Protein AF-A0A3A9JIT2-F1 (afdb_monomer_lite)

Structure (mmCIF, N/CA/C/O backbone):
data_AF-A0A3A9JIT2-F1
#
_entry.id   AF-A0A3A9JIT2-F1
#
loop_
_atom_site.group_PDB
_atom_site.id
_atom_site.type_symbol
_atom_site.label_atom_id
_atom_site.label_alt_id
_atom_site.label_comp_id
_atom_site.label_asym_id
_atom_site.label_entity_id
_atom_site.label_seq_id
_atom_site.pdbx_PDB_ins_code
_atom_site.Cartn_x
_atom_site.Cartn_y
_atom_site.Cartn_z
_atom_site.occupancy
_atom_site.B_iso_or_equiv
_atom_site.auth_seq_id
_atom_site.auth_comp_id
_atom_site.auth_asym_id
_atom_site.auth_atom_id
_atom_site.pdbx_PDB_model_num
ATOM 1 N N . MET A 1 1 ? 8.436 4.868 27.363 1.00 32.69 1 MET A N 1
ATOM 2 C CA . MET A 1 1 ? 9.316 3.885 26.688 1.00 32.69 1 MET A CA 1
ATOM 3 C C . MET A 1 1 ? 8.949 3.848 25.213 1.00 32.69 1 MET A C 1
ATOM 5 O O . MET A 1 1 ? 7.810 3.536 24.888 1.00 32.69 1 MET A O 1
ATOM 9 N N . THR A 1 2 ? 9.862 4.232 24.324 1.00 35.88 2 THR A N 1
ATOM 10 C CA . THR A 1 2 ? 9.676 4.129 22.870 1.00 35.88 2 THR A CA 1
ATOM 11 C C . THR A 1 2 ? 9.490 2.659 22.505 1.00 35.88 2 THR A C 1
ATOM 13 O O . THR A 1 2 ? 10.388 1.842 22.690 1.00 35.88 2 THR A O 1
ATOM 16 N N . ALA A 1 3 ? 8.300 2.288 22.033 1.00 44.06 3 ALA A N 1
ATOM 17 C CA . ALA A 1 3 ? 8.033 0.921 21.614 1.00 44.06 3 ALA A CA 1
ATOM 18 C C . ALA A 1 3 ? 8.956 0.574 20.433 1.00 44.06 3 ALA A C 1
ATOM 20 O O . ALA A 1 3 ? 8.743 1.053 19.318 1.00 44.06 3 ALA A O 1
ATOM 21 N N . LEU A 1 4 ? 9.981 -0.243 20.692 1.00 49.19 4 LEU A N 1
ATOM 22 C CA . LEU A 1 4 ? 11.002 -0.632 19.720 1.00 49.19 4 LEU A CA 1
ATOM 23 C C . LEU A 1 4 ? 10.357 -1.117 18.411 1.00 49.19 4 LEU A C 1
ATOM 25 O O . LEU A 1 4 ? 9.398 -1.906 18.393 1.00 49.19 4 LEU A O 1
ATOM 29 N N . ALA A 1 5 ? 10.871 -0.612 17.289 1.00 57.19 5 ALA A N 1
ATOM 30 C CA . ALA A 1 5 ? 10.559 -1.157 15.978 1.00 57.19 5 ALA A CA 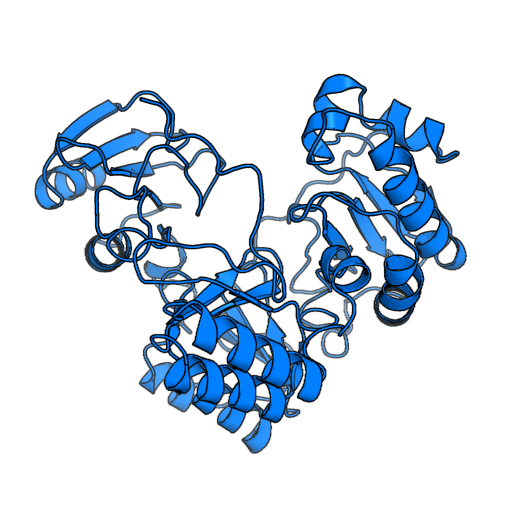1
ATOM 31 C C . ALA A 1 5 ? 11.063 -2.607 15.936 1.00 57.19 5 ALA A C 1
ATOM 33 O O . ALA A 1 5 ? 12.216 -2.868 16.259 1.00 57.19 5 ALA A O 1
ATOM 34 N N . ARG A 1 6 ? 10.218 -3.557 15.516 1.00 57.53 6 ARG A N 1
ATOM 35 C CA . ARG A 1 6 ? 10.501 -5.009 15.558 1.00 57.53 6 ARG A CA 1
ATOM 36 C C . ARG A 1 6 ? 11.596 -5.492 14.589 1.00 57.53 6 ARG A C 1
ATOM 38 O O . ARG A 1 6 ? 11.681 -6.677 14.311 1.00 57.53 6 ARG A O 1
ATOM 45 N N . GLY A 1 7 ? 12.401 -4.592 14.027 1.00 61.56 7 GLY A N 1
ATOM 46 C CA . GLY A 1 7 ? 13.535 -4.920 13.158 1.00 61.56 7 GLY A CA 1
ATOM 47 C C . GLY A 1 7 ? 13.188 -5.448 11.758 1.00 61.56 7 GLY A C 1
ATOM 48 O O . GLY A 1 7 ? 13.934 -5.157 10.827 1.00 61.56 7 GLY A O 1
ATOM 49 N N . TRP A 1 8 ? 12.062 -6.141 11.554 1.00 74.00 8 TRP A N 1
ATOM 50 C CA . TRP A 1 8 ? 11.674 -6.723 10.261 1.00 74.00 8 TRP A CA 1
ATOM 51 C C . TRP A 1 8 ? 10.211 -6.442 9.874 1.00 74.00 8 TRP A C 1
ATOM 53 O O . TRP A 1 8 ? 9.444 -5.841 10.630 1.00 74.00 8 TRP A O 1
ATOM 63 N N . CYS A 1 9 ? 9.819 -6.837 8.659 1.00 78.56 9 CYS A N 1
ATOM 64 C CA . CYS A 1 9 ? 8.449 -6.748 8.146 1.00 78.56 9 CYS A CA 1
ATOM 65 C C . CYS A 1 9 ? 7.897 -8.135 7.819 1.00 78.56 9 CYS A C 1
ATOM 67 O O . CYS A 1 9 ? 8.684 -8.951 7.353 1.00 78.56 9 CYS A O 1
ATOM 69 N N . PRO A 1 10 ? 6.591 -8.395 8.034 1.00 86.62 10 PRO A N 1
ATOM 70 C CA . PRO A 1 10 ? 6.015 -9.684 7.679 1.00 86.62 10 PRO A CA 1
ATOM 71 C C . PRO A 1 10 ? 6.097 -9.909 6.169 1.00 86.62 10 PRO A C 1
ATOM 73 O O . PRO A 1 10 ? 5.874 -8.980 5.380 1.00 86.62 10 PRO A O 1
ATOM 76 N N . SER A 1 11 ? 6.372 -11.151 5.794 1.00 90.25 11 SER A N 1
ATOM 77 C CA . SER A 1 11 ? 6.174 -11.693 4.452 1.00 90.25 11 SER A CA 1
ATOM 78 C C . SER A 1 11 ? 5.204 -12.876 4.532 1.00 90.25 11 SER A C 1
ATOM 80 O O . SER A 1 11 ? 4.619 -13.130 5.589 1.00 90.25 11 SER A O 1
ATOM 82 N N . LEU A 1 12 ? 4.985 -13.570 3.418 1.00 93.44 12 LEU A N 1
ATOM 83 C CA . LEU A 1 12 ? 4.224 -14.813 3.437 1.00 93.44 12 LEU A CA 1
ATOM 84 C C . LEU A 1 12 ? 4.981 -15.923 4.188 1.00 93.44 12 LEU A C 1
ATOM 86 O O . LEU A 1 12 ? 4.405 -16.586 5.043 1.00 93.44 12 LEU A O 1
ATOM 90 N N . HIS A 1 13 ? 6.275 -16.076 3.888 1.00 93.12 13 HIS A N 1
ATOM 91 C CA . HIS A 1 13 ? 7.144 -17.132 4.428 1.00 93.12 13 HIS A CA 1
ATOM 92 C C . HIS A 1 13 ? 7.702 -16.818 5.823 1.00 93.12 13 HIS A C 1
ATOM 94 O O . HIS A 1 13 ? 8.050 -17.718 6.577 1.00 93.12 13 HIS A O 1
ATOM 100 N N . GLU A 1 14 ? 7.758 -15.537 6.190 1.00 91.88 14 GLU A N 1
ATOM 101 C CA . GLU A 1 14 ? 8.172 -15.051 7.510 1.00 91.88 14 GLU A CA 1
ATOM 102 C C . GLU A 1 14 ? 7.020 -14.232 8.123 1.00 91.88 14 GLU A C 1
ATOM 104 O O . GLU A 1 14 ? 7.048 -12.989 8.103 1.00 91.88 14 GLU A O 1
ATOM 109 N N . PRO A 1 15 ? 5.962 -14.891 8.637 1.00 93.00 15 PRO A N 1
ATOM 110 C CA . PRO A 1 15 ? 4.851 -14.190 9.261 1.00 93.00 15 PRO A CA 1
ATOM 111 C C . PRO A 1 15 ? 5.313 -13.484 10.543 1.00 93.00 15 PRO A C 1
ATOM 113 O O . PRO A 1 15 ? 6.316 -13.831 11.168 1.00 93.00 15 PRO A O 1
ATOM 116 N N . MET A 1 16 ? 4.566 -12.473 10.979 1.00 92.19 16 MET A N 1
ATOM 117 C CA . MET A 1 16 ? 4.878 -11.720 12.195 1.00 92.19 16 MET A CA 1
ATOM 118 C C . MET A 1 16 ? 3.841 -11.983 13.277 1.00 92.19 16 MET A C 1
ATOM 120 O O . MET A 1 16 ? 2.655 -11.739 13.076 1.00 92.19 16 MET A O 1
ATOM 124 N N . ARG A 1 17 ? 4.286 -12.384 14.470 1.00 92.62 17 ARG A N 1
ATOM 125 C CA . ARG A 1 17 ? 3.403 -12.488 15.635 1.00 92.62 17 ARG A CA 1
ATOM 126 C C . ARG A 1 17 ? 2.866 -11.111 16.023 1.00 92.62 17 ARG A C 1
ATOM 128 O O . ARG A 1 17 ? 3.643 -10.216 16.345 1.00 92.62 17 ARG A O 1
ATOM 135 N N . SER A 1 18 ? 1.556 -10.929 16.018 1.00 92.62 18 SER A N 1
ATOM 136 C CA . SER A 1 18 ? 0.840 -9.712 16.411 1.00 92.62 18 SER A CA 1
ATOM 137 C C . SER A 1 18 ? 0.064 -9.923 17.721 1.00 92.62 18 SER A C 1
ATOM 139 O O . SER A 1 18 ? 0.354 -10.864 18.457 1.00 92.62 18 SER A O 1
ATOM 141 N N . GLY A 1 19 ? -0.852 -9.010 18.063 1.00 92.75 19 GLY A N 1
ATOM 142 C CA . GLY A 1 19 ? -1.676 -9.110 19.275 1.00 92.75 19 GLY A CA 1
ATOM 143 C C . GLY A 1 19 ? -2.799 -10.147 19.181 1.00 92.75 19 GLY A C 1
ATOM 144 O O . GLY A 1 19 ? -3.191 -10.707 20.194 1.00 92.75 19 GLY A O 1
ATOM 145 N N . ASP A 1 20 ? -3.251 -10.473 17.971 1.00 94.44 20 ASP A N 1
ATOM 146 C CA . ASP A 1 20 ? -4.360 -11.401 17.714 1.00 94.44 20 ASP A CA 1
ATOM 147 C C . ASP A 1 20 ? -3.936 -12.721 17.056 1.00 94.44 20 ASP A C 1
ATOM 149 O O . ASP A 1 20 ? -4.782 -13.457 16.565 1.00 94.44 20 ASP A O 1
ATOM 153 N N . GLY A 1 21 ? -2.638 -13.019 17.018 1.00 95.62 21 GLY A N 1
ATOM 154 C CA . GLY A 1 21 ? -2.078 -14.167 16.302 1.00 95.62 21 GLY A CA 1
ATOM 155 C C . GLY A 1 21 ? -1.018 -13.739 15.294 1.00 95.62 21 GLY A C 1
ATOM 156 O O . GLY A 1 21 ? -0.458 -12.647 15.385 1.00 95.62 21 GLY A O 1
ATOM 157 N N . TRP A 1 22 ? -0.694 -14.606 14.344 1.00 96.12 22 TRP A N 1
ATOM 158 C CA . TRP A 1 22 ? 0.269 -14.320 13.286 1.00 96.12 22 TRP A CA 1
ATOM 159 C C . TRP A 1 22 ? -0.380 -13.518 12.152 1.00 96.12 22 TRP A C 1
ATOM 161 O O . TRP A 1 22 ? -1.556 -13.687 11.831 1.00 96.12 22 TRP A O 1
ATOM 171 N N . LEU A 1 23 ? 0.408 -12.614 11.576 1.00 95.19 23 LEU A N 1
ATOM 172 C CA . LEU A 1 23 ? 0.079 -11.738 10.457 1.00 95.19 23 LEU A CA 1
ATOM 173 C C . LEU A 1 23 ? 0.961 -12.124 9.272 1.00 95.19 23 LEU A C 1
ATOM 175 O O . LEU A 1 23 ? 2.190 -12.063 9.386 1.00 95.19 23 LEU A O 1
ATOM 179 N N . SER A 1 24 ? 0.340 -12.442 8.144 1.00 95.62 24 SER A N 1
ATOM 180 C CA . SER A 1 24 ? 1.038 -12.727 6.888 1.00 95.62 24 SER A CA 1
ATOM 181 C C . SER A 1 24 ? 0.876 -11.554 5.924 1.00 95.62 24 SER A C 1
ATOM 183 O O . SER A 1 24 ? 0.034 -10.676 6.123 1.00 95.62 24 SER A O 1
ATOM 185 N N . ARG A 1 25 ? 1.708 -11.492 4.883 1.00 95.12 25 ARG A N 1
ATOM 186 C CA . ARG A 1 25 ? 1.574 -10.495 3.814 1.00 95.12 25 ARG A CA 1
ATOM 187 C C . ARG A 1 25 ? 1.595 -11.176 2.458 1.00 95.12 25 ARG A C 1
ATOM 189 O O . ARG A 1 25 ? 2.528 -11.913 2.167 1.00 95.12 25 ARG A O 1
ATOM 196 N N . ILE A 1 26 ? 0.598 -10.860 1.643 1.00 95.19 26 ILE A N 1
ATOM 197 C CA . ILE A 1 26 ? 0.466 -11.316 0.259 1.00 95.19 26 ILE A CA 1
ATOM 198 C C . ILE A 1 26 ? 0.801 -10.139 -0.647 1.00 95.19 26 ILE A C 1
ATOM 200 O O . ILE A 1 26 ? 0.343 -9.025 -0.377 1.00 95.19 26 ILE A O 1
ATOM 204 N N . LYS A 1 27 ? 1.573 -10.385 -1.707 1.00 94.62 27 LYS A N 1
ATOM 205 C CA . LYS A 1 27 ? 1.981 -9.370 -2.683 1.00 94.62 27 LYS A CA 1
ATOM 206 C C . LYS A 1 27 ? 1.477 -9.732 -4.078 1.00 94.62 27 LYS A C 1
ATOM 208 O O . LYS A 1 27 ? 2.233 -10.339 -4.836 1.00 94.62 27 LYS A O 1
ATOM 213 N N . PRO A 1 28 ? 0.217 -9.434 -4.423 1.00 92.56 28 PRO A N 1
ATOM 214 C CA . PRO A 1 28 ? -0.307 -9.779 -5.740 1.00 92.56 28 PRO A CA 1
ATOM 215 C C . PRO A 1 28 ? 0.545 -9.175 -6.857 1.00 92.56 28 PRO A C 1
ATOM 217 O O . PRO A 1 28 ? 1.061 -8.062 -6.725 1.00 92.56 28 PRO A O 1
ATOM 220 N N . TYR A 1 29 ? 0.732 -9.930 -7.937 1.00 90.69 29 TYR A N 1
ATOM 221 C CA . TYR A 1 29 ? 1.531 -9.478 -9.072 1.00 90.69 29 TYR A CA 1
ATOM 222 C C . TYR A 1 29 ? 0.894 -8.227 -9.683 1.00 90.69 29 TYR A C 1
ATOM 224 O O . TYR A 1 29 ? -0.308 -8.203 -9.941 1.00 90.69 29 TYR A O 1
ATOM 232 N N . ALA A 1 30 ? 1.695 -7.169 -9.846 1.00 86.88 30 ALA A N 1
ATOM 233 C CA . ALA A 1 30 ? 1.238 -5.860 -10.316 1.00 86.88 30 ALA A CA 1
ATOM 234 C C . ALA A 1 30 ? 0.013 -5.309 -9.550 1.00 86.88 30 ALA A C 1
ATOM 236 O O . ALA A 1 30 ? -0.830 -4.632 -10.134 1.00 86.88 30 ALA A O 1
ATOM 237 N N . ALA A 1 31 ? -0.110 -5.620 -8.249 1.00 91.81 31 ALA A N 1
ATOM 238 C CA . ALA A 1 31 ? -1.249 -5.227 -7.416 1.00 91.81 31 ALA A CA 1
ATOM 239 C C . ALA A 1 31 ? -2.624 -5.656 -7.991 1.00 91.81 31 ALA A C 1
ATOM 241 O O . ALA A 1 31 ? -3.646 -5.046 -7.686 1.00 91.81 31 ALA A O 1
ATOM 242 N N . CYS A 1 32 ? -2.663 -6.717 -8.804 1.00 95.12 32 CYS A N 1
ATOM 243 C CA . CYS A 1 32 ? -3.871 -7.252 -9.426 1.00 95.12 32 CYS A CA 1
ATOM 244 C C . CYS A 1 32 ? -4.211 -8.640 -8.873 1.00 95.12 32 CYS A C 1
ATOM 246 O O . CYS A 1 32 ? -3.329 -9.478 -8.680 1.00 95.12 32 CYS A O 1
ATOM 248 N N . LEU A 1 33 ? -5.497 -8.882 -8.633 1.00 97.25 33 LEU A N 1
ATOM 249 C CA . LEU A 1 33 ? -6.049 -10.174 -8.249 1.00 97.25 33 LEU A CA 1
ATOM 250 C C . LEU A 1 33 ? -7.093 -10.613 -9.266 1.00 97.25 33 LEU A C 1
ATOM 252 O O . LEU A 1 33 ? -7.998 -9.844 -9.577 1.00 97.25 33 LEU A O 1
ATOM 256 N N . GLY A 1 34 ? -7.036 -11.870 -9.699 1.00 98.00 34 GLY A N 1
ATOM 257 C CA . GLY A 1 34 ? -8.212 -12.510 -10.289 1.00 98.00 34 GLY A CA 1
ATOM 258 C C . GLY A 1 34 ? -9.280 -12.789 -9.225 1.00 98.00 34 GLY A C 1
ATOM 259 O O . GLY A 1 34 ? -8.958 -12.997 -8.049 1.00 98.00 34 GLY A O 1
ATOM 260 N N . ALA A 1 35 ? -10.548 -12.852 -9.629 1.00 98.38 35 ALA A N 1
ATOM 261 C CA . ALA A 1 35 ? -11.670 -13.150 -8.742 1.00 98.38 35 ALA A CA 1
ATOM 262 C C . ALA A 1 35 ? -11.452 -14.458 -7.965 1.00 98.38 35 ALA A C 1
ATOM 264 O O . ALA A 1 35 ? -11.600 -14.488 -6.742 1.00 98.38 35 ALA A O 1
ATOM 265 N N . GLU A 1 36 ? -10.993 -15.522 -8.631 1.00 98.31 36 GLU A N 1
ATOM 266 C CA . GLU A 1 36 ? -10.710 -16.787 -7.947 1.00 98.31 36 GLU A CA 1
ATOM 267 C C . GLU A 1 36 ? -9.580 -16.652 -6.919 1.00 98.31 36 GLU A C 1
ATOM 269 O O . GLU A 1 36 ? -9.707 -17.121 -5.790 1.00 98.31 36 GLU A O 1
ATOM 274 N N . GLN A 1 37 ? -8.509 -15.926 -7.242 1.00 98.44 37 GLN A N 1
ATOM 275 C CA . GLN A 1 37 ? -7.441 -15.660 -6.277 1.00 98.44 37 GLN A CA 1
ATOM 276 C C . GLN A 1 37 ? -7.963 -14.904 -5.048 1.00 98.44 37 GLN A C 1
ATOM 278 O O . GLN A 1 37 ? -7.628 -15.260 -3.917 1.00 98.44 37 GLN A O 1
ATOM 283 N N . ALA A 1 38 ? -8.820 -13.899 -5.242 1.00 98.56 38 ALA A N 1
ATOM 284 C CA . ALA A 1 38 ? -9.455 -13.174 -4.146 1.00 98.56 38 ALA A CA 1
ATOM 285 C C . ALA A 1 38 ? -10.354 -14.085 -3.283 1.00 98.56 38 ALA A C 1
ATOM 287 O O . ALA A 1 38 ? -10.304 -13.991 -2.052 1.00 98.56 38 ALA A O 1
ATOM 288 N N . ARG A 1 39 ? -11.102 -15.023 -3.888 1.00 98.62 39 ARG A N 1
ATOM 289 C CA . ARG A 1 39 ? -11.881 -16.038 -3.149 1.00 98.62 39 ARG A CA 1
ATOM 290 C C . ARG A 1 39 ? -10.997 -16.979 -2.345 1.00 98.62 39 ARG A C 1
ATOM 292 O O . ARG A 1 39 ? -11.318 -17.257 -1.192 1.00 98.62 39 ARG A O 1
ATOM 299 N N . ILE A 1 40 ? -9.888 -17.449 -2.917 1.00 98.62 40 ILE A N 1
ATOM 300 C CA . ILE A 1 40 ? -8.917 -18.291 -2.209 1.00 98.62 40 ILE A CA 1
ATOM 301 C C . ILE A 1 40 ? -8.382 -17.525 -0.994 1.00 98.62 40 ILE A C 1
ATOM 303 O O . ILE A 1 40 ? -8.430 -18.048 0.116 1.00 98.62 40 ILE A O 1
ATOM 307 N N . ILE A 1 41 ? -7.951 -16.269 -1.158 1.00 98.56 41 ILE A N 1
ATOM 308 C CA . ILE A 1 41 ? -7.472 -15.444 -0.036 1.00 98.56 41 ILE A CA 1
ATOM 309 C C . ILE A 1 41 ? -8.539 -15.331 1.053 1.00 98.56 41 ILE A C 1
ATOM 311 O O . ILE A 1 41 ? -8.239 -15.565 2.223 1.00 98.56 41 ILE A O 1
ATOM 315 N N . ALA A 1 42 ? -9.773 -14.986 0.680 1.00 98.69 42 ALA A N 1
ATOM 316 C CA . ALA A 1 42 ? -10.886 -14.855 1.613 1.00 98.69 42 ALA A CA 1
ATOM 317 C C . ALA A 1 42 ? -11.144 -16.160 2.381 1.00 98.69 42 ALA A C 1
ATOM 319 O O . ALA A 1 42 ? -11.156 -16.167 3.614 1.00 98.69 42 ALA A O 1
ATOM 320 N N . ARG A 1 43 ? -11.286 -17.276 1.658 1.00 98.62 43 ARG A N 1
ATOM 321 C CA . ARG A 1 43 ? -11.540 -18.602 2.228 1.00 98.62 43 ARG A CA 1
ATOM 322 C C . ARG A 1 43 ? -10.436 -19.015 3.193 1.00 98.62 43 ARG A C 1
ATOM 324 O O . ARG A 1 43 ? -10.733 -19.403 4.320 1.00 98.62 43 ARG A O 1
ATOM 331 N N . GLU A 1 44 ? -9.174 -18.908 2.785 1.00 98.38 44 GLU A N 1
ATOM 332 C CA . GLU A 1 44 ? -8.051 -19.331 3.624 1.00 98.38 44 GLU A CA 1
ATOM 333 C C . GLU A 1 44 ? -7.839 -18.385 4.818 1.00 98.38 44 GLU A C 1
ATOM 335 O O . GLU A 1 44 ? -7.520 -18.843 5.915 1.00 98.38 44 GLU A O 1
ATOM 340 N N . ALA A 1 45 ? -8.084 -17.077 4.669 1.00 98.25 45 ALA A N 1
ATOM 341 C CA . ALA A 1 45 ? -8.030 -16.127 5.783 1.00 98.25 45 ALA A CA 1
ATOM 342 C C . ALA A 1 45 ? -9.130 -16.382 6.829 1.00 98.25 45 ALA A C 1
ATOM 344 O O . ALA A 1 45 ? -8.876 -16.242 8.028 1.00 98.25 45 ALA A O 1
ATOM 345 N N . ALA A 1 46 ? -10.335 -16.768 6.396 1.00 98.25 46 ALA A N 1
ATOM 346 C CA . ALA A 1 46 ? -11.426 -17.160 7.287 1.00 98.25 46 ALA A CA 1
ATOM 347 C C . ALA A 1 46 ? -11.170 -18.521 7.951 1.00 98.25 46 ALA A C 1
ATOM 349 O O . ALA A 1 46 ? -11.393 -18.677 9.147 1.00 98.25 46 ALA A O 1
ATOM 350 N N . ARG A 1 47 ? -10.667 -19.499 7.189 1.00 97.56 47 ARG A N 1
ATOM 351 C CA . ARG A 1 47 ? -10.423 -20.867 7.664 1.00 97.56 47 ARG A CA 1
ATOM 352 C C . ARG A 1 47 ? -9.262 -20.963 8.649 1.00 97.56 47 ARG A C 1
ATOM 354 O O . ARG A 1 47 ? -9.329 -21.728 9.608 1.00 97.56 47 ARG A O 1
ATOM 361 N N . HIS A 1 48 ? -8.168 -20.258 8.373 1.00 96.62 48 HIS A N 1
ATOM 362 C CA . HIS A 1 48 ? -6.911 -20.417 9.105 1.00 96.62 48 HIS A CA 1
ATOM 363 C C . HIS A 1 48 ? -6.609 -19.267 10.069 1.00 96.62 48 HIS A C 1
ATOM 365 O O . HIS A 1 48 ? -5.782 -19.452 10.971 1.00 96.62 48 HIS A O 1
ATOM 371 N N . GLY A 1 49 ? -7.235 -18.106 9.867 1.00 97.19 49 GLY A N 1
ATOM 372 C CA . GLY A 1 49 ? -7.038 -16.890 10.652 1.00 97.19 49 GLY A CA 1
ATOM 373 C C . GLY A 1 49 ? -8.322 -16.417 11.331 1.00 97.19 49 GLY A C 1
ATOM 374 O O . GLY A 1 49 ? -9.172 -17.215 11.710 1.00 97.19 49 GLY A O 1
ATOM 375 N N . ASN A 1 50 ? -8.468 -15.100 11.484 1.00 97.25 50 ASN A N 1
ATOM 376 C CA . ASN A 1 50 ? -9.665 -14.477 12.067 1.00 97.25 50 ASN A CA 1
ATOM 377 C C . ASN A 1 50 ? -10.561 -13.777 11.027 1.00 97.25 50 ASN A C 1
ATOM 379 O O . ASN A 1 50 ? -11.415 -12.955 11.384 1.00 97.25 50 ASN A O 1
ATOM 383 N N . GLY A 1 51 ? -10.337 -14.050 9.737 1.00 97.62 51 GLY A N 1
ATOM 384 C CA . GLY A 1 51 ? -11.080 -13.470 8.616 1.00 97.62 51 GLY A CA 1
ATOM 385 C C . GLY A 1 51 ? -10.851 -11.972 8.387 1.00 97.62 51 GLY A C 1
ATOM 386 O O . GLY A 1 51 ? -11.534 -11.385 7.555 1.00 97.62 51 GLY A O 1
ATOM 387 N N . ALA A 1 52 ? -9.933 -11.327 9.111 1.00 97.62 52 ALA A N 1
ATOM 388 C CA . ALA A 1 52 ? -9.623 -9.914 8.919 1.00 97.62 52 ALA A CA 1
ATOM 389 C C . ALA A 1 52 ? -8.450 -9.743 7.940 1.00 97.62 52 ALA A C 1
ATOM 391 O O . ALA A 1 52 ? -7.430 -10.425 8.065 1.00 97.62 52 ALA A O 1
ATOM 392 N N . ILE A 1 53 ? -8.583 -8.825 6.982 1.00 98.19 53 ILE A N 1
ATOM 393 C CA . ILE A 1 53 ? -7.613 -8.611 5.902 1.00 98.19 53 ILE A CA 1
ATOM 394 C C . ILE A 1 53 ? -7.337 -7.113 5.772 1.00 98.19 53 ILE A C 1
ATOM 396 O O . ILE A 1 53 ? -8.199 -6.347 5.346 1.00 98.19 53 ILE A O 1
ATOM 400 N N . ASP A 1 54 ? -6.135 -6.679 6.148 1.00 97.19 54 ASP A N 1
ATOM 401 C CA . ASP A 1 54 ? -5.751 -5.270 6.046 1.00 97.19 54 ASP A CA 1
ATOM 402 C C . ASP A 1 54 ? -5.232 -4.939 4.637 1.00 97.19 54 ASP A C 1
ATOM 404 O O . ASP A 1 54 ? -4.346 -5.621 4.113 1.00 97.19 54 ASP A O 1
ATOM 408 N N . LEU A 1 55 ? -5.752 -3.865 4.044 1.00 95.88 55 LEU A N 1
ATOM 409 C CA . LEU A 1 55 ? -5.198 -3.232 2.850 1.00 95.88 55 LEU A CA 1
ATOM 410 C C . LEU A 1 55 ? -3.986 -2.380 3.244 1.00 95.88 55 LEU A C 1
ATOM 412 O O . LEU A 1 55 ? -3.974 -1.729 4.291 1.00 95.88 55 LEU A O 1
ATOM 416 N N . THR A 1 56 ? -2.959 -2.348 2.398 1.00 92.62 56 THR A N 1
ATOM 417 C CA . THR A 1 56 ? -1.718 -1.613 2.690 1.00 92.62 56 THR A CA 1
ATOM 418 C C . THR A 1 56 ? -1.450 -0.496 1.691 1.00 92.62 56 THR A C 1
ATOM 420 O O . THR A 1 56 ? -1.837 -0.583 0.533 1.00 92.62 56 THR A O 1
ATOM 423 N N . GLN A 1 57 ? -0.644 0.487 2.100 1.00 90.50 57 GLN A N 1
ATOM 424 C CA . GLN A 1 57 ? -0.143 1.585 1.251 1.00 90.50 57 GLN A CA 1
ATOM 425 C C . GLN A 1 57 ? 0.800 1.137 0.113 1.00 90.50 57 GLN A C 1
ATOM 427 O O . GLN A 1 57 ? 1.516 1.941 -0.466 1.00 90.50 57 GLN A O 1
ATOM 432 N N . ARG A 1 58 ? 0.901 -0.165 -0.156 1.00 90.31 58 ARG A N 1
ATOM 433 C CA . ARG A 1 58 ? 1.783 -0.744 -1.179 1.00 90.31 58 ARG A CA 1
ATOM 434 C C . ARG A 1 58 ? 1.025 -1.641 -2.147 1.00 90.31 58 ARG A C 1
ATOM 436 O O . ARG A 1 58 ? 1.653 -2.456 -2.804 1.00 90.31 58 ARG A O 1
ATOM 443 N N . GLY A 1 59 ? -0.307 -1.565 -2.156 1.00 92.69 59 GLY A N 1
ATOM 444 C CA . GLY A 1 59 ? -1.129 -2.452 -2.977 1.00 92.69 59 GLY A CA 1
ATOM 445 C C . GLY A 1 59 ? -1.015 -3.928 -2.575 1.00 92.69 59 GLY A C 1
ATOM 446 O O . GLY A 1 59 ? -1.155 -4.805 -3.414 1.00 92.69 59 GLY A O 1
ATOM 447 N N . ASN A 1 60 ? -0.739 -4.213 -1.297 1.00 94.81 60 ASN A N 1
ATOM 448 C CA . ASN A 1 60 ? -0.661 -5.574 -0.747 1.00 94.81 60 ASN A CA 1
ATOM 449 C C . ASN A 1 60 ? -1.781 -5.841 0.264 1.00 94.81 60 ASN A C 1
ATOM 451 O O . ASN A 1 60 ? -2.355 -4.898 0.820 1.00 94.81 60 ASN A O 1
ATOM 455 N N . LEU A 1 61 ? -1.977 -7.121 0.593 1.00 96.88 61 LEU A N 1
ATOM 456 C CA . LEU A 1 61 ? -2.935 -7.605 1.589 1.00 96.88 61 LEU A CA 1
ATOM 457 C C . LEU A 1 61 ? -2.230 -8.179 2.819 1.00 96.88 61 LEU A C 1
ATOM 459 O O . LEU A 1 61 ? -1.177 -8.814 2.703 1.00 96.88 61 LEU A O 1
ATOM 463 N N . GLN A 1 62 ? -2.820 -7.994 4.000 1.00 96.69 62 GLN A N 1
ATOM 464 C CA . GLN A 1 62 ? -2.337 -8.604 5.239 1.00 96.69 62 GLN A CA 1
ATOM 465 C C . GLN A 1 62 ? -3.451 -9.336 5.995 1.00 96.69 62 GLN A C 1
ATOM 467 O O . GLN A 1 62 ? -4.090 -8.748 6.873 1.00 96.69 62 GLN A O 1
ATOM 472 N N . PRO A 1 63 ? -3.699 -10.615 5.671 1.00 97.62 63 PRO A N 1
ATOM 473 C CA . PRO A 1 63 ? -4.556 -11.462 6.485 1.00 97.62 63 PRO A CA 1
ATOM 474 C C . PRO A 1 63 ? -3.872 -11.800 7.813 1.00 97.62 63 PRO A C 1
ATOM 476 O O . PRO A 1 63 ? -2.638 -11.826 7.920 1.00 97.62 63 PRO A O 1
ATOM 479 N N . ARG A 1 64 ? -4.678 -12.042 8.845 1.00 96.94 64 ARG A N 1
ATOM 480 C CA . ARG A 1 64 ? -4.191 -12.133 10.223 1.00 96.94 64 ARG A CA 1
ATOM 481 C C . ARG A 1 64 ? -4.984 -13.098 11.089 1.00 96.94 64 ARG A C 1
ATOM 483 O O . ARG A 1 64 ? -5.963 -13.700 10.658 1.00 96.94 64 ARG A O 1
ATOM 490 N N . GLY A 1 65 ? -4.540 -13.219 12.335 1.00 96.62 65 GLY A N 1
ATOM 491 C CA . GLY A 1 65 ? -5.181 -14.063 13.334 1.00 96.62 65 GLY A CA 1
ATOM 492 C C . GLY A 1 65 ? -4.795 -15.533 13.244 1.00 96.62 65 GLY A C 1
ATOM 493 O O . GLY A 1 65 ? -5.515 -16.379 13.760 1.00 96.62 65 GLY A O 1
ATOM 494 N N . PHE A 1 66 ? -3.690 -15.858 12.571 1.00 97.56 66 PHE A N 1
ATOM 495 C CA . PHE A 1 66 ? -3.269 -17.245 12.407 1.00 97.56 66 PHE A CA 1
ATOM 496 C C . PHE A 1 66 ? -2.615 -17.793 13.684 1.00 97.56 66 PHE A C 1
ATOM 498 O O . PHE A 1 66 ? -1.986 -17.066 14.457 1.00 97.56 66 PHE A O 1
ATOM 505 N N . SER A 1 67 ? -2.681 -19.107 13.869 1.00 96.12 67 SER A N 1
ATOM 506 C CA . SER A 1 67 ? -1.716 -19.840 14.694 1.00 96.12 67 SER A CA 1
ATOM 507 C C . SER A 1 67 ? -0.391 -20.003 13.932 1.00 96.12 67 SER A C 1
ATOM 509 O O . SER A 1 67 ? -0.328 -19.750 12.731 1.00 96.12 67 SER A O 1
ATOM 511 N N . GLY A 1 68 ? 0.674 -20.458 14.602 1.00 92.00 68 GLY A N 1
ATOM 512 C CA . GLY A 1 68 ? 1.939 -20.743 13.908 1.00 92.00 68 GLY A CA 1
ATOM 513 C C . GLY A 1 68 ? 1.772 -21.802 12.810 1.00 92.00 68 GLY A C 1
ATOM 514 O O . GLY A 1 68 ? 2.222 -21.601 11.687 1.00 92.00 68 GLY A O 1
ATOM 515 N N . ALA A 1 69 ? 1.050 -22.888 13.105 1.00 94.50 69 ALA A N 1
ATOM 516 C CA . ALA A 1 69 ? 0.794 -23.967 12.149 1.00 94.50 69 ALA A CA 1
ATOM 517 C C . ALA A 1 69 ? -0.127 -23.527 10.997 1.00 94.50 69 ALA A C 1
ATOM 519 O O . ALA A 1 69 ? 0.145 -23.815 9.833 1.00 94.50 69 ALA A O 1
ATOM 520 N N . SER A 1 70 ? -1.198 -22.788 11.301 1.00 97.25 70 SER A N 1
ATOM 521 C CA . SER A 1 70 ? -2.147 -22.344 10.274 1.00 97.25 70 SER A CA 1
ATOM 522 C C . SER A 1 70 ? -1.584 -21.237 9.375 1.00 97.25 70 SER A C 1
ATOM 524 O O . SER A 1 70 ? -1.999 -21.140 8.224 1.00 97.25 70 SER A O 1
ATOM 526 N N . ALA A 1 71 ? -0.589 -20.467 9.835 1.00 96.44 71 ALA A N 1
ATOM 527 C CA . ALA A 1 71 ? 0.146 -19.532 8.981 1.00 96.44 71 ALA A CA 1
ATOM 528 C C . ALA A 1 71 ? 0.942 -20.255 7.876 1.00 96.44 71 ALA A C 1
ATOM 530 O O . ALA A 1 71 ? 0.982 -19.774 6.745 1.00 96.44 71 ALA A O 1
ATOM 531 N N . VAL A 1 72 ? 1.523 -21.426 8.174 1.00 95.25 72 VAL A N 1
ATOM 532 C CA . VAL A 1 72 ? 2.230 -22.259 7.181 1.00 95.25 72 VAL A CA 1
ATOM 533 C C . VAL A 1 72 ? 1.249 -22.847 6.166 1.00 95.25 72 VAL A C 1
ATOM 535 O O . VAL A 1 72 ? 1.491 -22.778 4.964 1.00 95.25 72 VAL A O 1
ATOM 538 N N . ALA A 1 73 ? 0.109 -23.370 6.631 1.00 96.62 73 ALA A N 1
ATOM 539 C CA . ALA A 1 73 ? -0.941 -23.877 5.742 1.00 96.62 73 ALA A CA 1
ATOM 540 C C . ALA A 1 73 ? -1.459 -22.783 4.793 1.00 96.62 73 ALA A C 1
ATOM 542 O O . ALA A 1 73 ? -1.557 -23.001 3.585 1.00 96.62 73 ALA A O 1
ATOM 543 N N . PHE A 1 74 ? -1.699 -21.582 5.331 1.00 97.69 74 PHE A N 1
ATOM 544 C CA . PHE A 1 74 ? -2.069 -20.410 4.547 1.00 97.69 74 PHE A CA 1
ATOM 545 C C . PHE A 1 74 ? -1.008 -20.076 3.486 1.00 97.69 74 PHE A C 1
ATOM 547 O O . PHE A 1 74 ? -1.348 -19.876 2.322 1.00 97.69 74 PHE A O 1
ATOM 554 N N . ALA A 1 75 ? 0.277 -20.055 3.859 1.00 96.94 75 ALA A N 1
ATOM 555 C CA . ALA A 1 75 ? 1.370 -19.773 2.930 1.00 96.94 75 ALA A CA 1
ATOM 556 C C . ALA A 1 75 ? 1.414 -20.761 1.754 1.00 96.94 75 ALA A C 1
ATOM 558 O O . ALA A 1 75 ? 1.466 -20.337 0.598 1.00 96.94 75 ALA A O 1
ATOM 559 N N . ASN A 1 76 ? 1.300 -22.062 2.032 1.00 96.69 76 ASN A N 1
ATOM 560 C CA . ASN A 1 76 ? 1.282 -23.098 0.998 1.00 96.69 76 ASN A CA 1
ATOM 561 C C . ASN A 1 76 ? 0.109 -22.919 0.023 1.00 96.69 76 ASN A C 1
ATOM 563 O O . ASN A 1 76 ? 0.292 -23.044 -1.187 1.00 96.69 76 ASN A O 1
ATOM 567 N N . ALA A 1 77 ? -1.078 -22.567 0.528 1.00 97.69 77 ALA A N 1
ATOM 568 C CA . ALA A 1 77 ? -2.242 -22.303 -0.314 1.00 97.69 77 ALA A CA 1
ATOM 569 C C . ALA A 1 77 ? -2.044 -21.076 -1.223 1.00 97.69 77 ALA A C 1
ATOM 571 O O . ALA A 1 77 ? -2.448 -21.101 -2.383 1.00 97.69 77 ALA A O 1
ATOM 572 N N . MET A 1 78 ? -1.389 -20.016 -0.733 1.00 98.06 78 MET A N 1
ATOM 573 C CA . MET A 1 78 ? -1.098 -18.830 -1.549 1.00 98.06 78 MET A CA 1
ATOM 574 C C . MET A 1 78 ? -0.073 -19.121 -2.650 1.00 98.06 78 MET A C 1
ATOM 576 O O . MET A 1 78 ? -0.230 -18.638 -3.769 1.00 98.06 78 MET A O 1
ATOM 580 N N . VAL A 1 79 ? 0.952 -19.929 -2.364 1.00 97.25 79 VAL A N 1
ATOM 581 C CA . VAL A 1 79 ? 1.906 -20.383 -3.390 1.00 97.25 79 VAL A CA 1
ATOM 582 C C . VAL A 1 79 ? 1.188 -21.227 -4.447 1.00 97.25 79 VAL A C 1
ATOM 584 O O . VAL A 1 79 ? 1.324 -20.954 -5.636 1.00 97.25 79 VAL A O 1
ATOM 587 N N . ALA A 1 80 ? 0.357 -22.189 -4.029 1.00 97.44 80 ALA A N 1
ATOM 588 C CA . ALA A 1 80 ? -0.416 -23.031 -4.946 1.00 97.44 80 ALA A CA 1
ATOM 589 C C . ALA A 1 80 ? -1.397 -22.230 -5.825 1.00 97.44 80 ALA A C 1
ATOM 591 O O . ALA A 1 80 ? -1.644 -22.601 -6.968 1.00 97.44 80 ALA A O 1
ATOM 592 N N . ALA A 1 81 ? -1.922 -21.112 -5.316 1.00 96.81 81 ALA A N 1
ATOM 593 C CA . ALA A 1 81 ? -2.816 -20.209 -6.042 1.00 96.81 81 ALA A CA 1
ATOM 594 C C . ALA A 1 81 ? -2.091 -19.181 -6.939 1.00 96.81 81 ALA A C 1
ATOM 596 O O . ALA A 1 81 ? -2.726 -18.266 -7.472 1.00 96.81 81 ALA A O 1
ATOM 597 N N . GLY A 1 82 ? -0.760 -19.268 -7.066 1.00 95.56 82 GLY A N 1
ATOM 598 C CA . GLY A 1 82 ? 0.035 -18.319 -7.851 1.00 95.56 82 GLY A CA 1
ATOM 599 C C . GLY A 1 82 ? 0.070 -16.904 -7.261 1.00 95.56 82 GLY A C 1
ATOM 600 O O . GLY A 1 82 ? 0.347 -15.941 -7.969 1.00 95.56 82 GLY A O 1
ATOM 601 N N . LEU A 1 83 ? -0.223 -16.749 -5.967 1.00 95.62 83 LEU A N 1
ATOM 602 C CA . LEU A 1 83 ? -0.236 -15.455 -5.276 1.00 95.62 83 LEU A CA 1
ATOM 603 C C . LEU A 1 83 ? 1.117 -15.084 -4.667 1.00 95.62 83 LEU A C 1
ATOM 605 O O . LEU A 1 83 ? 1.344 -13.922 -4.324 1.00 95.62 83 LEU A O 1
ATOM 609 N N . ALA A 1 84 ? 2.025 -16.048 -4.550 1.00 94.94 84 ALA A N 1
ATOM 610 C CA . ALA A 1 84 ? 3.350 -15.871 -3.977 1.00 94.94 84 ALA A CA 1
ATOM 611 C C . ALA A 1 84 ? 4.376 -16.779 -4.650 1.00 94.94 84 ALA A C 1
ATOM 613 O O . ALA A 1 84 ? 4.032 -17.818 -5.209 1.00 94.94 84 ALA A O 1
ATOM 614 N N . HIS A 1 85 ? 5.640 -16.373 -4.592 1.00 94.69 85 HIS A N 1
ATOM 615 C CA . HIS A 1 85 ? 6.735 -17.155 -5.131 1.00 94.69 85 HIS A CA 1
ATOM 616 C C . HIS A 1 85 ? 7.138 -18.212 -4.090 1.00 94.69 85 HIS A C 1
ATOM 618 O O . HIS A 1 85 ? 7.205 -17.882 -2.899 1.00 94.69 85 HIS A O 1
ATOM 624 N N . PRO A 1 86 ? 7.401 -19.470 -4.488 1.00 94.75 86 PRO A N 1
ATOM 625 C CA . PRO A 1 86 ? 7.781 -20.523 -3.545 1.00 94.75 86 PRO A CA 1
ATOM 626 C C . PRO A 1 86 ? 9.116 -20.233 -2.850 1.00 94.75 86 PRO A C 1
ATOM 628 O O . PRO A 1 86 ? 9.260 -20.552 -1.675 1.00 94.75 86 PRO A O 1
ATOM 631 N N . ASP A 1 87 ? 10.066 -19.597 -3.544 1.00 94.00 87 ASP A N 1
ATOM 632 C CA . ASP A 1 87 ? 11.339 -19.158 -2.959 1.00 94.00 87 ASP A CA 1
ATOM 633 C C . ASP A 1 87 ? 11.158 -17.880 -2.105 1.00 94.00 87 ASP A C 1
ATOM 635 O O . ASP A 1 87 ? 10.807 -16.827 -2.659 1.00 94.00 87 ASP A O 1
ATOM 639 N N . PRO A 1 88 ? 11.437 -17.927 -0.783 1.00 92.12 88 PRO A N 1
ATOM 640 C CA . PRO A 1 88 ? 11.372 -16.766 0.101 1.00 92.12 88 PRO A CA 1
ATOM 641 C C . PRO A 1 88 ? 12.309 -15.612 -0.272 1.00 92.12 88 PRO A C 1
ATOM 643 O O . PRO A 1 88 ? 11.985 -14.459 0.030 1.00 92.12 88 PRO A O 1
ATOM 646 N N . ALA A 1 89 ? 13.459 -15.886 -0.894 1.00 90.62 89 ALA A N 1
ATOM 647 C CA . ALA A 1 89 ? 14.414 -14.860 -1.309 1.00 90.62 89 ALA A CA 1
ATOM 648 C C . ALA A 1 89 ? 13.834 -14.005 -2.443 1.00 90.62 89 ALA A C 1
ATOM 650 O O . ALA A 1 89 ? 13.788 -12.778 -2.327 1.00 90.62 89 ALA A O 1
ATOM 651 N N . VAL A 1 90 ? 13.278 -14.655 -3.468 1.00 92.81 90 VAL A N 1
ATOM 652 C CA . VAL A 1 90 ? 12.565 -13.992 -4.572 1.00 92.81 90 VAL A CA 1
ATOM 653 C C . VAL A 1 90 ? 11.307 -13.282 -4.058 1.00 92.81 90 VAL A C 1
ATOM 655 O O . VAL A 1 90 ? 11.079 -12.103 -4.341 1.00 92.81 90 VAL A O 1
ATOM 658 N N . GLU A 1 91 ? 10.507 -13.958 -3.224 1.00 94.00 91 GLU A N 1
ATOM 659 C CA . GLU A 1 91 ? 9.279 -13.388 -2.654 1.00 94.00 91 GLU A CA 1
ATOM 660 C C . GLU A 1 91 ? 9.557 -12.122 -1.830 1.00 94.00 91 GLU A C 1
ATOM 662 O O . GLU A 1 91 ? 8.737 -11.200 -1.788 1.00 94.00 91 GLU A O 1
ATOM 667 N N . ARG A 1 92 ? 10.727 -12.014 -1.188 1.00 91.38 92 ARG A N 1
ATOM 668 C CA . ARG A 1 92 ? 11.120 -10.818 -0.429 1.00 91.38 92 ARG A CA 1
ATOM 669 C C . ARG A 1 92 ? 11.156 -9.569 -1.311 1.00 91.38 92 ARG A C 1
ATOM 671 O O . ARG A 1 92 ? 10.647 -8.531 -0.874 1.00 91.38 92 ARG A O 1
ATOM 678 N N . ASN A 1 93 ? 11.653 -9.691 -2.539 1.00 93.19 93 ASN A N 1
ATOM 679 C CA . ASN A 1 93 ? 11.892 -8.574 -3.451 1.00 93.19 93 ASN A CA 1
ATOM 680 C C . ASN A 1 93 ? 10.648 -8.148 -4.243 1.00 93.19 93 ASN A C 1
ATOM 682 O O . ASN A 1 93 ? 10.573 -7.003 -4.668 1.00 93.19 93 ASN A O 1
ATOM 686 N N . ARG A 1 94 ? 9.618 -8.998 -4.329 1.00 92.88 94 ARG A N 1
ATOM 687 C CA . ARG A 1 94 ? 8.374 -8.811 -5.110 1.00 92.88 94 ARG A CA 1
ATOM 688 C C . ARG A 1 94 ? 7.464 -7.618 -4.772 1.00 92.88 94 ARG A C 1
ATOM 690 O O . ARG A 1 94 ? 6.339 -7.545 -5.254 1.00 92.88 94 ARG A O 1
ATOM 697 N N . ASN A 1 95 ? 7.880 -6.698 -3.907 1.00 93.25 95 ASN A N 1
ATOM 698 C CA . ASN A 1 95 ? 7.048 -5.553 -3.540 1.00 93.25 95 ASN A CA 1
ATOM 699 C C . ASN A 1 95 ? 7.072 -4.486 -4.653 1.00 93.25 95 ASN A C 1
ATOM 701 O O . ASN A 1 95 ? 7.828 -3.519 -4.553 1.00 93.25 95 ASN A O 1
ATOM 705 N N . LEU A 1 96 ? 6.247 -4.695 -5.681 1.00 95.88 96 LEU A N 1
ATOM 706 C CA . LEU A 1 96 ? 6.028 -3.820 -6.831 1.00 95.88 96 LEU A CA 1
ATOM 707 C C . LEU A 1 96 ? 4.612 -3.234 -6.773 1.00 95.88 96 LEU A C 1
ATOM 709 O O . LEU A 1 96 ? 3.636 -3.979 -6.828 1.00 95.88 96 LEU A O 1
ATOM 713 N N . LEU A 1 97 ? 4.507 -1.910 -6.678 1.00 96.44 97 LEU A N 1
ATOM 714 C CA . LEU A 1 97 ? 3.247 -1.194 -6.864 1.00 96.44 97 LEU A CA 1
ATOM 715 C C . LEU A 1 97 ? 3.149 -0.725 -8.321 1.00 96.44 97 LEU A C 1
ATOM 717 O O . LEU A 1 97 ? 4.053 -0.044 -8.798 1.00 96.44 97 LEU A O 1
ATOM 721 N N . ALA A 1 98 ? 2.075 -1.098 -9.011 1.00 96.44 98 ALA A N 1
ATOM 722 C CA . ALA A 1 98 ? 1.828 -0.759 -10.412 1.00 96.44 98 ALA A CA 1
ATOM 723 C C . ALA A 1 98 ? 0.597 0.159 -10.550 1.00 96.44 98 ALA A C 1
ATOM 725 O O . ALA A 1 98 ? -0.222 0.190 -9.624 1.00 96.44 98 ALA A O 1
ATOM 726 N N . PRO A 1 99 ? 0.439 0.883 -11.677 1.00 96.44 99 PRO A N 1
ATOM 727 C CA . PRO A 1 99 ? -0.705 1.762 -11.901 1.00 96.44 99 PRO A CA 1
ATOM 728 C C . PRO A 1 99 ? -2.036 1.012 -11.727 1.00 96.44 99 PRO A C 1
ATOM 730 O O . PRO A 1 99 ? -2.252 0.003 -12.403 1.00 96.44 99 PRO A O 1
ATOM 733 N N . PRO A 1 100 ? -2.953 1.476 -10.856 1.00 94.75 100 PRO A N 1
ATOM 734 C CA . PRO A 1 100 ? -4.155 0.709 -10.527 1.00 94.75 100 PRO A CA 1
ATOM 735 C C . PRO A 1 100 ? -5.113 0.472 -11.698 1.00 94.75 100 PRO A C 1
ATOM 737 O O . PRO A 1 100 ? -5.869 -0.492 -11.671 1.00 94.75 100 PRO A O 1
ATOM 740 N N . LEU A 1 101 ? -5.085 1.343 -12.711 1.00 94.75 101 LEU A N 1
ATOM 741 C CA . LEU A 1 101 ? -5.927 1.260 -13.909 1.00 94.75 101 LEU A CA 1
ATOM 742 C C . LEU A 1 101 ? -5.148 0.815 -15.154 1.00 94.75 101 LEU A C 1
ATOM 744 O O . LEU A 1 101 ? -5.567 1.096 -16.275 1.00 94.75 101 LEU A O 1
ATOM 748 N N . LEU A 1 102 ? -4.008 0.141 -14.981 1.00 94.38 102 LEU A N 1
ATOM 749 C CA . LEU A 1 102 ? -3.224 -0.374 -16.102 1.00 94.38 102 LEU A CA 1
ATOM 750 C C . LEU A 1 102 ? -4.094 -1.268 -17.004 1.00 94.38 102 LEU A C 1
ATOM 752 O O . LEU A 1 102 ? -4.660 -2.255 -16.536 1.00 94.38 102 LEU A O 1
ATOM 756 N N . GLY A 1 103 ? -4.207 -0.898 -18.284 1.00 91.94 103 GLY A N 1
ATOM 757 C CA . GLY A 1 103 ? -5.072 -1.563 -19.269 1.00 91.94 103 GLY A CA 1
ATOM 758 C C . GLY A 1 103 ? -6.518 -1.045 -19.337 1.00 91.94 103 GLY A C 1
ATOM 759 O O . GLY A 1 103 ? -7.237 -1.412 -20.259 1.00 91.94 103 GLY A O 1
ATOM 760 N N . HIS A 1 104 ? -6.937 -0.173 -18.415 1.00 92.69 104 HIS A N 1
ATOM 761 C CA . HIS A 1 104 ? -8.289 0.411 -18.365 1.00 92.69 104 HIS A CA 1
ATOM 762 C C . HIS A 1 104 ? -8.305 1.934 -18.529 1.00 92.69 104 HIS A C 1
ATOM 764 O O . HIS A 1 104 ? -9.351 2.518 -18.807 1.00 92.69 104 HIS A O 1
ATOM 770 N N . ASP A 1 105 ? -7.157 2.583 -18.345 1.00 94.62 105 ASP A N 1
ATOM 771 C CA . ASP A 1 105 ? -7.006 4.025 -18.476 1.00 94.62 105 ASP A CA 1
ATOM 772 C C . ASP A 1 105 ? -6.139 4.372 -19.698 1.00 94.62 105 ASP A C 1
ATOM 774 O O . ASP A 1 105 ? -4.937 4.089 -19.685 1.00 94.62 105 ASP A O 1
ATOM 778 N N . PRO A 1 106 ? -6.721 4.973 -20.756 1.00 93.50 106 PRO A N 1
ATOM 779 C CA . PRO A 1 106 ? -5.979 5.354 -21.957 1.00 93.50 106 PRO A CA 1
ATOM 780 C C . PRO A 1 106 ? -5.002 6.513 -21.715 1.00 93.50 106 PRO A C 1
ATOM 782 O O . PRO A 1 106 ? -4.132 6.744 -22.550 1.00 93.50 106 PRO A O 1
ATOM 785 N N . ASP A 1 107 ? -5.131 7.229 -20.591 1.00 95.06 107 ASP A N 1
ATOM 786 C CA . ASP A 1 107 ? -4.258 8.349 -20.231 1.00 95.06 107 ASP A CA 1
ATOM 787 C C . ASP A 1 107 ? -2.948 7.874 -19.562 1.00 95.06 107 ASP A C 1
ATOM 789 O O . ASP A 1 107 ? -2.054 8.680 -19.289 1.00 95.06 107 ASP A O 1
ATOM 793 N N . ILE A 1 108 ? -2.812 6.567 -19.288 1.00 96.69 108 ILE A N 1
ATOM 794 C CA . ILE A 1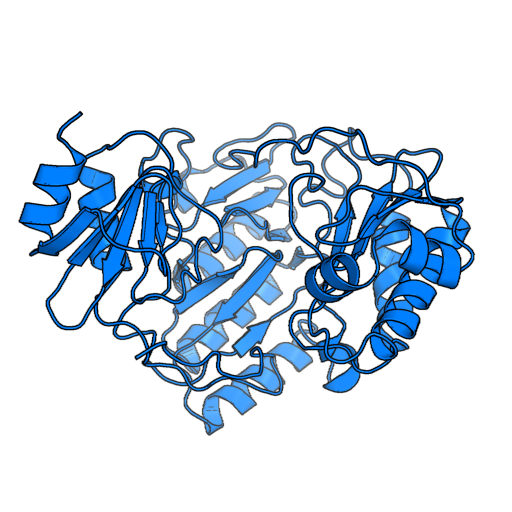 108 ? -1.550 5.966 -18.840 1.00 96.69 108 ILE A CA 1
ATOM 795 C C . ILE A 1 108 ? -0.559 5.962 -20.005 1.00 96.69 108 ILE A C 1
ATOM 797 O O . ILE A 1 108 ? -0.860 5.488 -21.099 1.00 96.69 108 ILE A O 1
ATOM 801 N N . ALA A 1 109 ? 0.656 6.442 -19.744 1.00 97.75 109 ALA A N 1
ATOM 802 C CA . ALA A 1 109 ? 1.719 6.519 -20.733 1.00 97.75 109 ALA A CA 1
ATOM 803 C C . ALA A 1 109 ? 1.938 5.169 -21.461 1.00 97.75 109 ALA A C 1
ATOM 805 O O . ALA A 1 109 ? 2.133 4.144 -20.792 1.00 97.75 109 ALA A O 1
ATOM 806 N N . PRO A 1 110 ? 1.976 5.150 -22.809 1.00 96.75 110 PRO A N 1
ATOM 807 C CA . PRO A 1 110 ? 2.323 3.954 -23.581 1.00 96.75 110 PRO A CA 1
ATOM 808 C C . PRO A 1 110 ? 3.678 3.392 -23.139 1.00 96.75 110 PRO A C 1
ATOM 810 O O . PRO A 1 110 ? 4.557 4.182 -22.803 1.00 96.75 110 PRO A O 1
ATOM 813 N N . GLY A 1 111 ? 3.865 2.069 -23.119 1.00 96.75 111 GLY A N 1
ATOM 814 C CA . GLY A 1 111 ? 5.100 1.434 -22.625 1.00 96.75 111 GLY A CA 1
ATOM 815 C C . GLY A 1 111 ? 5.077 1.076 -21.130 1.00 96.75 111 GLY A C 1
ATOM 816 O O . GLY A 1 111 ? 5.918 0.314 -20.649 1.00 96.75 111 GLY A O 1
ATOM 817 N N . THR A 1 112 ? 4.116 1.611 -20.364 1.00 98.19 112 THR A N 1
ATOM 818 C CA . THR A 1 112 ? 4.028 1.349 -18.917 1.00 98.19 112 THR A CA 1
ATOM 819 C C . THR A 1 112 ? 3.680 -0.112 -18.618 1.00 98.19 112 THR A C 1
ATOM 821 O O . THR A 1 112 ? 4.185 -0.667 -17.642 1.00 98.19 112 THR A O 1
ATOM 824 N N . ALA A 1 113 ? 2.835 -0.749 -19.437 1.00 97.19 113 ALA A N 1
ATOM 825 C CA . ALA A 1 113 ? 2.429 -2.139 -19.225 1.00 97.19 113 ALA A CA 1
ATOM 826 C C . ALA A 1 113 ? 3.603 -3.100 -19.430 1.00 97.19 113 ALA A C 1
ATOM 828 O O . ALA A 1 113 ? 3.863 -3.948 -18.579 1.00 97.19 113 ALA A O 1
ATOM 829 N N . GLU A 1 114 ? 4.367 -2.877 -20.494 1.00 97.25 114 GLU A N 1
ATOM 830 C CA . GLU A 1 114 ? 5.572 -3.615 -20.847 1.00 97.25 114 GLU A CA 1
ATOM 831 C C . GLU A 1 114 ? 6.635 -3.489 -19.746 1.00 97.25 114 GLU A C 1
ATOM 833 O O . GLU A 1 114 ? 7.261 -4.477 -19.357 1.00 97.25 114 GLU A O 1
ATOM 838 N N . LEU A 1 115 ? 6.800 -2.289 -19.173 1.00 97.88 115 LEU A N 1
ATOM 839 C CA . LEU A 1 115 ? 7.701 -2.078 -18.040 1.00 97.88 115 LEU A CA 1
ATOM 840 C C . LEU A 1 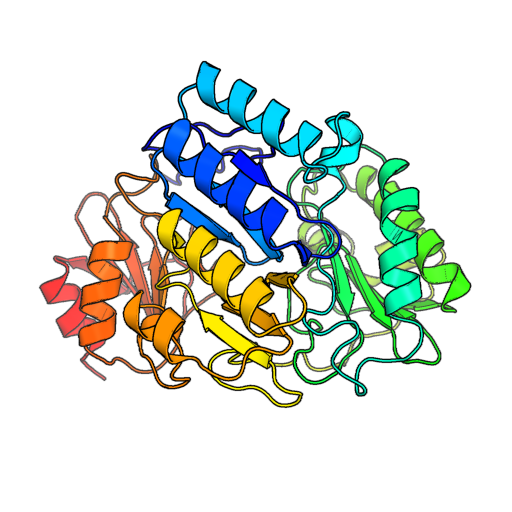115 ? 7.249 -2.857 -16.793 1.00 97.88 115 LEU A C 1
ATOM 842 O O . LEU A 1 115 ? 8.071 -3.500 -16.138 1.00 97.88 115 LEU A O 1
ATOM 846 N N . VAL A 1 116 ? 5.956 -2.819 -16.456 1.00 97.56 116 VAL A N 1
ATOM 847 C CA . VAL A 1 116 ? 5.401 -3.562 -15.310 1.00 97.56 116 VAL A CA 1
ATOM 848 C C . VAL A 1 116 ? 5.558 -5.074 -15.493 1.00 97.56 116 VAL A C 1
ATOM 850 O O . VAL A 1 116 ? 5.878 -5.763 -14.524 1.00 97.56 116 VAL A O 1
ATOM 853 N N . GLU A 1 117 ? 5.373 -5.584 -16.710 1.00 96.56 117 GLU A N 1
ATOM 854 C CA . GLU A 1 117 ? 5.510 -7.005 -17.045 1.00 96.56 117 GLU A CA 1
ATOM 855 C C . GLU A 1 117 ? 6.968 -7.492 -16.994 1.00 96.56 117 GLU A C 1
ATOM 857 O O . GLU A 1 117 ? 7.233 -8.598 -16.520 1.00 96.56 117 GLU A O 1
ATOM 862 N N . ALA A 1 118 ? 7.931 -6.663 -17.411 1.00 96.75 118 ALA A N 1
ATOM 863 C CA . ALA A 1 118 ? 9.347 -7.036 -17.452 1.00 96.75 118 ALA A CA 1
ATOM 864 C C . ALA A 1 118 ? 10.030 -7.058 -16.068 1.00 96.75 118 ALA A C 1
ATOM 866 O O . ALA A 1 118 ? 10.988 -7.804 -15.842 1.00 96.75 118 ALA A O 1
ATOM 867 N N . LEU A 1 119 ? 9.560 -6.241 -15.121 1.00 97.12 119 LEU A N 1
ATOM 868 C CA . LEU A 1 119 ? 10.204 -6.058 -13.814 1.00 97.12 119 LEU A CA 1
ATOM 869 C C . LEU A 1 119 ? 10.264 -7.317 -12.928 1.00 97.12 119 LEU A C 1
ATOM 871 O O . LEU A 1 119 ? 11.329 -7.557 -12.355 1.00 97.12 119 LEU A O 1
ATOM 875 N N . PRO A 1 120 ? 9.201 -8.137 -12.782 1.00 95.00 120 PRO A N 1
ATOM 876 C CA . PRO A 1 120 ? 9.221 -9.321 -11.924 1.00 95.00 120 PRO A CA 1
ATOM 877 C C . PRO A 1 120 ? 10.383 -10.282 -12.194 1.00 95.00 120 PRO A C 1
ATOM 879 O O . PRO A 1 120 ? 10.991 -10.764 -11.238 1.00 95.00 120 PRO A O 1
ATOM 882 N N . ALA A 1 121 ? 10.719 -10.526 -13.466 1.00 94.69 121 ALA A N 1
ATOM 883 C CA . ALA A 1 121 ? 11.828 -11.403 -13.839 1.00 94.69 121 ALA A CA 1
ATOM 884 C C . ALA A 1 121 ? 13.176 -10.835 -13.370 1.00 94.69 121 ALA A C 1
ATOM 886 O O . ALA A 1 121 ? 13.964 -11.540 -12.747 1.00 94.69 121 ALA A O 1
ATOM 887 N N . ALA A 1 122 ? 13.417 -9.537 -13.577 1.00 96.31 122 ALA A N 1
ATOM 888 C CA . ALA A 1 122 ? 14.638 -8.887 -13.103 1.00 96.31 122 ALA A CA 1
ATOM 889 C C . ALA A 1 122 ? 14.713 -8.830 -11.568 1.00 96.31 122 ALA A C 1
ATOM 891 O O . ALA A 1 122 ? 15.775 -9.050 -10.988 1.00 96.31 122 ALA A O 1
ATOM 892 N N . MET A 1 123 ? 13.585 -8.568 -10.901 1.00 96.25 123 MET A N 1
ATOM 893 C CA . MET A 1 123 ? 13.493 -8.487 -9.440 1.00 96.25 123 MET A CA 1
ATOM 894 C C . MET A 1 123 ? 13.772 -9.823 -8.739 1.00 96.25 123 MET A C 1
ATOM 896 O O . MET A 1 123 ? 14.187 -9.817 -7.577 1.00 96.25 123 MET A O 1
ATOM 900 N N . ALA A 1 124 ? 13.561 -10.955 -9.417 1.00 95.06 124 ALA A N 1
ATOM 901 C CA . ALA A 1 124 ? 13.930 -12.272 -8.900 1.00 95.06 124 ALA A CA 1
ATOM 902 C C . ALA A 1 124 ? 15.453 -12.436 -8.746 1.00 95.06 124 ALA A C 1
ATOM 904 O O . ALA A 1 124 ? 15.900 -13.086 -7.806 1.00 95.06 124 ALA A O 1
ATOM 905 N N . GLU A 1 125 ? 16.233 -11.756 -9.591 1.00 95.06 125 GLU A N 1
ATOM 906 C CA . GLU A 1 125 ? 17.704 -11.769 -9.608 1.00 95.06 125 GLU A CA 1
ATOM 907 C C . GLU A 1 125 ? 18.334 -10.650 -8.753 1.00 95.06 125 GLU A C 1
ATOM 909 O O . GLU A 1 125 ? 19.552 -10.419 -8.764 1.00 95.06 125 GLU A O 1
ATOM 914 N N . TRP A 1 126 ? 17.511 -9.879 -8.036 1.00 96.12 126 TRP A N 1
ATOM 915 C CA . TRP A 1 126 ? 17.998 -8.845 -7.127 1.00 96.12 126 TRP A CA 1
ATOM 916 C C . TRP A 1 126 ? 18.612 -9.468 -5.869 1.00 96.12 126 TRP A C 1
ATOM 918 O O . TRP A 1 126 ? 18.158 -10.516 -5.407 1.00 96.12 126 TRP A O 1
ATOM 928 N N . PRO A 1 127 ? 19.606 -8.808 -5.244 1.00 94.56 127 PRO A N 1
ATOM 929 C CA . PRO A 1 127 ? 20.124 -9.270 -3.963 1.00 94.56 127 PRO A CA 1
ATOM 930 C C . PRO A 1 127 ? 19.034 -9.235 -2.882 1.00 94.56 127 PRO A C 1
ATOM 932 O O . PRO A 1 127 ? 17.971 -8.636 -3.050 1.00 94.56 127 PRO A O 1
ATOM 935 N N . ALA A 1 128 ? 19.298 -9.856 -1.733 1.00 91.94 128 ALA A N 1
ATOM 936 C CA . ALA A 1 128 ? 18.367 -9.836 -0.612 1.00 91.94 128 ALA A CA 1
ATOM 937 C C . ALA A 1 128 ? 18.208 -8.409 -0.052 1.00 91.94 128 ALA A C 1
ATOM 939 O O . ALA A 1 128 ? 19.083 -7.896 0.648 1.00 91.94 128 ALA A O 1
ATOM 940 N N . LEU A 1 129 ? 17.070 -7.772 -0.332 1.00 93.31 129 LEU A N 1
ATOM 941 C CA . LEU A 1 129 ? 16.762 -6.424 0.145 1.00 93.31 129 LEU A CA 1
ATOM 942 C C . LEU A 1 129 ? 15.972 -6.463 1.461 1.00 93.31 129 LEU A C 1
ATOM 944 O O . LEU A 1 129 ? 15.294 -7.448 1.766 1.00 93.31 129 LEU A O 1
ATOM 948 N N . PRO A 1 130 ? 15.990 -5.386 2.271 1.00 91.50 130 PRO A N 1
ATOM 949 C CA . PRO A 1 130 ? 15.149 -5.302 3.459 1.00 91.50 130 PRO A CA 1
ATOM 950 C C . PRO A 1 130 ? 13.674 -5.544 3.119 1.00 91.50 130 PRO A C 1
ATOM 952 O O . PRO A 1 130 ? 13.171 -5.017 2.137 1.00 91.50 130 PRO A O 1
ATOM 955 N N . GLY A 1 131 ? 12.916 -6.239 3.975 1.00 86.12 131 GLY A N 1
ATOM 956 C CA . GLY A 1 131 ? 11.513 -6.597 3.678 1.00 86.12 131 GLY A CA 1
ATOM 957 C C . GLY A 1 131 ? 10.534 -5.418 3.514 1.00 86.12 131 GLY A C 1
ATOM 958 O O . GLY A 1 131 ? 9.361 -5.623 3.203 1.00 86.12 131 GLY A O 1
ATOM 959 N N . LYS A 1 132 ? 10.987 -4.178 3.756 1.00 88.31 132 LYS A N 1
ATOM 960 C CA . LYS A 1 132 ? 10.250 -2.945 3.443 1.00 88.31 132 LYS A CA 1
ATOM 961 C C . LYS A 1 132 ? 10.737 -2.256 2.166 1.00 88.31 132 LYS A C 1
ATOM 963 O O . LYS A 1 132 ? 10.133 -1.246 1.824 1.00 88.31 132 LYS A O 1
ATOM 968 N N . PHE A 1 133 ? 11.764 -2.734 1.487 1.00 94.00 133 PHE A N 1
ATOM 969 C CA . PHE A 1 133 ? 12.161 -2.191 0.197 1.00 94.00 133 PHE A CA 1
ATOM 970 C C . PHE A 1 133 ? 11.029 -2.397 -0.822 1.00 94.00 133 PHE A C 1
ATOM 972 O O . PHE A 1 133 ? 10.250 -3.348 -0.704 1.00 94.00 133 PHE A O 1
ATOM 979 N N . GLY A 1 134 ? 10.852 -1.474 -1.760 1.00 95.06 134 GLY A N 1
ATOM 980 C CA . GLY A 1 134 ? 9.797 -1.572 -2.760 1.00 95.06 134 GLY A CA 1
ATOM 981 C C . GLY A 1 134 ? 10.049 -0.715 -3.983 1.00 95.06 134 GLY A C 1
ATOM 982 O O . GLY A 1 134 ? 10.619 0.371 -3.869 1.00 95.06 134 GLY A O 1
ATOM 983 N N . LEU A 1 135 ? 9.566 -1.218 -5.112 1.00 97.50 135 LEU A N 1
ATOM 984 C CA . LEU A 1 135 ? 9.542 -0.538 -6.395 1.00 97.50 135 LEU A CA 1
ATOM 985 C C . LEU A 1 135 ? 8.124 -0.028 -6.671 1.00 97.50 135 LEU A C 1
ATOM 987 O O . LEU A 1 135 ? 7.140 -0.670 -6.293 1.00 97.50 135 LEU A O 1
ATOM 991 N N . LEU A 1 136 ? 8.024 1.120 -7.323 1.00 97.81 136 LEU A N 1
ATOM 992 C CA . LEU A 1 136 ? 6.772 1.668 -7.825 1.00 97.81 136 LEU A CA 1
ATOM 993 C C . LEU A 1 136 ? 6.936 2.008 -9.299 1.00 97.81 136 LEU A C 1
ATOM 995 O O . LEU A 1 136 ? 7.942 2.610 -9.670 1.00 97.81 136 LEU A O 1
ATOM 999 N N . VAL A 1 137 ? 5.940 1.658 -10.106 1.00 98.25 137 VAL A N 1
ATOM 1000 C CA . VAL A 1 137 ? 5.806 2.142 -11.479 1.00 98.25 137 VAL A CA 1
ATOM 1001 C C . VAL A 1 137 ? 4.627 3.104 -11.553 1.00 98.25 137 VAL A C 1
ATOM 1003 O O . VAL A 1 137 ? 3.535 2.788 -11.088 1.00 98.25 137 VAL A O 1
ATOM 1006 N N . ASP A 1 138 ? 4.860 4.277 -12.128 1.00 97.69 138 ASP A N 1
ATOM 1007 C CA . ASP A 1 138 ? 3.842 5.269 -12.457 1.00 97.69 138 ASP A CA 1
ATOM 1008 C C . ASP A 1 138 ? 3.819 5.479 -13.973 1.00 97.69 138 ASP A C 1
ATOM 1010 O O . ASP A 1 138 ? 4.862 5.474 -14.621 1.00 97.69 138 ASP A O 1
ATOM 1014 N N . GLY A 1 139 ? 2.634 5.683 -14.534 1.00 96.44 139 GLY A N 1
ATOM 1015 C CA . GLY A 1 139 ? 2.465 6.085 -15.932 1.00 96.44 139 GLY A CA 1
ATOM 1016 C C . GLY A 1 139 ? 1.596 7.331 -16.066 1.00 96.44 139 GLY A C 1
ATOM 1017 O O . GLY A 1 139 ? 1.093 7.603 -17.150 1.00 96.44 139 GLY A O 1
ATOM 1018 N N . GLY A 1 140 ? 1.357 8.059 -14.969 1.00 94.38 140 GLY A N 1
ATOM 1019 C CA . GLY A 1 140 ? 0.346 9.106 -14.918 1.00 94.38 140 GLY A CA 1
ATOM 1020 C C . GLY A 1 140 ? -1.073 8.535 -14.929 1.00 94.38 140 GLY A C 1
ATOM 1021 O O . GLY A 1 140 ? -1.417 7.695 -14.096 1.00 94.38 140 GLY A O 1
ATOM 1022 N N . GLY A 1 141 ? -1.897 9.018 -15.855 1.00 94.00 141 GLY A N 1
ATOM 1023 C CA . GLY A 1 141 ? -3.317 8.694 -15.919 1.00 94.00 141 GLY A CA 1
ATOM 1024 C C . GLY A 1 141 ? -4.151 9.347 -14.812 1.00 94.00 141 GLY A C 1
ATOM 1025 O O . GLY A 1 141 ? -3.748 10.316 -14.165 1.00 94.00 141 GLY A O 1
ATOM 1026 N N . ARG A 1 142 ? -5.346 8.799 -14.603 1.00 93.19 142 ARG A N 1
ATOM 1027 C CA . ARG A 1 142 ? -6.400 9.304 -13.710 1.00 93.19 142 ARG A CA 1
ATOM 1028 C C . ARG A 1 142 ? -6.120 9.045 -12.237 1.00 93.19 142 ARG A C 1
ATOM 1030 O O . ARG A 1 142 ? -6.575 9.801 -11.383 1.00 93.19 142 ARG A O 1
ATOM 1037 N N . LEU A 1 143 ? -5.383 7.977 -11.938 1.00 94.88 143 LEU A N 1
ATOM 1038 C CA . LEU A 1 143 ? -4.981 7.591 -10.584 1.00 94.88 143 LEU A CA 1
ATOM 1039 C C . LEU A 1 143 ? -3.449 7.509 -10.496 1.00 94.88 143 LEU A C 1
ATOM 1041 O O . LEU A 1 143 ? -2.906 6.414 -10.315 1.00 94.88 143 LEU A O 1
ATOM 1045 N N . PRO A 1 144 ? -2.745 8.648 -10.647 1.00 95.06 144 PRO A N 1
ATOM 1046 C CA . PRO A 1 144 ? -1.294 8.664 -10.680 1.00 95.06 144 PRO A CA 1
ATOM 1047 C C . PRO A 1 144 ? -0.718 8.252 -9.325 1.00 95.06 144 PRO A C 1
ATOM 1049 O O . PRO A 1 144 ? -1.188 8.658 -8.260 1.00 95.06 144 PRO A O 1
ATOM 1052 N N . LEU A 1 145 ? 0.358 7.480 -9.372 1.00 95.69 145 LEU A N 1
ATOM 1053 C CA . LEU A 1 145 ? 1.101 7.000 -8.214 1.00 95.69 145 LEU A CA 1
ATOM 1054 C C . LEU A 1 145 ? 2.328 7.862 -7.894 1.00 95.69 145 LEU A C 1
ATOM 1056 O O . LEU A 1 145 ? 3.015 7.605 -6.908 1.00 95.69 145 LEU A O 1
ATOM 1060 N N . ALA A 1 146 ? 2.608 8.905 -8.682 1.00 92.81 146 ALA A N 1
ATOM 1061 C CA . ALA A 1 146 ? 3.763 9.784 -8.484 1.00 92.81 146 ALA A CA 1
ATOM 1062 C C . ALA A 1 146 ? 3.817 10.462 -7.096 1.00 92.81 146 ALA A C 1
ATOM 1064 O O . ALA A 1 146 ? 4.888 10.893 -6.673 1.00 92.81 146 ALA A O 1
ATOM 1065 N N . GLY A 1 147 ? 2.683 10.569 -6.390 1.00 91.44 147 GLY A N 1
ATOM 1066 C CA . GLY A 1 147 ? 2.600 11.091 -5.018 1.00 91.44 147 GLY A CA 1
ATOM 1067 C C . GLY A 1 147 ? 2.923 10.065 -3.925 1.00 91.44 147 GLY A C 1
ATOM 1068 O O . GLY A 1 147 ? 3.100 10.430 -2.763 1.00 91.44 147 GLY A O 1
ATOM 1069 N N . GLU A 1 148 ? 3.030 8.787 -4.284 1.00 93.38 148 GLU A N 1
ATOM 1070 C CA . GLU A 1 148 ? 3.169 7.678 -3.347 1.00 93.38 148 GLU A CA 1
ATOM 1071 C C . GLU A 1 148 ? 4.634 7.330 -3.055 1.00 93.38 148 GLU A C 1
ATOM 1073 O O . GLU A 1 148 ? 5.548 7.525 -3.858 1.00 93.38 148 GLU A O 1
ATOM 1078 N N . GLY A 1 149 ? 4.882 6.798 -1.856 1.00 90.31 149 GLY A N 1
ATOM 1079 C CA . GLY A 1 149 ? 6.235 6.530 -1.374 1.00 90.31 149 GLY A CA 1
ATOM 1080 C C . GLY A 1 149 ? 6.762 5.135 -1.723 1.00 90.31 149 GLY A C 1
ATOM 1081 O O . GLY A 1 149 ? 6.269 4.131 -1.204 1.00 90.31 149 GLY A O 1
ATOM 1082 N N . ALA A 1 150 ? 7.877 5.072 -2.449 1.00 95.38 150 ALA A N 1
ATOM 1083 C CA . ALA A 1 150 ? 8.640 3.847 -2.713 1.00 95.38 150 ALA A CA 1
ATOM 1084 C C . ALA A 1 150 ? 10.130 4.017 -2.377 1.00 95.38 150 ALA A C 1
ATOM 1086 O O . ALA A 1 150 ? 10.561 5.093 -1.960 1.00 95.38 150 ALA A O 1
ATOM 1087 N N . ASP A 1 151 ? 10.912 2.940 -2.463 1.00 97.88 151 ASP A N 1
ATOM 1088 C CA . ASP A 1 151 ? 12.371 3.034 -2.351 1.00 97.88 151 ASP A CA 1
ATOM 1089 C C . ASP A 1 151 ? 12.985 3.420 -3.704 1.00 97.88 151 ASP A C 1
ATOM 1091 O O . ASP A 1 151 ? 13.849 4.292 -3.739 1.00 97.88 151 ASP A O 1
ATOM 1095 N N . ILE A 1 152 ? 12.457 2.864 -4.797 1.00 98.31 152 ILE A N 1
ATOM 1096 C CA . ILE A 1 152 ? 12.708 3.296 -6.177 1.00 98.31 152 ILE A CA 1
ATOM 1097 C C . ILE A 1 152 ? 11.347 3.534 -6.844 1.00 98.31 152 ILE A C 1
ATOM 1099 O O . ILE A 1 152 ? 10.426 2.735 -6.664 1.00 98.31 152 ILE A O 1
ATOM 1103 N N . MET A 1 153 ? 11.214 4.617 -7.603 1.00 98.19 153 MET A N 1
ATOM 1104 C CA . MET A 1 153 ? 10.061 4.900 -8.458 1.00 98.19 153 MET A CA 1
ATOM 1105 C C . MET A 1 153 ? 10.532 5.042 -9.903 1.00 98.19 153 MET A C 1
ATOM 1107 O O . MET A 1 153 ? 11.494 5.763 -10.159 1.00 98.19 153 MET A O 1
ATOM 1111 N N . LEU A 1 154 ? 9.837 4.369 -10.816 1.00 98.44 154 LEU A N 1
ATOM 1112 C CA . LEU A 1 154 ? 9.989 4.496 -12.260 1.00 98.44 154 LEU A CA 1
ATOM 1113 C C . LEU A 1 154 ? 8.722 5.141 -12.810 1.00 98.44 154 LEU A C 1
ATOM 1115 O O . LEU A 1 154 ? 7.645 4.559 -12.698 1.00 98.44 154 LEU A O 1
ATOM 1119 N N . ARG A 1 155 ? 8.829 6.333 -13.385 1.00 97.44 155 ARG A N 1
ATOM 1120 C CA . ARG A 1 155 ? 7.697 7.008 -14.019 1.00 97.44 155 ARG A CA 1
ATOM 1121 C C . ARG A 1 155 ? 7.880 7.023 -15.526 1.00 97.44 155 ARG A C 1
ATOM 1123 O O . ARG A 1 155 ? 8.790 7.677 -16.022 1.00 97.44 155 ARG A O 1
ATOM 1130 N N . HIS A 1 156 ? 7.029 6.305 -16.243 1.00 97.75 156 HIS A N 1
ATOM 1131 C CA . HIS A 1 156 ? 7.041 6.283 -17.698 1.00 97.75 156 HIS A CA 1
ATOM 1132 C C . HIS A 1 156 ? 6.325 7.527 -18.241 1.00 97.75 156 HIS A C 1
ATOM 1134 O O . HIS A 1 156 ? 5.195 7.814 -17.849 1.00 97.75 156 HIS A O 1
ATOM 1140 N N . THR A 1 157 ? 6.969 8.274 -19.140 1.00 95.50 157 THR A N 1
ATOM 1141 C CA . THR A 1 157 ? 6.390 9.482 -19.767 1.00 95.50 157 THR A CA 1
ATOM 1142 C C . THR A 1 157 ? 5.828 9.223 -21.164 1.00 95.50 157 THR A C 1
ATOM 1144 O O . THR A 1 157 ? 5.219 10.102 -21.763 1.00 95.50 157 THR A O 1
ATOM 1147 N N . GLY A 1 158 ? 6.053 8.021 -21.698 1.00 94.56 158 GLY A N 1
ATOM 1148 C CA . GLY A 1 158 ? 5.750 7.630 -23.077 1.00 94.56 158 GLY A CA 1
ATOM 1149 C C . GLY A 1 158 ? 6.980 7.710 -23.982 1.00 94.56 158 GLY A C 1
ATOM 1150 O O . GLY A 1 158 ? 7.089 6.935 -24.925 1.00 94.56 158 GLY A O 1
ATOM 1151 N N . ALA A 1 159 ? 7.934 8.585 -23.655 1.00 96.44 159 ALA A N 1
ATOM 1152 C CA . ALA A 1 159 ? 9.177 8.758 -24.408 1.00 96.44 159 ALA A CA 1
ATOM 1153 C C . ALA A 1 159 ? 10.430 8.343 -23.616 1.00 96.44 159 ALA A C 1
ATOM 1155 O O . ALA A 1 159 ? 11.389 7.840 -24.196 1.00 96.44 159 ALA A O 1
ATOM 1156 N N . TRP A 1 160 ? 10.425 8.520 -22.294 1.00 97.12 160 TRP A N 1
ATOM 1157 C CA . TRP A 1 160 ? 11.512 8.120 -21.396 1.00 97.12 160 TRP A CA 1
ATOM 1158 C C . TRP A 1 160 ? 10.962 7.655 -20.046 1.00 97.12 160 TRP A C 1
ATOM 1160 O O . TRP A 1 160 ? 9.758 7.731 -19.783 1.00 97.12 160 TRP A O 1
ATOM 1170 N N . VAL A 1 161 ? 11.853 7.172 -19.179 1.00 98.31 161 VAL A N 1
ATOM 1171 C CA . VAL A 1 161 ? 11.519 6.789 -17.804 1.00 98.31 161 VAL A CA 1
ATOM 1172 C C . VAL A 1 161 ? 12.278 7.667 -16.820 1.00 98.31 161 VAL A C 1
ATOM 1174 O O . VAL A 1 161 ? 13.505 7.750 -16.867 1.00 98.31 161 VAL A O 1
ATOM 1177 N N . GLU A 1 162 ? 11.543 8.308 -15.912 1.00 97.38 162 GLU A N 1
ATOM 1178 C CA . GLU A 1 162 ? 12.094 9.050 -14.778 1.00 97.38 162 GLU A CA 1
ATOM 1179 C C . GLU A 1 162 ? 12.358 8.098 -13.607 1.00 97.38 162 GLU A C 1
ATOM 1181 O O . GLU A 1 162 ? 11.469 7.351 -13.193 1.00 97.38 162 GLU A O 1
ATOM 1186 N N . LEU A 1 163 ? 13.566 8.143 -13.043 1.00 98.12 163 LEU A N 1
ATOM 1187 C CA . LEU A 1 163 ? 13.958 7.382 -11.861 1.00 98.12 163 LEU A CA 1
ATOM 1188 C C . LEU A 1 163 ? 14.046 8.305 -10.655 1.00 98.12 163 LEU A C 1
ATOM 1190 O O . LEU A 1 163 ? 14.831 9.252 -10.643 1.00 98.12 163 LEU A O 1
ATOM 1194 N N . ARG A 1 164 ? 13.283 7.993 -9.609 1.00 97.62 164 ARG A N 1
ATOM 1195 C CA . ARG A 1 164 ? 13.281 8.745 -8.349 1.00 97.62 164 ARG A CA 1
ATOM 1196 C C . ARG A 1 164 ? 13.614 7.829 -7.185 1.00 97.62 164 ARG A C 1
ATOM 1198 O O . ARG A 1 164 ? 13.159 6.685 -7.117 1.00 97.62 164 ARG A O 1
ATOM 1205 N N . LEU A 1 165 ? 14.381 8.357 -6.238 1.00 97.81 165 LEU A N 1
ATOM 1206 C CA . LEU A 1 165 ? 14.743 7.656 -5.011 1.00 97.81 165 LEU A CA 1
ATOM 1207 C C . LEU A 1 165 ? 13.857 8.125 -3.861 1.00 97.81 165 LEU A C 1
ATOM 1209 O O . LEU A 1 165 ? 13.573 9.314 -3.716 1.00 97.81 165 LEU A O 1
ATOM 1213 N N . GLY A 1 166 ? 13.417 7.191 -3.018 1.00 95.88 166 GLY A N 1
ATOM 1214 C CA . GLY A 1 166 ? 12.584 7.530 -1.868 1.00 95.88 166 GLY A CA 1
ATOM 1215 C C . GLY A 1 166 ? 13.259 8.566 -0.968 1.00 95.88 166 GLY A C 1
ATOM 1216 O O . GLY A 1 166 ? 14.374 8.337 -0.515 1.00 95.88 166 GLY A O 1
ATOM 1217 N N . GLY A 1 167 ? 12.573 9.673 -0.671 1.00 91.12 167 GLY A N 1
ATOM 1218 C CA . GLY A 1 167 ? 13.112 10.773 0.141 1.00 91.12 167 GLY A CA 1
ATOM 1219 C C . GLY A 1 167 ? 14.117 11.679 -0.578 1.00 91.12 167 GLY A C 1
ATOM 1220 O O . GLY A 1 167 ? 14.736 12.495 0.095 1.00 91.12 167 GLY A O 1
ATOM 1221 N N . GLY A 1 168 ? 14.296 11.514 -1.892 1.00 91.00 168 GLY A N 1
ATOM 1222 C CA . GLY A 1 168 ? 15.170 12.340 -2.720 1.00 91.00 168 GLY A CA 1
ATOM 1223 C C . GLY A 1 168 ? 14.485 13.551 -3.336 1.00 91.00 168 GLY A C 1
ATOM 1224 O O . GLY A 1 168 ? 13.270 13.575 -3.530 1.00 91.00 168 GLY A O 1
ATOM 1225 N N . ASP A 1 169 ? 15.324 14.523 -3.658 1.00 91.81 169 ASP A N 1
ATOM 1226 C CA . ASP A 1 169 ? 15.068 15.786 -4.352 1.00 91.81 169 ASP A CA 1
ATOM 1227 C C . ASP A 1 169 ? 15.774 15.838 -5.720 1.00 91.81 169 ASP A C 1
ATOM 1229 O O . ASP A 1 169 ? 15.843 16.887 -6.355 1.00 91.81 169 ASP A O 1
ATOM 1233 N N . ALA A 1 170 ? 16.293 14.697 -6.180 1.00 95.50 170 ALA A N 1
ATOM 1234 C CA . ALA A 1 170 ? 16.908 14.513 -7.486 1.00 95.50 170 ALA A CA 1
ATOM 1235 C C . ALA A 1 170 ? 16.291 13.307 -8.202 1.00 95.50 170 ALA A C 1
ATOM 1237 O O . ALA A 1 170 ? 15.862 12.334 -7.568 1.00 95.50 170 ALA A O 1
ATOM 1238 N N . MET A 1 171 ? 16.290 13.368 -9.529 1.00 96.44 171 MET A N 1
ATOM 1239 C CA . MET A 1 171 ? 15.867 12.289 -10.411 1.00 96.44 171 MET A CA 1
ATOM 1240 C C . MET A 1 171 ? 16.894 12.065 -11.519 1.00 96.44 171 MET A C 1
ATOM 1242 O O . MET A 1 171 ? 17.711 12.938 -11.797 1.00 96.44 171 MET A O 1
ATOM 1246 N N . ALA A 1 172 ? 16.827 10.909 -12.164 1.00 97.88 172 ALA A N 1
ATOM 1247 C CA . ALA A 1 172 ? 17.523 10.647 -13.419 1.00 97.88 172 ALA A CA 1
ATOM 1248 C C . ALA A 1 172 ? 16.517 10.281 -14.512 1.00 97.88 172 ALA A C 1
ATOM 1250 O O . ALA A 1 172 ? 15.377 9.918 -14.216 1.00 97.88 172 ALA A O 1
ATOM 1251 N N . HIS A 1 173 ? 16.947 10.333 -15.768 1.00 96.94 173 HIS A N 1
ATOM 1252 C CA . HIS A 1 173 ? 16.176 9.846 -16.908 1.00 96.94 173 HIS A CA 1
ATOM 1253 C C . HIS A 1 173 ? 16.946 8.737 -17.621 1.00 96.94 173 HIS A C 1
ATOM 1255 O O . HIS A 1 173 ? 18.174 8.759 -17.663 1.00 96.94 173 HIS A O 1
ATOM 1261 N N . CYS A 1 174 ? 16.226 7.778 -18.194 1.00 97.88 174 CYS A N 1
ATOM 1262 C CA . CYS A 1 174 ? 16.799 6.763 -19.077 1.00 97.88 174 CYS A CA 1
ATOM 1263 C C . CYS A 1 174 ? 15.831 6.429 -20.215 1.00 97.88 174 CYS A C 1
ATOM 1265 O O . CYS A 1 174 ? 14.637 6.758 -20.147 1.00 97.88 174 CYS A O 1
ATOM 1267 N N . ALA A 1 175 ? 16.333 5.760 -21.253 1.00 98.00 175 ALA A N 1
ATOM 1268 C CA . ALA A 1 175 ? 15.463 5.211 -22.282 1.00 98.00 175 ALA A CA 1
ATOM 1269 C C . ALA A 1 175 ? 14.579 4.092 -21.689 1.00 98.00 175 ALA A C 1
ATOM 1271 O O . ALA A 1 175 ? 15.025 3.371 -20.793 1.00 98.00 175 ALA A O 1
ATOM 1272 N N . PRO A 1 176 ? 13.352 3.865 -22.198 1.00 97.81 176 PRO A N 1
ATOM 1273 C CA . PRO A 1 176 ? 12.473 2.814 -21.675 1.00 97.81 176 PRO A CA 1
ATOM 1274 C C . PRO A 1 176 ? 13.122 1.421 -21.627 1.00 97.81 176 PRO A C 1
ATOM 1276 O O . PRO A 1 176 ? 12.946 0.688 -20.657 1.00 97.81 176 PRO A O 1
ATOM 1279 N N . ALA A 1 177 ? 13.947 1.091 -22.626 1.00 97.56 177 ALA A N 1
ATOM 1280 C CA . ALA A 1 177 ? 14.682 -0.174 -22.693 1.00 97.56 177 ALA A CA 1
ATOM 1281 C C . ALA A 1 177 ? 15.732 -0.350 -21.574 1.00 97.56 177 ALA A C 1
ATOM 1283 O O . ALA A 1 177 ? 16.122 -1.474 -21.263 1.00 97.56 177 ALA A O 1
ATOM 1284 N N . GLU A 1 178 ? 16.184 0.738 -20.949 1.00 98.19 178 GLU A N 1
ATOM 1285 C CA . GLU A 1 178 ? 17.216 0.738 -19.904 1.00 98.19 178 GLU A CA 1
ATOM 1286 C C . GLU A 1 178 ? 16.619 0.725 -18.490 1.00 98.19 178 GLU A C 1
ATOM 1288 O O . GLU A 1 178 ? 17.318 0.421 -17.521 1.00 98.19 178 GLU A O 1
ATOM 1293 N N . ALA A 1 179 ? 15.321 1.010 -18.349 1.00 98.44 179 ALA A N 1
ATOM 1294 C CA . ALA A 1 179 ? 14.667 1.231 -17.060 1.00 98.44 179 ALA A CA 1
ATOM 1295 C C . ALA A 1 179 ? 14.796 0.040 -16.094 1.00 98.44 179 ALA A C 1
ATOM 1297 O O . ALA A 1 179 ? 15.090 0.218 -14.909 1.00 98.44 179 ALA A O 1
ATOM 1298 N N . VAL A 1 180 ? 14.631 -1.187 -16.599 1.00 98.56 180 VAL A N 1
ATOM 1299 C CA . VAL A 1 180 ? 14.766 -2.419 -15.801 1.00 98.56 180 VAL A CA 1
ATOM 1300 C C . VAL A 1 180 ? 16.210 -2.615 -15.321 1.00 98.56 180 VAL A C 1
ATOM 1302 O O . VAL A 1 180 ? 16.444 -2.972 -14.159 1.00 98.56 180 VAL A O 1
ATOM 1305 N N . ALA A 1 181 ? 17.189 -2.344 -16.188 1.00 98.56 181 ALA A N 1
ATOM 1306 C CA . ALA A 1 181 ? 18.606 -2.442 -15.849 1.00 98.56 181 ALA A CA 1
ATOM 1307 C C . ALA A 1 181 ? 19.005 -1.379 -14.812 1.00 98.56 181 ALA A C 1
ATOM 1309 O O . ALA A 1 181 ? 19.658 -1.704 -13.819 1.00 98.56 181 ALA A O 1
ATOM 1310 N N . ALA A 1 182 ? 18.537 -0.141 -14.979 1.00 98.50 182 ALA A N 1
ATOM 1311 C CA . ALA A 1 182 ? 18.783 0.958 -14.052 1.00 98.50 182 ALA A CA 1
ATOM 1312 C C . ALA A 1 182 ? 18.176 0.698 -12.660 1.00 98.50 182 ALA A C 1
ATOM 1314 O O . ALA A 1 182 ? 18.855 0.859 -11.643 1.00 98.50 182 ALA A O 1
ATOM 1315 N N . ALA A 1 183 ? 16.934 0.203 -12.588 1.00 98.50 183 ALA A N 1
ATOM 1316 C CA . ALA A 1 183 ? 16.314 -0.199 -11.323 1.00 98.50 183 ALA A CA 1
ATOM 1317 C C . ALA A 1 183 ? 17.093 -1.330 -10.628 1.00 98.50 183 ALA A C 1
ATOM 1319 O O . ALA A 1 183 ? 17.277 -1.308 -9.410 1.00 98.50 183 ALA A O 1
ATOM 1320 N N . THR A 1 184 ? 17.601 -2.289 -11.406 1.00 98.56 184 THR A N 1
ATOM 1321 C CA . THR A 1 184 ? 18.434 -3.389 -10.901 1.00 98.56 184 THR A CA 1
ATOM 1322 C C . THR A 1 184 ? 19.780 -2.894 -10.369 1.00 98.56 184 THR A C 1
ATOM 1324 O O . THR A 1 184 ? 20.219 -3.339 -9.305 1.00 98.56 184 THR A O 1
ATOM 1327 N N . ALA A 1 185 ? 20.425 -1.948 -11.056 1.00 98.50 185 ALA A N 1
ATOM 1328 C CA . ALA A 1 185 ? 21.663 -1.322 -10.596 1.00 98.50 185 ALA A CA 1
ATOM 1329 C C . ALA A 1 185 ? 21.455 -0.588 -9.262 1.00 98.50 185 ALA A C 1
ATOM 1331 O O . ALA A 1 185 ? 22.206 -0.818 -8.314 1.00 98.50 185 ALA A O 1
ATOM 1332 N N . LEU A 1 186 ? 20.377 0.195 -9.145 1.00 98.50 186 LEU A N 1
ATOM 1333 C CA . LEU A 1 186 ? 20.000 0.885 -7.908 1.00 98.50 186 LEU A CA 1
ATOM 1334 C C . LEU A 1 186 ? 19.707 -0.087 -6.758 1.00 98.50 186 LEU A C 1
ATOM 1336 O O . LEU A 1 186 ? 20.162 0.127 -5.634 1.00 98.50 186 LEU A O 1
ATOM 1340 N N . ALA A 1 187 ? 18.977 -1.173 -7.024 1.00 98.00 187 ALA A N 1
ATOM 1341 C CA . ALA A 1 187 ? 18.700 -2.210 -6.034 1.00 98.00 187 ALA A CA 1
ATOM 1342 C C . ALA A 1 187 ? 19.991 -2.884 -5.531 1.00 98.00 187 ALA A C 1
ATOM 1344 O O . ALA A 1 187 ? 20.166 -3.075 -4.327 1.00 98.00 187 ALA A O 1
ATOM 1345 N N . ARG A 1 188 ? 20.932 -3.197 -6.431 1.00 97.81 188 ARG A N 1
ATOM 1346 C CA . ARG A 1 188 ? 22.247 -3.751 -6.069 1.00 97.81 188 ARG A CA 1
ATOM 1347 C C . ARG A 1 188 ? 23.078 -2.761 -5.267 1.00 97.81 188 ARG A C 1
ATOM 1349 O O . ARG A 1 188 ? 23.569 -3.116 -4.195 1.00 97.81 188 ARG A O 1
ATOM 1356 N N . HIS A 1 189 ? 23.179 -1.522 -5.734 1.00 98.25 189 HIS A N 1
ATOM 1357 C CA . HIS A 1 189 ? 23.941 -0.484 -5.053 1.00 98.25 189 HIS A CA 1
ATOM 1358 C C . HIS A 1 189 ? 23.377 -0.183 -3.661 1.00 98.25 189 HIS A C 1
ATOM 1360 O O . HIS A 1 189 ? 24.138 -0.026 -2.715 1.00 98.25 189 HIS A O 1
ATOM 1366 N N . PHE A 1 190 ? 22.053 -0.232 -3.472 1.00 98.12 190 PHE A N 1
ATOM 1367 C CA . PHE A 1 190 ? 21.445 -0.050 -2.152 1.00 98.12 190 PHE A CA 1
ATOM 1368 C C . PHE A 1 190 ? 22.023 -0.986 -1.072 1.00 98.12 190 PHE A C 1
ATOM 1370 O O . PHE A 1 190 ? 22.125 -0.590 0.090 1.00 98.12 190 PHE A O 1
ATOM 1377 N N . THR A 1 191 ? 22.457 -2.200 -1.427 1.00 96.25 191 THR A N 1
ATOM 1378 C CA . THR A 1 191 ? 23.060 -3.137 -0.459 1.00 96.25 191 THR A CA 1
ATOM 1379 C C . THR A 1 191 ? 24.403 -2.666 0.101 1.00 96.25 191 THR A C 1
ATOM 1381 O O . THR A 1 191 ? 24.782 -3.078 1.196 1.00 96.25 191 THR A O 1
ATOM 1384 N N . THR A 1 192 ? 25.089 -1.753 -0.592 1.00 96.69 192 THR A N 1
ATOM 1385 C CA . THR A 1 192 ? 26.345 -1.151 -0.130 1.00 96.69 192 THR A CA 1
ATOM 1386 C C . THR A 1 192 ? 26.111 0.079 0.751 1.00 96.69 192 THR A C 1
ATOM 1388 O O . THR A 1 192 ? 27.055 0.593 1.341 1.00 96.69 192 THR A O 1
ATOM 1391 N N . LEU A 1 193 ? 24.863 0.549 0.886 1.00 95.75 193 LEU A N 1
ATOM 1392 C CA . LEU A 1 193 ? 24.490 1.761 1.632 1.00 95.75 193 LEU A CA 1
ATOM 1393 C C . LEU A 1 193 ? 24.124 1.463 3.097 1.00 95.75 193 LEU A C 1
ATOM 1395 O O . LEU A 1 193 ? 23.298 2.148 3.710 1.00 95.75 193 LEU A O 1
ATOM 1399 N N . ALA A 1 194 ? 24.714 0.416 3.676 1.00 90.12 194 ALA A N 1
ATOM 1400 C CA . ALA A 1 194 ? 24.515 0.064 5.077 1.00 90.12 194 ALA A CA 1
ATOM 1401 C C . ALA A 1 194 ? 24.864 1.252 6.008 1.00 90.12 194 ALA A C 1
ATOM 1403 O O . ALA A 1 194 ? 25.794 2.004 5.721 1.00 90.12 194 ALA A O 1
ATOM 1404 N N . PRO A 1 195 ? 24.145 1.440 7.134 1.00 93.88 195 PRO A N 1
ATOM 1405 C CA . PRO A 1 195 ? 23.114 0.570 7.707 1.00 93.88 195 PRO A CA 1
ATOM 1406 C C . PRO A 1 195 ? 21.681 0.896 7.234 1.00 93.88 195 PRO A C 1
ATOM 1408 O O . PRO A 1 195 ? 20.715 0.532 7.918 1.00 93.88 195 PRO A O 1
ATOM 1411 N N . ALA A 1 196 ? 21.506 1.602 6.109 1.00 94.38 196 ALA A N 1
ATOM 1412 C CA . ALA A 1 196 ? 20.184 1.985 5.624 1.00 94.38 196 ALA A CA 1
ATOM 1413 C C . ALA A 1 196 ? 19.289 0.756 5.383 1.00 94.38 196 ALA A C 1
ATOM 1415 O O . ALA A 1 196 ? 19.679 -0.227 4.761 1.00 94.38 196 ALA A O 1
ATOM 1416 N N . ARG A 1 197 ? 18.042 0.819 5.866 1.00 92.88 197 ARG A N 1
ATOM 1417 C CA . ARG A 1 197 ? 17.006 -0.209 5.634 1.00 92.88 197 ARG A CA 1
ATOM 1418 C C . ARG A 1 197 ? 15.901 0.260 4.692 1.00 92.88 197 ARG A C 1
ATOM 1420 O O . ARG A 1 197 ? 14.985 -0.506 4.394 1.00 92.88 197 ARG A O 1
ATOM 1427 N N . ARG A 1 198 ? 15.949 1.529 4.283 1.00 94.81 198 ARG A N 1
ATOM 1428 C CA . ARG A 1 198 ? 15.065 2.197 3.321 1.00 94.81 198 ARG A CA 1
ATOM 1429 C C . ARG A 1 198 ? 15.884 3.205 2.523 1.00 94.81 198 ARG A C 1
ATOM 1431 O O . ARG A 1 198 ? 16.749 3.851 3.113 1.00 94.81 198 ARG A O 1
ATOM 1438 N N . MET A 1 199 ? 15.546 3.419 1.254 1.00 97.38 199 MET A N 1
ATOM 1439 C CA . MET A 1 199 ? 16.250 4.365 0.381 1.00 97.38 199 MET A CA 1
ATOM 1440 C C . MET A 1 199 ? 16.289 5.774 0.976 1.00 97.38 199 MET A C 1
ATOM 1442 O O . MET A 1 199 ? 17.350 6.373 1.029 1.00 97.38 199 MET A O 1
ATOM 1446 N N . ARG A 1 200 ? 15.195 6.248 1.589 1.00 96.38 200 ARG A N 1
ATOM 1447 C CA . ARG A 1 200 ? 15.175 7.561 2.267 1.00 96.38 200 ARG A CA 1
ATOM 1448 C C . ARG A 1 200 ? 16.241 7.746 3.344 1.00 96.38 200 ARG A C 1
ATOM 1450 O O . ARG A 1 200 ? 16.623 8.869 3.627 1.00 96.38 200 ARG A O 1
ATOM 1457 N N . GLN A 1 201 ? 16.677 6.662 3.988 1.00 96.25 201 GLN A N 1
ATOM 1458 C CA . GLN A 1 201 ? 17.736 6.730 4.996 1.00 96.25 201 GLN A CA 1
ATOM 1459 C C . GLN A 1 201 ? 19.102 6.855 4.325 1.00 96.25 201 GLN A C 1
ATOM 1461 O O . GLN A 1 201 ? 19.935 7.609 4.808 1.00 96.25 201 GLN A O 1
ATOM 1466 N N . ALA A 1 202 ? 19.306 6.149 3.209 1.00 97.50 202 ALA A N 1
ATOM 1467 C CA . ALA A 1 202 ? 20.511 6.280 2.401 1.00 97.50 202 ALA A CA 1
ATOM 1468 C C . ALA A 1 202 ? 20.599 7.674 1.762 1.00 97.50 202 ALA A C 1
ATOM 1470 O O . ALA A 1 202 ? 21.626 8.332 1.872 1.00 97.50 202 ALA A O 1
ATOM 1471 N N . VAL A 1 203 ? 19.497 8.168 1.192 1.00 97.94 203 VAL A N 1
ATOM 1472 C CA . VAL A 1 203 ? 19.395 9.518 0.625 1.00 97.94 203 VAL A CA 1
ATOM 1473 C C . VAL A 1 203 ? 19.647 10.591 1.681 1.00 97.94 203 VAL A C 1
ATOM 1475 O O . VAL A 1 203 ? 20.419 11.505 1.429 1.00 97.94 203 VAL A O 1
ATOM 1478 N N . ALA A 1 204 ? 19.079 10.469 2.885 1.00 97.12 204 ALA A N 1
ATOM 1479 C CA . ALA A 1 204 ? 19.363 11.414 3.967 1.00 97.12 204 ALA A CA 1
ATOM 1480 C C . ALA A 1 204 ? 20.844 11.418 4.397 1.00 97.12 204 ALA A C 1
ATOM 1482 O O . ALA A 1 204 ? 21.309 12.410 4.948 1.00 97.12 204 ALA A O 1
ATOM 1483 N N . ALA A 1 205 ? 21.570 10.317 4.177 1.00 97.00 205 ALA A N 1
ATOM 1484 C CA . ALA A 1 205 ? 22.976 10.186 4.547 1.00 97.00 205 ALA A CA 1
ATOM 1485 C C . ALA A 1 205 ? 23.949 10.614 3.434 1.00 97.00 205 ALA A C 1
ATOM 1487 O O . ALA A 1 205 ? 25.005 11.154 3.746 1.00 97.00 205 ALA A O 1
ATOM 1488 N N . GLN A 1 206 ? 23.629 10.350 2.163 1.00 96.31 206 GLN A N 1
ATOM 1489 C CA . GLN A 1 206 ? 24.558 10.524 1.033 1.00 96.31 206 GLN A CA 1
ATOM 1490 C C . GLN A 1 206 ? 24.044 11.459 -0.072 1.00 96.31 206 GLN A C 1
ATOM 1492 O O . GLN A 1 206 ? 24.813 11.859 -0.939 1.00 96.31 206 GLN A O 1
ATOM 1497 N N . GLY A 1 207 ? 22.763 11.826 -0.049 1.00 97.00 207 GLY A N 1
ATOM 1498 C CA . GLY A 1 207 ? 22.103 12.584 -1.111 1.00 97.00 207 GLY A CA 1
ATOM 1499 C C . GLY A 1 207 ? 21.662 11.705 -2.286 1.00 97.00 207 GLY A C 1
ATOM 1500 O O . GLY A 1 207 ? 22.313 10.724 -2.645 1.00 97.00 207 GLY A O 1
ATOM 1501 N N . ALA A 1 208 ? 20.533 12.055 -2.909 1.00 97.38 208 ALA A N 1
ATOM 1502 C CA . ALA A 1 208 ? 19.991 11.292 -4.036 1.00 97.38 208 ALA A CA 1
ATOM 1503 C C . ALA A 1 208 ? 20.893 11.373 -5.280 1.00 97.38 208 ALA A C 1
ATOM 1505 O O . ALA A 1 208 ? 21.101 10.363 -5.949 1.00 97.38 208 ALA A O 1
ATOM 1506 N N . GLN A 1 209 ? 21.484 12.544 -5.543 1.00 97.44 209 GLN A N 1
ATOM 1507 C CA . GLN A 1 209 ? 22.380 12.769 -6.681 1.00 97.44 209 GLN A CA 1
ATOM 1508 C C . GLN A 1 209 ? 23.604 11.841 -6.659 1.00 97.44 209 GLN A C 1
ATOM 1510 O O . GLN A 1 209 ? 23.937 11.247 -7.681 1.00 97.44 209 GLN A O 1
ATOM 1515 N N . ALA A 1 210 ? 24.246 11.672 -5.499 1.00 97.25 210 ALA A N 1
ATOM 1516 C CA . ALA A 1 210 ? 25.418 10.809 -5.365 1.00 97.25 210 ALA A CA 1
ATOM 1517 C C . ALA A 1 210 ? 25.074 9.330 -5.600 1.00 97.25 210 ALA A C 1
ATOM 1519 O O . ALA A 1 210 ? 25.807 8.626 -6.291 1.00 97.25 210 ALA A O 1
ATOM 1520 N N . ILE A 1 211 ? 23.932 8.874 -5.074 1.00 98.31 211 ILE A N 1
ATOM 1521 C CA . ILE A 1 211 ? 23.458 7.492 -5.238 1.00 98.31 211 ILE A CA 1
ATOM 1522 C C . ILE A 1 211 ? 23.132 7.195 -6.710 1.00 98.31 211 ILE A C 1
ATOM 1524 O O . ILE A 1 211 ? 23.489 6.132 -7.218 1.00 98.31 211 ILE A O 1
ATOM 1528 N N . LEU A 1 212 ? 22.475 8.131 -7.404 1.00 98.38 212 LEU A N 1
ATOM 1529 C CA . LEU A 1 212 ? 22.185 8.016 -8.836 1.00 98.38 212 LEU A CA 1
ATOM 1530 C C . LEU A 1 212 ? 23.484 7.979 -9.661 1.00 98.38 212 LEU A C 1
ATOM 1532 O O . LEU A 1 212 ? 23.678 7.056 -10.452 1.00 98.38 212 LEU A O 1
ATOM 1536 N N . ALA A 1 213 ? 24.412 8.907 -9.409 1.00 97.25 213 ALA A N 1
ATOM 1537 C CA . ALA A 1 213 ? 25.692 8.978 -10.113 1.00 97.25 213 ALA A CA 1
ATOM 1538 C C . ALA A 1 213 ? 26.557 7.721 -9.906 1.00 97.25 213 ALA A C 1
ATOM 1540 O O . ALA A 1 213 ? 27.182 7.241 -10.850 1.00 97.25 213 ALA A O 1
ATOM 1541 N N . ALA A 1 214 ? 26.546 7.130 -8.705 1.00 97.50 214 ALA A N 1
ATOM 1542 C CA . ALA A 1 214 ? 27.233 5.867 -8.418 1.00 97.50 214 ALA A CA 1
ATOM 1543 C C . ALA A 1 214 ? 26.698 4.680 -9.242 1.00 97.50 214 ALA A C 1
ATOM 1545 O O . ALA A 1 214 ? 27.397 3.683 -9.417 1.00 97.50 214 ALA A O 1
ATOM 1546 N N . CYS A 1 215 ? 25.478 4.795 -9.773 1.00 97.81 215 CYS A N 1
ATOM 1547 C CA . CYS A 1 215 ? 24.875 3.826 -10.686 1.00 97.81 215 CYS A CA 1
ATOM 1548 C C . CYS A 1 215 ? 25.027 4.218 -12.166 1.00 97.81 215 CYS A C 1
ATOM 1550 O O . CYS A 1 215 ? 24.390 3.601 -13.016 1.00 97.81 215 CYS A O 1
ATOM 1552 N N . GLY A 1 216 ? 25.838 5.236 -12.483 1.00 97.00 216 GLY A N 1
ATOM 1553 C CA . GLY A 1 216 ? 26.024 5.738 -13.847 1.00 97.00 216 GLY A CA 1
ATOM 1554 C C . GLY A 1 216 ? 24.832 6.531 -14.388 1.00 97.00 216 GLY A C 1
ATOM 1555 O O . GLY A 1 216 ? 24.733 6.719 -15.596 1.00 97.00 216 GLY A O 1
ATOM 1556 N N . LEU A 1 217 ? 23.921 6.976 -13.517 1.00 97.62 217 LEU A N 1
ATOM 1557 C CA . LEU A 1 217 ? 22.744 7.747 -13.903 1.00 97.62 217 LEU A CA 1
ATOM 1558 C C . LEU A 1 217 ? 23.025 9.244 -13.758 1.00 97.62 217 LEU A C 1
ATOM 1560 O O . LEU A 1 217 ? 23.425 9.707 -12.687 1.00 97.62 217 LEU A O 1
ATOM 1564 N N . GLU A 1 218 ? 22.779 10.005 -14.823 1.00 96.62 218 GLU A N 1
ATOM 1565 C CA . GLU A 1 218 ? 22.883 11.461 -14.784 1.00 96.62 218 GLU A CA 1
ATOM 1566 C C . GLU A 1 218 ? 21.712 12.042 -13.985 1.00 96.62 218 GLU A C 1
ATOM 1568 O O . GLU A 1 218 ? 20.544 11.909 -14.355 1.00 96.62 218 GLU A O 1
ATOM 1573 N N . ALA A 1 219 ? 22.038 12.646 -12.845 1.00 95.25 219 ALA A N 1
ATOM 1574 C CA . ALA A 1 219 ? 21.062 13.164 -11.904 1.00 95.25 219 ALA A CA 1
ATOM 1575 C C . ALA A 1 219 ? 20.830 14.665 -12.097 1.00 95.25 219 ALA A C 1
ATOM 1577 O O . ALA A 1 219 ? 21.775 15.449 -12.181 1.00 95.25 219 ALA A O 1
ATOM 1578 N N . ALA A 1 220 ? 19.562 15.060 -12.071 1.00 94.12 220 ALA A N 1
ATOM 1579 C CA . ALA A 1 220 ? 19.100 16.438 -12.119 1.00 94.12 220 ALA A CA 1
ATOM 1580 C C . ALA A 1 220 ? 18.161 16.733 -10.933 1.00 94.12 220 ALA A C 1
ATOM 1582 O O . ALA A 1 220 ? 17.560 15.803 -10.382 1.00 94.12 220 ALA A O 1
ATOM 1583 N N . PRO A 1 221 ? 18.001 18.006 -10.527 1.00 94.44 221 PRO A N 1
ATOM 1584 C CA . PRO A 1 221 ? 17.019 18.387 -9.516 1.00 94.44 221 PRO A CA 1
ATOM 1585 C C . PRO A 1 221 ? 15.603 17.938 -9.896 1.00 94.44 221 PRO A C 1
ATOM 1587 O O . PRO A 1 221 ? 15.139 18.171 -11.012 1.00 94.44 221 PRO A O 1
ATOM 1590 N N . ASP A 1 222 ? 14.893 17.330 -8.950 1.00 93.25 222 ASP A N 1
ATOM 1591 C CA . ASP A 1 222 ? 13.496 16.949 -9.107 1.00 93.25 222 ASP A CA 1
ATOM 1592 C C . ASP A 1 222 ? 12.589 18.066 -8.593 1.00 93.25 222 ASP A C 1
ATOM 1594 O O . ASP A 1 222 ? 12.294 18.176 -7.403 1.00 93.25 222 ASP A O 1
ATOM 1598 N N . LEU A 1 223 ? 12.127 18.890 -9.528 1.00 86.94 223 LEU A N 1
ATOM 1599 C CA . LEU A 1 223 ? 11.199 19.985 -9.257 1.00 86.94 223 LEU A CA 1
ATOM 1600 C C . LEU A 1 223 ? 9.737 19.592 -9.502 1.00 86.94 223 LEU A C 1
ATOM 1602 O O . LEU A 1 223 ? 8.859 20.453 -9.462 1.00 86.94 223 LEU A O 1
ATOM 1606 N N . THR A 1 224 ? 9.450 18.315 -9.780 1.00 86.69 224 THR A N 1
ATOM 1607 C CA . THR A 1 224 ? 8.097 17.891 -10.149 1.00 86.69 224 THR A CA 1
ATOM 1608 C C . THR A 1 224 ? 7.208 17.844 -8.908 1.00 86.69 224 THR A C 1
ATOM 1610 O O . THR A 1 224 ? 7.469 17.040 -8.002 1.00 86.69 224 THR A O 1
ATOM 1613 N N . PRO A 1 225 ? 6.113 18.623 -8.858 1.00 85.94 225 PRO A N 1
ATOM 1614 C CA . PRO A 1 225 ? 5.178 18.561 -7.746 1.00 85.94 225 PRO A CA 1
ATOM 1615 C C . PRO A 1 225 ? 4.631 17.145 -7.561 1.00 85.94 225 PRO A C 1
ATOM 1617 O O . PRO A 1 225 ? 4.343 16.433 -8.527 1.00 85.94 225 PRO A O 1
ATOM 1620 N N . ARG A 1 226 ? 4.485 16.724 -6.304 1.00 87.50 226 ARG A N 1
ATOM 1621 C CA . ARG A 1 226 ? 3.849 15.447 -5.978 1.00 87.50 226 ARG A CA 1
ATOM 1622 C C . ARG A 1 226 ? 2.333 15.642 -5.944 1.00 87.50 226 ARG A C 1
ATOM 1624 O O . ARG A 1 226 ? 1.883 16.517 -5.202 1.00 87.50 226 ARG A O 1
ATOM 1631 N N . PRO A 1 227 ? 1.548 14.880 -6.727 1.00 88.69 227 PRO A N 1
ATOM 1632 C CA . PRO A 1 227 ? 0.098 14.987 -6.670 1.00 88.69 227 PRO A CA 1
ATOM 1633 C C . PRO A 1 227 ? -0.404 14.560 -5.289 1.00 88.69 227 PRO A C 1
ATOM 1635 O O . PRO A 1 227 ? 0.184 13.693 -4.638 1.00 88.69 227 PRO A O 1
ATOM 1638 N N . ALA A 1 228 ? -1.502 15.170 -4.847 1.00 86.56 228 ALA A N 1
ATOM 1639 C CA . ALA A 1 228 ? -2.212 14.691 -3.671 1.00 86.56 228 ALA A CA 1
ATOM 1640 C C . ALA A 1 228 ? -2.798 13.291 -3.948 1.00 86.56 228 ALA A C 1
ATOM 1642 O O . ALA A 1 228 ? -3.163 13.009 -5.094 1.00 86.56 228 ALA A O 1
ATOM 1643 N N . PRO A 1 229 ? -2.929 12.428 -2.925 1.00 85.56 229 PRO A N 1
ATOM 1644 C CA . PRO A 1 229 ? -3.590 11.141 -3.087 1.00 85.56 229 PRO A CA 1
ATOM 1645 C C . PRO A 1 229 ? -5.023 11.311 -3.624 1.00 85.56 229 PRO A C 1
ATOM 1647 O O . PRO A 1 229 ? -5.782 12.110 -3.063 1.00 85.56 229 PRO A O 1
ATOM 1650 N N . PRO A 1 230 ? -5.419 10.583 -4.682 1.00 90.56 230 PRO A N 1
ATOM 1651 C CA . PRO A 1 230 ? -6.768 10.654 -5.222 1.00 90.56 230 PRO A CA 1
ATOM 1652 C C . PRO A 1 230 ? -7.797 10.026 -4.275 1.00 90.56 230 PRO A C 1
ATOM 1654 O O . PRO A 1 230 ? -7.509 9.100 -3.512 1.00 90.56 230 PRO A O 1
ATOM 1657 N N . ILE A 1 231 ? -9.043 10.492 -4.382 1.00 88.81 231 ILE A N 1
ATOM 1658 C CA . ILE A 1 231 ? -10.202 9.813 -3.799 1.00 88.81 231 ILE A CA 1
ATOM 1659 C C . ILE A 1 231 ? -10.722 8.827 -4.847 1.00 88.81 231 ILE A C 1
ATOM 1661 O O . ILE A 1 231 ? -11.385 9.219 -5.800 1.00 88.81 231 ILE A O 1
ATOM 1665 N N . ALA A 1 232 ? -10.382 7.549 -4.690 1.00 94.19 232 ALA A N 1
ATOM 1666 C CA . ALA A 1 232 ? -10.649 6.514 -5.688 1.00 94.19 232 ALA A CA 1
ATOM 1667 C C . ALA A 1 232 ? -11.901 5.673 -5.370 1.00 94.19 232 ALA A C 1
ATOM 1669 O O . ALA A 1 232 ? -11.853 4.459 -5.512 1.00 94.19 232 ALA A O 1
ATOM 1670 N N . VAL A 1 233 ? -12.998 6.282 -4.901 1.00 96.81 233 VAL A N 1
ATOM 1671 C CA . VAL A 1 233 ? -14.252 5.573 -4.558 1.00 96.81 233 VAL A CA 1
ATOM 1672 C C . VAL A 1 233 ? -15.422 5.989 -5.447 1.00 96.81 233 VAL A C 1
ATOM 1674 O O . VAL A 1 233 ? -15.417 7.082 -6.008 1.00 96.81 233 VAL A O 1
ATOM 1677 N N . GLY A 1 234 ? -16.436 5.128 -5.528 1.00 96.56 234 GLY A N 1
ATOM 1678 C CA . GLY A 1 234 ? -17.622 5.338 -6.354 1.00 96.56 234 GLY A CA 1
ATOM 1679 C C . GLY A 1 234 ? -17.391 4.919 -7.803 1.00 96.56 234 GLY A C 1
ATOM 1680 O O . GLY A 1 234 ? -16.424 4.222 -8.111 1.00 96.56 234 GLY A O 1
ATOM 1681 N N . LEU A 1 235 ? -18.296 5.319 -8.697 1.00 95.00 235 LEU A N 1
ATOM 1682 C CA . LEU A 1 235 ? -18.133 5.073 -10.129 1.00 95.00 235 LEU A CA 1
ATOM 1683 C C . LEU A 1 235 ? -17.116 6.054 -10.710 1.00 95.00 235 LEU A C 1
ATOM 1685 O O . LEU A 1 235 ? -17.359 7.258 -10.792 1.00 95.00 235 LEU A O 1
ATOM 1689 N N . LEU A 1 236 ? -15.964 5.517 -11.097 1.00 92.94 236 LEU A N 1
ATOM 1690 C CA . LEU A 1 236 ? -14.870 6.248 -11.711 1.00 92.94 236 LEU A CA 1
ATOM 1691 C C . LEU A 1 236 ? -14.989 6.199 -13.245 1.00 92.94 236 LEU A C 1
ATOM 1693 O O . LEU A 1 236 ? -15.553 5.249 -13.804 1.00 92.94 236 LEU A O 1
ATOM 1697 N N . PRO A 1 237 ? -14.420 7.188 -13.957 1.00 87.56 237 PRO A N 1
ATOM 1698 C CA . PRO A 1 237 ? -14.363 7.172 -15.414 1.00 87.56 237 PRO A CA 1
ATOM 1699 C C . PRO A 1 237 ? -13.742 5.880 -15.965 1.00 87.56 237 PRO A C 1
ATOM 1701 O O . PRO A 1 237 ? -12.717 5.420 -15.465 1.00 87.56 237 PRO A O 1
ATOM 1704 N N . GLY A 1 238 ? -14.307 5.351 -17.055 1.00 84.44 238 GLY A N 1
ATOM 1705 C CA . GLY A 1 238 ? -13.872 4.080 -17.652 1.00 84.44 238 GLY A CA 1
ATOM 1706 C C . GLY A 1 238 ? -14.611 2.846 -17.124 1.00 84.44 238 GLY A C 1
ATOM 1707 O O . GLY A 1 238 ? -14.090 1.747 -17.265 1.00 84.44 238 GLY A O 1
ATOM 1708 N N . GLN A 1 239 ? -15.807 3.026 -16.543 1.00 90.69 239 GLN A N 1
ATOM 1709 C CA . GLN A 1 239 ? -16.632 1.948 -15.970 1.00 90.69 239 GLN A CA 1
ATOM 1710 C C . GLN A 1 239 ? -15.874 1.178 -14.882 1.00 90.69 239 GLN A C 1
ATOM 1712 O O . GLN A 1 239 ? -15.787 -0.044 -14.912 1.00 90.69 239 GLN A O 1
ATOM 1717 N N . VAL A 1 240 ? -15.256 1.894 -13.941 1.00 96.19 240 VAL A N 1
ATOM 1718 C CA . VAL A 1 240 ? -14.514 1.268 -12.842 1.00 96.19 240 VAL A CA 1
ATOM 1719 C C . VAL A 1 240 ? -15.172 1.626 -11.523 1.00 96.19 240 VAL A C 1
ATOM 1721 O O . VAL A 1 240 ? -15.272 2.802 -11.180 1.00 96.19 240 VAL A O 1
ATOM 1724 N N . LEU A 1 241 ? -15.567 0.621 -10.747 1.00 98.00 241 LEU A N 1
ATOM 1725 C CA . LEU A 1 241 ? -16.075 0.838 -9.401 1.00 98.00 241 LEU A CA 1
ATOM 1726 C C . LEU A 1 241 ? -14.923 0.869 -8.393 1.00 98.00 241 LEU A C 1
ATOM 1728 O O . LEU A 1 241 ? -14.213 -0.117 -8.210 1.00 98.00 241 LEU A O 1
ATOM 1732 N N . GLY A 1 242 ? -14.765 1.986 -7.693 1.00 98.12 242 GLY A N 1
ATOM 1733 C CA . GLY A 1 242 ? -13.879 2.112 -6.543 1.00 98.12 242 GLY A CA 1
ATOM 1734 C C . GLY A 1 242 ? -14.605 1.834 -5.228 1.00 98.12 242 GLY A C 1
ATOM 1735 O O . GLY A 1 242 ? -15.600 2.487 -4.911 1.00 98.12 242 GLY A O 1
ATOM 1736 N N . VAL A 1 243 ? -14.097 0.898 -4.424 1.00 98.25 243 VAL A N 1
ATOM 1737 C CA . VAL A 1 243 ? -14.673 0.537 -3.117 1.00 98.25 243 VAL A CA 1
ATOM 1738 C C . VAL A 1 243 ? -13.630 0.634 -2.008 1.00 98.25 243 VAL A C 1
ATOM 1740 O O . VAL A 1 243 ? -12.622 -0.077 -2.007 1.00 98.25 243 VAL A O 1
ATOM 1743 N N . ALA A 1 244 ? -13.854 1.509 -1.029 1.00 97.75 244 ALA A N 1
ATOM 1744 C CA . ALA A 1 244 ? -12.938 1.650 0.097 1.00 97.75 244 ALA A CA 1
ATOM 1745 C C . ALA A 1 244 ? -13.343 0.778 1.287 1.00 97.75 244 ALA A C 1
ATOM 1747 O O . ALA A 1 244 ? -14.508 0.705 1.690 1.00 97.75 244 ALA A O 1
ATOM 1748 N N . ALA A 1 245 ? -12.337 0.150 1.890 1.00 96.88 245 ALA A N 1
ATOM 1749 C CA . ALA A 1 245 ? -12.488 -0.585 3.133 1.00 96.88 245 ALA A CA 1
ATOM 1750 C C . ALA A 1 245 ? -12.503 0.402 4.314 1.00 96.88 245 ALA A C 1
ATOM 1752 O O . ALA A 1 245 ? -11.536 1.163 4.471 1.00 96.88 245 ALA A O 1
ATOM 1753 N N . PRO A 1 246 ? -13.529 0.393 5.186 1.00 95.75 246 PRO A N 1
ATOM 1754 C CA . PRO A 1 246 ? -13.534 1.216 6.389 1.00 95.75 246 PRO A CA 1
ATOM 1755 C C . PRO A 1 246 ? -12.250 1.022 7.198 1.00 95.75 246 PRO A C 1
ATOM 1757 O O . PRO A 1 246 ? -11.896 -0.087 7.600 1.00 95.75 246 PRO A O 1
ATOM 1760 N N . PHE A 1 247 ? -11.506 2.114 7.389 1.00 95.25 247 PHE A N 1
ATOM 1761 C CA . PHE A 1 247 ? -10.226 2.118 8.108 1.00 95.25 247 PHE A CA 1
ATOM 1762 C C . PHE A 1 247 ? -9.170 1.150 7.536 1.00 95.25 247 PHE A C 1
ATOM 1764 O O . PHE A 1 247 ? -8.229 0.771 8.234 1.00 95.25 247 PHE A O 1
ATOM 1771 N N . GLY A 1 248 ? -9.302 0.779 6.258 1.00 95.38 248 GLY A N 1
ATOM 1772 C CA . GLY A 1 248 ? -8.366 -0.081 5.538 1.00 95.38 248 GLY A CA 1
ATOM 1773 C C . GLY A 1 248 ? -8.440 -1.564 5.878 1.00 95.38 248 GLY A C 1
ATOM 1774 O O . GLY A 1 248 ? -7.478 -2.265 5.584 1.00 95.38 248 GLY A O 1
ATOM 1775 N N . GLN A 1 249 ? -9.525 -2.054 6.487 1.00 96.75 249 GLN A N 1
ATOM 1776 C CA . GLN A 1 249 ? -9.701 -3.484 6.743 1.00 96.75 249 GLN A CA 1
ATOM 1777 C C . GLN A 1 249 ? -10.960 -4.033 6.081 1.00 96.75 249 GLN A C 1
ATOM 1779 O O . GLN A 1 249 ? -12.053 -3.508 6.274 1.00 96.75 249 GLN A O 1
ATOM 1784 N N . LEU A 1 250 ? -10.784 -5.137 5.362 1.00 98.00 250 LEU A N 1
ATOM 1785 C CA . LEU A 1 250 ? -11.859 -5.973 4.858 1.00 98.00 250 LEU A CA 1
ATOM 1786 C C . LEU A 1 250 ? -12.064 -7.182 5.767 1.00 98.00 250 LEU A C 1
ATOM 1788 O O . LEU A 1 250 ? -11.137 -7.686 6.413 1.00 98.00 250 LEU A O 1
ATOM 1792 N N . ARG A 1 251 ? -13.292 -7.678 5.765 1.00 98.12 251 ARG A N 1
ATOM 1793 C CA . ARG A 1 251 ? -13.638 -9.029 6.186 1.00 98.12 251 ARG A CA 1
ATOM 1794 C C . ARG A 1 251 ? -13.508 -9.985 5.002 1.00 98.12 251 ARG A C 1
ATOM 1796 O O . ARG A 1 251 ? -13.707 -9.585 3.855 1.00 98.12 251 ARG A O 1
ATOM 1803 N N . ALA A 1 252 ? -13.181 -11.243 5.273 1.00 98.50 252 ALA A N 1
ATOM 1804 C CA . ALA A 1 252 ? -13.064 -12.284 4.257 1.00 98.50 252 ALA A CA 1
ATOM 1805 C C . ALA A 1 252 ? -14.328 -12.374 3.388 1.00 98.50 252 ALA A C 1
ATOM 1807 O O . ALA A 1 252 ? -14.236 -12.438 2.166 1.00 98.50 252 ALA A O 1
ATOM 1808 N N . GLU A 1 253 ? -15.502 -12.273 4.007 1.00 98.31 253 GLU A N 1
ATOM 1809 C CA . GLU A 1 253 ? -16.796 -12.305 3.329 1.00 98.31 253 GLU A CA 1
ATOM 1810 C C . GLU A 1 253 ? -16.954 -11.126 2.357 1.00 98.31 253 GLU A C 1
ATOM 1812 O O . GLU A 1 253 ? -17.459 -11.302 1.251 1.00 98.31 253 GLU A O 1
ATOM 1817 N N . GLN A 1 254 ? -16.451 -9.940 2.724 1.00 98.62 254 GLN A N 1
ATOM 1818 C CA . GLN A 1 254 ? -16.457 -8.769 1.843 1.00 98.62 254 GLN A CA 1
ATOM 1819 C C . GLN A 1 254 ? -15.539 -8.981 0.635 1.00 98.62 254 GLN A C 1
ATOM 1821 O O . GLN A 1 254 ? -15.945 -8.697 -0.486 1.00 98.62 254 GLN A O 1
ATOM 1826 N N . LEU A 1 255 ? -14.325 -9.511 0.833 1.00 98.69 255 LEU A N 1
ATOM 1827 C CA . LEU A 1 255 ? -13.410 -9.793 -0.281 1.00 98.69 255 LEU A CA 1
ATOM 1828 C C . LEU A 1 255 ? -13.983 -10.857 -1.232 1.00 98.69 255 LEU A C 1
ATOM 1830 O O . LEU A 1 255 ? -13.901 -10.695 -2.446 1.00 98.69 255 LEU A O 1
ATOM 1834 N N . ALA A 1 256 ? -14.600 -11.915 -0.696 1.00 98.69 256 ALA A N 1
ATOM 1835 C CA . ALA A 1 256 ? -15.256 -12.944 -1.500 1.00 98.69 256 ALA A CA 1
ATOM 1836 C C . ALA A 1 256 ? -16.447 -12.388 -2.298 1.00 98.69 256 ALA A C 1
ATOM 1838 O O . ALA A 1 256 ? -16.613 -12.723 -3.470 1.00 98.69 256 ALA A O 1
ATOM 1839 N N . ALA A 1 257 ? -17.254 -11.514 -1.692 1.00 98.50 257 ALA A N 1
ATOM 1840 C CA . ALA A 1 257 ? -18.378 -10.881 -2.372 1.00 98.50 257 ALA A CA 1
ATOM 1841 C C . ALA A 1 257 ? -17.919 -9.912 -3.474 1.00 98.50 257 ALA A C 1
ATOM 1843 O O . ALA A 1 257 ? -18.472 -9.939 -4.571 1.00 98.50 257 ALA A O 1
ATOM 1844 N N . LEU A 1 258 ? -16.864 -9.123 -3.234 1.00 98.62 258 LEU A N 1
ATOM 1845 C CA . LEU A 1 258 ? -16.249 -8.283 -4.269 1.00 98.62 258 LEU A CA 1
ATOM 1846 C C . LEU A 1 258 ? -15.678 -9.114 -5.423 1.00 98.62 258 LEU A C 1
ATOM 1848 O O . LEU A 1 258 ? -15.770 -8.699 -6.572 1.00 98.62 258 LEU A O 1
ATOM 1852 N N . ALA A 1 259 ? -15.132 -10.298 -5.139 1.00 98.56 259 ALA A N 1
ATOM 1853 C CA . ALA A 1 259 ? -14.700 -11.223 -6.180 1.00 98.56 259 ALA A CA 1
ATOM 1854 C C . ALA A 1 259 ? -15.869 -11.749 -7.023 1.00 98.56 259 ALA A C 1
ATOM 1856 O O . ALA A 1 259 ? -15.758 -11.837 -8.241 1.00 98.56 259 ALA A O 1
ATOM 1857 N N . GLY A 1 260 ? -17.001 -12.069 -6.387 1.00 98.31 260 GLY A N 1
ATOM 1858 C CA . GLY A 1 260 ? -18.236 -12.406 -7.096 1.00 98.31 260 GLY A CA 1
ATOM 1859 C C . GLY A 1 260 ? -18.717 -11.260 -7.987 1.00 98.31 260 GLY A C 1
ATOM 1860 O O . GLY A 1 260 ? -19.030 -11.486 -9.149 1.00 98.31 260 GLY A O 1
ATOM 1861 N N . LEU A 1 261 ? -18.697 -10.031 -7.469 1.00 97.81 261 LEU A N 1
ATOM 1862 C CA . LEU A 1 261 ? -19.101 -8.837 -8.210 1.00 97.81 261 LEU A CA 1
ATOM 1863 C C . LEU A 1 261 ? -18.209 -8.583 -9.437 1.00 97.81 261 LEU A C 1
ATOM 1865 O O . LEU A 1 261 ? -18.723 -8.358 -10.530 1.00 97.81 261 LEU A O 1
ATOM 1869 N N . ALA A 1 262 ? -16.887 -8.679 -9.267 1.00 98.06 262 ALA A N 1
ATOM 1870 C CA . ALA A 1 262 ? -15.926 -8.516 -10.355 1.00 98.06 262 ALA A CA 1
ATOM 1871 C C . ALA A 1 262 ? -16.126 -9.547 -11.476 1.00 98.06 262 ALA A C 1
ATOM 1873 O O . ALA A 1 262 ? -15.992 -9.199 -12.640 1.00 98.06 262 ALA A O 1
ATOM 1874 N N . GLU A 1 263 ? -16.459 -10.799 -11.148 1.00 97.69 263 GLU A N 1
ATOM 1875 C CA . GLU A 1 263 ? -16.700 -11.851 -12.149 1.00 97.69 263 GLU A CA 1
ATOM 1876 C C . GLU A 1 263 ? -18.074 -11.735 -12.825 1.00 97.69 263 GLU A C 1
ATOM 1878 O O . GLU A 1 263 ? -18.205 -12.036 -14.006 1.00 97.69 263 GLU A O 1
ATOM 1883 N N . GLN A 1 264 ? -19.104 -11.316 -12.087 1.00 97.25 264 GLN A N 1
ATOM 1884 C CA . GLN A 1 264 ? -20.476 -11.251 -12.601 1.00 97.25 264 GLN A CA 1
ATOM 1885 C C . GLN A 1 264 ? -20.736 -10.027 -13.477 1.00 97.25 264 GLN A C 1
ATOM 1887 O O . GLN A 1 264 ? -21.560 -10.102 -14.385 1.00 97.25 264 GLN A O 1
ATOM 1892 N N . GLN A 1 265 ? -20.092 -8.900 -13.169 1.00 96.50 265 GLN A N 1
ATOM 1893 C CA . GLN A 1 265 ? -20.341 -7.625 -13.847 1.00 96.50 265 GLN A CA 1
ATOM 1894 C C . GLN A 1 265 ? -19.104 -7.071 -14.555 1.00 96.50 265 GLN A C 1
ATOM 1896 O O . GLN A 1 265 ? -19.247 -6.359 -15.540 1.00 96.50 265 GLN A O 1
ATOM 1901 N N . GLY A 1 266 ? -17.908 -7.373 -14.048 1.00 96.69 266 GLY A N 1
ATOM 1902 C CA . GLY A 1 266 ? -16.656 -6.795 -14.518 1.00 96.69 266 GLY A CA 1
ATOM 1903 C C . GLY A 1 266 ? -15.820 -7.728 -15.390 1.00 96.69 266 GLY A C 1
ATOM 1904 O O . GLY A 1 266 ? -16.313 -8.668 -16.008 1.00 96.69 266 GLY A O 1
ATOM 1905 N N . ASP A 1 267 ? -14.514 -7.471 -15.410 1.00 96.38 267 ASP A N 1
ATOM 1906 C CA . ASP A 1 267 ? -13.522 -8.283 -16.129 1.00 96.38 267 ASP A CA 1
ATOM 1907 C C . ASP A 1 267 ? -12.947 -9.446 -15.295 1.00 96.38 267 ASP A C 1
ATOM 1909 O O . ASP A 1 267 ? -11.964 -10.081 -15.682 1.00 96.38 267 ASP A O 1
ATOM 1913 N N . GLY A 1 268 ? -13.529 -9.718 -14.124 1.00 97.44 268 GLY A N 1
ATOM 1914 C CA . GLY A 1 268 ? -13.042 -10.729 -13.192 1.00 97.44 268 GLY A CA 1
ATOM 1915 C C . GLY A 1 268 ? -11.790 -10.327 -12.410 1.00 97.44 268 GLY A C 1
ATOM 1916 O O . GLY A 1 268 ? -11.208 -11.192 -11.751 1.00 97.44 268 GLY A O 1
ATOM 1917 N N . THR A 1 269 ? -11.362 -9.059 -12.439 1.00 97.62 269 THR A N 1
ATOM 1918 C CA . THR A 1 269 ? -10.181 -8.581 -11.703 1.00 97.62 269 THR A CA 1
ATOM 1919 C C . THR A 1 269 ? -10.513 -7.604 -10.574 1.00 97.62 269 THR A C 1
ATOM 1921 O O . THR A 1 269 ? -11.519 -6.898 -10.577 1.00 97.62 269 THR A O 1
ATOM 1924 N N . LEU A 1 270 ? -9.637 -7.564 -9.567 1.00 98.19 270 LEU A N 1
ATOM 1925 C CA . LEU A 1 270 ? -9.646 -6.583 -8.487 1.00 98.19 270 LEU A CA 1
ATOM 1926 C C . LEU A 1 270 ? -8.266 -5.930 -8.409 1.00 98.19 270 LEU A C 1
ATOM 1928 O O . LEU A 1 270 ? -7.249 -6.615 -8.264 1.00 98.19 270 LEU A O 1
ATOM 1932 N N . ARG A 1 271 ? -8.221 -4.599 -8.465 1.00 97.31 271 ARG A N 1
ATOM 1933 C CA . ARG A 1 271 ? -6.979 -3.819 -8.425 1.00 97.31 271 ARG A CA 1
ATOM 1934 C C . ARG A 1 271 ? -6.778 -3.235 -7.035 1.00 97.31 271 ARG A C 1
ATOM 1936 O O . ARG A 1 271 ? -7.628 -2.513 -6.514 1.00 97.31 271 ARG A O 1
ATOM 1943 N N . LEU A 1 272 ? -5.650 -3.555 -6.419 1.00 96.94 272 LEU A N 1
ATOM 1944 C CA . LEU A 1 272 ? -5.256 -3.034 -5.118 1.00 96.94 272 LEU A CA 1
ATOM 1945 C C . LEU A 1 272 ? -4.630 -1.652 -5.281 1.00 96.94 272 LEU A C 1
ATOM 1947 O O . LEU A 1 272 ? -3.759 -1.437 -6.117 1.00 96.94 272 LEU A O 1
ATOM 1951 N N . THR A 1 273 ? -5.034 -0.724 -4.420 1.00 96.62 273 THR A N 1
ATOM 1952 C CA . THR A 1 273 ? -4.490 0.637 -4.394 1.00 96.62 273 THR A CA 1
ATOM 1953 C C . THR A 1 273 ? -3.749 0.906 -3.082 1.00 96.62 273 THR A C 1
ATOM 1955 O O . THR A 1 273 ? -4.015 0.246 -2.069 1.00 96.62 273 THR A O 1
ATOM 1958 N N . PRO A 1 274 ? -2.852 1.906 -3.033 1.00 94.44 274 PRO A N 1
ATOM 1959 C CA . PRO A 1 274 ? -2.266 2.362 -1.774 1.00 94.44 274 PRO A CA 1
ATOM 1960 C C . PRO A 1 274 ? -3.262 3.159 -0.903 1.00 94.44 274 PRO A C 1
ATOM 1962 O O . PRO A 1 274 ? -2.986 3.419 0.269 1.00 94.44 274 PRO A O 1
ATOM 1965 N N . TRP A 1 275 ? -4.449 3.486 -1.426 1.00 94.12 275 TRP A N 1
ATOM 1966 C CA . TRP A 1 275 ? -5.439 4.375 -0.802 1.00 94.12 275 TRP A CA 1
ATOM 1967 C C . TRP A 1 275 ? -6.547 3.643 -0.039 1.00 94.12 275 TRP A C 1
ATOM 1969 O O . TRP A 1 275 ? -7.610 4.211 0.201 1.00 94.12 275 TRP A O 1
ATOM 1979 N N . ARG A 1 276 ? -6.316 2.381 0.360 1.00 93.38 276 ARG A N 1
ATOM 1980 C CA . ARG A 1 276 ? -7.305 1.523 1.058 1.00 93.38 276 ARG A CA 1
ATOM 1981 C C . ARG A 1 276 ? -8.573 1.256 0.242 1.00 93.38 276 ARG A C 1
ATOM 1983 O O . ARG A 1 276 ? -9.633 0.972 0.802 1.00 93.38 276 ARG A O 1
ATOM 1990 N N . THR A 1 277 ? -8.430 1.333 -1.070 1.00 96.56 277 THR A N 1
ATOM 1991 C CA . THR A 1 277 ? -9.505 1.130 -2.030 1.00 96.56 277 THR A CA 1
ATOM 1992 C C . THR A 1 277 ? -9.163 -0.052 -2.929 1.00 96.56 277 THR A C 1
ATOM 1994 O O . THR A 1 277 ? -7.999 -0.243 -3.290 1.00 96.56 277 THR A O 1
ATOM 1997 N N . LEU A 1 278 ? -10.159 -0.865 -3.254 1.00 97.75 278 LEU A N 1
ATOM 1998 C CA . LEU A 1 278 ? -10.110 -1.818 -4.354 1.00 97.75 278 LEU A CA 1
ATOM 1999 C C . LEU A 1 278 ? -10.822 -1.208 -5.557 1.00 97.75 278 LEU A C 1
ATOM 2001 O O . LEU A 1 278 ? -11.868 -0.585 -5.387 1.00 97.75 278 LEU A O 1
ATOM 2005 N N . LEU A 1 279 ? -10.279 -1.401 -6.752 1.00 98.19 279 LEU A N 1
ATOM 2006 C CA . LEU A 1 279 ? -10.952 -1.033 -7.996 1.00 98.19 279 LEU A CA 1
ATOM 2007 C C . LEU A 1 279 ? -11.443 -2.297 -8.692 1.00 98.19 279 LEU A C 1
ATOM 2009 O O . LEU A 1 279 ? -10.712 -3.288 -8.748 1.00 98.19 279 LEU A O 1
ATOM 2013 N N . LEU A 1 280 ? -12.668 -2.255 -9.200 1.00 98.31 280 LEU A N 1
ATOM 2014 C CA . LEU A 1 280 ? -13.315 -3.342 -9.920 1.00 98.31 280 LEU A CA 1
ATOM 2015 C C . LEU A 1 280 ? -13.660 -2.838 -11.331 1.00 98.31 280 LEU A C 1
ATOM 2017 O O . LEU A 1 280 ? -14.670 -2.148 -11.502 1.00 98.31 280 LEU A O 1
ATOM 2021 N N . PRO A 1 281 ? -12.801 -3.100 -12.331 1.00 97.19 281 PRO A N 1
ATOM 2022 C CA . PRO A 1 281 ? -13.065 -2.706 -13.709 1.00 97.19 281 PRO A CA 1
ATOM 2023 C C . PRO A 1 281 ? -14.291 -3.417 -14.293 1.00 97.19 281 PRO A C 1
ATOM 2025 O O . PRO A 1 281 ? -14.512 -4.600 -14.048 1.00 97.19 281 PRO A O 1
ATOM 2028 N N . GLY A 1 282 ? -15.087 -2.686 -15.069 1.00 95.69 282 GLY A N 1
ATOM 2029 C CA . GLY A 1 282 ? -16.319 -3.151 -15.710 1.00 95.69 282 GLY A CA 1
ATOM 2030 C C . GLY A 1 282 ? -17.546 -3.223 -14.793 1.00 95.69 282 GLY A C 1
ATOM 2031 O O . GLY A 1 282 ? -18.642 -3.467 -15.277 1.00 95.69 282 GLY A O 1
ATOM 2032 N N . VAL A 1 283 ? -17.402 -2.993 -13.485 1.00 96.75 283 VAL A N 1
ATOM 2033 C CA . VAL A 1 283 ? -18.532 -3.041 -12.545 1.00 96.75 283 VAL A CA 1
ATOM 2034 C C . VAL A 1 283 ? -19.251 -1.692 -12.504 1.00 96.75 283 VAL A C 1
ATOM 2036 O O . VAL A 1 283 ? -18.646 -0.674 -12.166 1.00 96.75 283 VAL A O 1
ATOM 2039 N N . GLU A 1 284 ? -20.556 -1.698 -12.779 1.00 92.19 284 GLU A N 1
ATOM 2040 C CA . GLU A 1 284 ? -21.402 -0.495 -12.771 1.00 92.19 284 GLU A CA 1
ATOM 2041 C C . GLU A 1 284 ? -22.388 -0.452 -11.595 1.00 92.19 284 GLU A C 1
ATOM 2043 O O . GLU A 1 284 ? -22.678 0.627 -11.072 1.00 92.19 284 GLU A O 1
ATOM 2048 N N . ASP A 1 285 ? -22.895 -1.602 -11.135 1.00 94.19 285 ASP A N 1
ATOM 2049 C CA . ASP A 1 285 ? -23.814 -1.639 -9.999 1.00 94.19 285 ASP A CA 1
ATOM 2050 C C . ASP A 1 285 ? -23.045 -1.737 -8.676 1.00 94.19 285 ASP A C 1
ATOM 2052 O O . ASP A 1 285 ? -22.510 -2.775 -8.281 1.00 94.19 285 ASP A O 1
ATOM 2056 N N . ALA A 1 286 ? -23.019 -0.616 -7.959 1.00 93.88 286 ALA A N 1
ATOM 2057 C CA . ALA A 1 286 ? -22.360 -0.497 -6.669 1.00 93.88 286 ALA A CA 1
ATOM 2058 C C . ALA A 1 286 ? -23.215 -0.987 -5.483 1.00 93.88 286 ALA A C 1
ATOM 2060 O O . ALA A 1 286 ? -22.697 -1.087 -4.364 1.00 93.88 286 ALA A O 1
ATOM 2061 N N . ALA A 1 287 ? -24.506 -1.288 -5.678 1.00 95.44 287 ALA A N 1
ATOM 2062 C CA . ALA A 1 287 ? -25.420 -1.636 -4.588 1.00 95.44 287 ALA A CA 1
ATOM 2063 C C . ALA A 1 287 ? -24.965 -2.860 -3.765 1.00 95.44 287 ALA A C 1
ATOM 2065 O O . ALA A 1 287 ? -25.021 -2.785 -2.530 1.00 95.44 287 ALA A O 1
ATOM 2066 N N . PRO A 1 288 ? -24.425 -3.944 -4.367 1.00 95.81 288 PRO A N 1
ATOM 2067 C CA . PRO A 1 288 ? -23.894 -5.070 -3.600 1.00 95.81 288 PRO A CA 1
ATOM 2068 C C . PRO A 1 288 ? -22.732 -4.670 -2.681 1.00 95.81 288 PRO A C 1
ATOM 2070 O O . PRO A 1 288 ? -22.675 -5.102 -1.531 1.00 95.81 288 PRO A O 1
ATOM 2073 N N . ALA A 1 289 ? -21.827 -3.801 -3.145 1.00 95.56 289 ALA A N 1
ATOM 2074 C CA . ALA A 1 289 ? -20.721 -3.303 -2.328 1.00 95.56 289 ALA A CA 1
ATOM 2075 C C . ALA A 1 289 ? -21.214 -2.401 -1.182 1.00 95.56 289 ALA A C 1
ATOM 2077 O O . ALA A 1 289 ? -20.716 -2.502 -0.057 1.00 95.56 289 ALA A O 1
ATOM 2078 N N . ALA A 1 290 ? -22.226 -1.564 -1.437 1.00 95.38 290 ALA A N 1
ATOM 2079 C CA . ALA A 1 290 ? -22.848 -0.712 -0.423 1.00 95.38 290 ALA A CA 1
ATOM 2080 C C . ALA A 1 290 ? -23.477 -1.537 0.712 1.00 95.38 290 ALA A C 1
ATOM 2082 O O . ALA A 1 290 ? -23.267 -1.240 1.890 1.00 95.38 290 ALA A O 1
ATOM 2083 N N . ALA A 1 291 ? -24.196 -2.611 0.365 1.00 96.94 291 ALA A N 1
ATOM 2084 C CA . ALA A 1 291 ? -24.847 -3.506 1.325 1.00 96.94 291 ALA A CA 1
ATOM 2085 C C . ALA A 1 291 ? -23.852 -4.202 2.275 1.00 96.94 291 ALA A C 1
ATOM 2087 O O . ALA A 1 291 ? -24.213 -4.585 3.386 1.00 96.94 291 ALA A O 1
ATOM 2088 N N . LEU A 1 292 ? -22.582 -4.314 1.873 1.00 96.06 292 LEU A N 1
ATOM 2089 C CA . LEU A 1 292 ? -21.490 -4.852 2.690 1.00 96.06 292 LEU A CA 1
ATOM 2090 C C . LEU A 1 292 ? -20.872 -3.818 3.648 1.00 96.06 292 LEU A C 1
ATOM 2092 O O . LEU A 1 292 ? -19.904 -4.132 4.346 1.00 96.06 292 LEU A O 1
ATOM 2096 N N . GLY A 1 293 ? -21.381 -2.582 3.673 1.00 96.06 293 GLY A N 1
ATOM 2097 C CA . GLY A 1 293 ? -20.863 -1.490 4.502 1.00 96.06 293 GLY A CA 1
ATOM 2098 C C . GLY A 1 293 ? -19.552 -0.878 3.996 1.00 96.06 293 GLY A C 1
ATOM 2099 O O . GLY A 1 293 ? -18.886 -0.153 4.750 1.00 96.06 293 GLY A O 1
ATOM 2100 N N . LEU A 1 294 ? -19.172 -1.170 2.746 1.00 98.00 294 LEU A N 1
ATOM 2101 C CA . LEU A 1 294 ? -18.024 -0.560 2.075 1.00 98.00 294 LEU A CA 1
ATOM 2102 C C . LEU A 1 294 ? -18.324 0.895 1.705 1.00 98.00 294 LEU A C 1
ATOM 2104 O O . LEU A 1 294 ? -19.476 1.317 1.615 1.00 98.00 294 LEU A O 1
ATOM 2108 N N . ILE A 1 295 ? -17.267 1.680 1.533 1.00 98.00 295 ILE A N 1
ATOM 2109 C CA . ILE A 1 295 ? -17.381 3.112 1.269 1.00 98.00 295 ILE A CA 1
ATOM 2110 C C . ILE A 1 295 ? -17.356 3.355 -0.239 1.00 98.00 295 ILE A C 1
ATOM 2112 O O . ILE A 1 295 ? -16.412 2.954 -0.920 1.00 98.00 295 ILE A O 1
ATOM 2116 N N . LEU A 1 296 ? -18.383 4.054 -0.717 1.00 97.12 296 LEU A N 1
ATOM 2117 C CA . LEU A 1 296 ? -18.559 4.451 -2.117 1.00 97.12 296 LEU A CA 1
ATOM 2118 C C . LEU A 1 296 ? -18.624 5.973 -2.292 1.00 97.12 296 LEU A C 1
ATOM 2120 O O . LEU A 1 296 ? -18.293 6.476 -3.357 1.00 97.12 296 LEU A O 1
ATOM 2124 N N . ALA A 1 297 ? -19.052 6.699 -1.254 1.00 96.19 297 ALA A N 1
ATOM 2125 C CA . ALA A 1 297 ? -19.215 8.147 -1.289 1.00 96.19 297 ALA A CA 1
ATOM 2126 C C . ALA A 1 297 ? -17.871 8.856 -1.012 1.00 96.19 297 ALA A C 1
ATOM 2128 O O . ALA A 1 297 ? -17.288 8.625 0.055 1.00 96.19 297 ALA A O 1
ATOM 2129 N N . PRO A 1 298 ? -17.373 9.717 -1.921 1.00 94.94 298 PRO A N 1
ATOM 2130 C CA . PRO A 1 298 ? -16.129 10.478 -1.740 1.00 94.94 298 PRO A CA 1
ATOM 2131 C C . PRO A 1 298 ? -16.070 11.336 -0.465 1.00 94.94 298 PRO A C 1
ATOM 2133 O O . PRO A 1 298 ? -14.997 11.582 0.086 1.00 94.94 298 PRO A O 1
ATOM 2136 N N . GLU A 1 299 ? -17.221 11.790 0.017 1.00 94.31 299 GLU A N 1
ATOM 2137 C CA . GLU A 1 299 ? -17.390 12.657 1.181 1.00 94.31 299 GLU A CA 1
ATOM 2138 C C . GLU A 1 299 ? -17.439 11.905 2.524 1.00 94.31 299 GLU A C 1
ATOM 2140 O O . GLU A 1 299 ? -17.420 12.543 3.587 1.00 94.31 299 GLU A O 1
ATOM 2145 N N . ASP A 1 300 ? -17.462 10.565 2.501 1.00 96.00 300 ASP A N 1
ATOM 2146 C CA . ASP A 1 300 ? -17.584 9.737 3.702 1.00 96.00 300 ASP A CA 1
ATOM 2147 C C . ASP A 1 300 ? -16.459 10.055 4.714 1.00 96.00 300 ASP A C 1
ATOM 2149 O O . ASP A 1 300 ? -15.267 9.938 4.397 1.00 96.00 300 ASP A O 1
ATOM 2153 N N . PRO A 1 301 ? -16.793 10.434 5.965 1.00 95.56 301 PRO A N 1
ATOM 2154 C CA . PRO A 1 301 ? -15.807 10.857 6.959 1.00 95.56 301 PRO A CA 1
ATOM 2155 C C . PRO A 1 301 ? -14.779 9.774 7.300 1.00 95.56 301 PRO A C 1
ATOM 2157 O O . PRO A 1 301 ? -13.664 10.092 7.720 1.00 95.56 301 PRO A O 1
ATOM 2160 N N . ARG A 1 302 ? -15.098 8.491 7.085 1.00 96.00 302 ARG A N 1
ATOM 2161 C CA . ARG A 1 302 ? -14.172 7.375 7.326 1.00 96.00 302 ARG A CA 1
ATOM 2162 C C . ARG A 1 302 ? -12.964 7.417 6.385 1.00 96.00 302 ARG A C 1
ATOM 2164 O O . ARG A 1 302 ? -11.889 6.946 6.768 1.00 96.00 302 ARG A O 1
ATOM 2171 N N . LEU A 1 303 ? -13.092 8.019 5.197 1.00 95.00 303 LEU A N 1
ATOM 2172 C CA . LEU A 1 303 ? -11.978 8.197 4.256 1.00 95.00 303 LEU A CA 1
ATOM 2173 C C . LEU A 1 303 ? -10.909 9.146 4.801 1.00 95.00 303 LEU A C 1
ATOM 2175 O O . LEU A 1 303 ? -9.727 8.958 4.522 1.00 95.00 303 LEU A O 1
ATOM 2179 N N . ARG A 1 304 ? -11.290 10.094 5.662 1.00 93.81 304 ARG A N 1
ATOM 2180 C CA . ARG A 1 304 ? -10.369 11.058 6.281 1.00 93.81 304 ARG A CA 1
ATOM 2181 C C . ARG A 1 304 ? -9.626 10.514 7.499 1.00 93.81 304 ARG A C 1
ATOM 2183 O O . ARG A 1 304 ? -8.814 11.225 8.079 1.00 93.81 304 ARG A O 1
ATOM 2190 N N . ILE A 1 305 ? -9.882 9.269 7.904 1.00 96.06 305 ILE A N 1
ATOM 2191 C CA . ILE A 1 305 ? -9.276 8.682 9.102 1.00 96.06 305 ILE A CA 1
ATOM 2192 C C . ILE A 1 305 ? -8.229 7.644 8.719 1.00 96.06 305 ILE A C 1
ATOM 2194 O O . ILE A 1 305 ? -8.569 6.548 8.273 1.00 96.06 305 ILE A O 1
ATOM 2198 N N . ALA A 1 306 ? -6.957 7.940 8.966 1.00 95.44 306 ALA A N 1
ATOM 2199 C CA . ALA A 1 306 ? -5.891 6.948 8.966 1.00 95.44 306 ALA A CA 1
ATOM 2200 C C . ALA A 1 306 ? -5.862 6.253 10.334 1.00 95.44 306 ALA A C 1
ATOM 2202 O O . ALA A 1 306 ? -5.456 6.848 11.327 1.00 95.44 306 ALA A O 1
ATOM 2203 N N . SER A 1 307 ? -6.293 4.993 10.408 1.00 95.88 307 SER A N 1
ATOM 2204 C CA . SER A 1 307 ? -6.300 4.223 11.658 1.00 95.88 307 SER A CA 1
ATOM 2205 C C . SER A 1 307 ? -5.395 3.009 11.539 1.00 95.88 307 SER A C 1
ATOM 2207 O O . SER A 1 307 ? -5.409 2.301 10.530 1.00 95.88 307 SER A O 1
ATOM 2209 N N . CYS A 1 308 ? -4.569 2.777 12.559 1.00 95.31 308 CYS A N 1
ATOM 2210 C CA . CYS A 1 308 ? -3.781 1.551 12.627 1.00 95.31 308 CYS A CA 1
ATOM 2211 C C . CYS A 1 308 ? -4.663 0.364 13.045 1.00 95.31 308 CYS A C 1
ATOM 2213 O O . CYS A 1 308 ? -5.847 0.513 13.332 1.00 95.31 308 CYS A O 1
ATOM 2215 N N . THR A 1 309 ? -4.076 -0.828 13.115 1.00 94.62 309 THR A N 1
ATOM 2216 C CA . THR A 1 309 ? -4.764 -2.024 13.612 1.00 94.62 309 THR A CA 1
ATOM 2217 C C . THR A 1 309 ? -5.316 -1.861 15.035 1.00 94.62 309 THR A C 1
ATOM 2219 O O . THR A 1 309 ? -6.384 -2.387 15.323 1.00 94.62 309 THR A O 1
ATOM 2222 N N . GLY A 1 310 ? -4.593 -1.155 15.916 1.00 95.69 310 GLY A N 1
ATOM 2223 C CA . GLY A 1 310 ? -4.984 -0.964 17.319 1.00 95.69 310 GLY A CA 1
ATOM 2224 C C . GLY A 1 310 ? -5.027 -2.253 18.140 1.00 95.69 310 GLY A C 1
ATOM 2225 O O . GLY A 1 310 ? -4.628 -3.318 17.671 1.00 95.69 310 GLY A O 1
ATOM 2226 N N . ALA A 1 311 ? -5.461 -2.149 19.392 1.00 95.25 311 ALA A N 1
ATOM 2227 C CA . ALA A 1 311 ? -5.759 -3.289 20.250 1.00 95.25 311 ALA A CA 1
ATOM 2228 C C . ALA A 1 311 ? -7.113 -3.920 19.854 1.00 95.25 311 ALA A C 1
ATOM 2230 O O . ALA A 1 311 ? -7.956 -3.220 19.301 1.00 95.25 311 ALA A O 1
ATOM 2231 N N . PRO A 1 312 ? -7.332 -5.224 20.103 1.00 94.06 312 PRO A N 1
ATOM 2232 C CA . PRO A 1 312 ? -6.351 -6.211 20.565 1.00 94.06 312 PRO A CA 1
ATOM 2233 C C . PRO A 1 312 ? -5.411 -6.682 19.441 1.00 94.06 312 PRO A C 1
ATOM 2235 O O . PRO A 1 312 ? -4.458 -7.416 19.685 1.00 94.06 312 PRO A O 1
ATOM 2238 N N . GLY A 1 313 ? -5.643 -6.250 18.197 1.00 93.19 313 GLY A N 1
ATOM 2239 C CA . GLY A 1 313 ? -4.918 -6.732 17.025 1.00 93.19 313 GLY A CA 1
ATOM 2240 C C . GLY A 1 313 ? -3.407 -6.482 17.053 1.00 93.19 313 GLY A C 1
ATOM 2241 O O . GLY A 1 313 ? -2.648 -7.248 16.466 1.00 93.19 313 GLY A O 1
ATOM 2242 N N . CYS A 1 314 ? -2.931 -5.446 17.729 1.00 94.44 314 CYS A N 1
ATOM 2243 C CA . CYS A 1 314 ? -1.528 -5.071 17.817 1.00 94.44 314 CYS A CA 1
ATOM 2244 C C . CYS A 1 314 ? -1.069 -5.104 19.274 1.00 94.44 314 CYS A C 1
ATOM 2246 O O . CYS A 1 314 ? -1.502 -4.291 20.081 1.00 94.44 314 CYS A O 1
ATOM 2248 N N . ALA A 1 315 ? -0.093 -5.959 19.587 1.00 92.88 315 ALA A N 1
ATOM 2249 C CA . ALA A 1 315 ? 0.473 -6.073 20.937 1.00 92.88 315 ALA A CA 1
ATOM 2250 C C . ALA A 1 315 ? 1.206 -4.808 21.433 1.00 92.88 315 ALA A C 1
ATOM 2252 O O . ALA A 1 315 ? 1.648 -4.759 22.572 1.00 92.88 315 ALA A O 1
ATOM 2253 N N . SER A 1 316 ? 1.423 -3.808 20.571 1.00 93.50 316 SER A N 1
ATOM 2254 C CA . SER A 1 316 ? 1.992 -2.513 20.973 1.00 93.50 316 SER A CA 1
ATOM 2255 C C . SER A 1 316 ? 0.938 -1.445 21.243 1.00 93.50 316 SER A C 1
ATOM 2257 O O . SER A 1 316 ? 1.317 -0.353 21.646 1.00 93.50 316 SER A O 1
ATOM 2259 N N . ALA A 1 317 ? -0.332 -1.705 20.935 1.00 95.81 317 ALA A N 1
ATOM 2260 C CA . ALA A 1 317 ? -1.385 -0.712 21.041 1.00 95.81 317 ALA A CA 1
ATOM 2261 C C . ALA A 1 317 ? -1.990 -0.686 22.449 1.00 95.81 317 ALA A C 1
ATOM 2263 O O . ALA A 1 317 ? -2.211 -1.732 23.049 1.00 95.81 317 ALA A O 1
ATOM 2264 N N . PHE A 1 318 ? -2.292 0.518 22.927 1.00 97.12 318 PHE A N 1
ATOM 2265 C CA . PHE A 1 318 ? -2.975 0.771 24.197 1.00 97.12 318 PHE A CA 1
ATOM 2266 C C . PHE A 1 318 ? -4.496 0.883 24.041 1.00 97.12 318 PHE A C 1
ATOM 2268 O O . PHE A 1 318 ? -5.230 0.684 24.999 1.00 97.12 318 PHE A O 1
ATOM 2275 N N . ILE A 1 319 ? -4.972 1.206 22.835 1.00 96.44 319 ILE A N 1
ATOM 2276 C CA . ILE A 1 319 ? -6.384 1.487 22.547 1.00 96.44 319 ILE A CA 1
ATOM 2277 C C . ILE A 1 319 ? -6.868 0.699 21.330 1.00 96.44 319 ILE A C 1
ATOM 2279 O O . ILE A 1 319 ? -6.085 0.407 20.417 1.00 96.44 319 ILE A O 1
ATOM 2283 N N . ASP A 1 320 ? -8.169 0.421 21.286 1.00 96.69 320 ASP A N 1
ATOM 2284 C CA . ASP A 1 320 ? -8.851 -0.024 20.071 1.00 96.69 320 ASP A CA 1
ATOM 2285 C C . ASP A 1 320 ? -9.056 1.174 19.134 1.00 96.69 320 ASP A C 1
ATOM 2287 O O . ASP A 1 320 ? -9.972 1.988 19.286 1.00 96.69 320 ASP A O 1
ATOM 2291 N N . THR A 1 321 ? -8.164 1.306 18.154 1.00 97.25 321 THR A N 1
ATOM 2292 C CA . THR A 1 321 ? -8.183 2.441 17.231 1.00 97.25 321 THR A CA 1
ATOM 2293 C C . THR A 1 321 ? -9.311 2.379 16.219 1.00 97.25 321 THR A C 1
ATOM 2295 O O . THR A 1 321 ? -9.652 3.419 15.662 1.00 97.25 321 THR A O 1
ATOM 2298 N N . ARG A 1 322 ? -9.885 1.207 15.933 1.00 94.81 322 ARG A N 1
ATOM 2299 C CA . ARG A 1 322 ? -10.947 1.083 14.923 1.00 94.81 322 ARG A CA 1
ATOM 2300 C C . ARG A 1 322 ? -12.315 1.340 15.526 1.00 94.81 322 ARG A C 1
ATOM 2302 O O . ARG A 1 322 ? -13.097 2.068 14.918 1.00 94.81 322 ARG A O 1
ATOM 2309 N N . ALA A 1 323 ? -12.559 0.863 16.746 1.00 95.38 323 ALA A N 1
ATOM 2310 C CA . ALA A 1 323 ? -13.733 1.267 17.513 1.00 95.38 323 ALA A CA 1
ATOM 2311 C C . ALA A 1 323 ? -13.733 2.787 17.757 1.00 95.38 323 ALA A C 1
ATOM 2313 O O . ALA A 1 323 ? -14.741 3.459 17.530 1.00 95.38 323 ALA A O 1
ATOM 2314 N N . ALA A 1 324 ? -12.579 3.357 18.127 1.00 96.31 324 ALA A N 1
ATOM 2315 C CA . ALA A 1 324 ? -12.434 4.805 18.255 1.00 96.31 324 ALA A CA 1
ATOM 2316 C C . ALA A 1 324 ? -12.645 5.534 16.916 1.00 96.31 324 ALA A C 1
ATOM 2318 O O . ALA A 1 324 ? -13.336 6.550 16.878 1.00 96.31 324 ALA A O 1
ATOM 2319 N N . ALA A 1 325 ? -12.117 5.000 15.807 1.00 96.62 325 ALA A N 1
ATOM 2320 C CA . ALA A 1 325 ? -12.278 5.593 14.479 1.00 96.62 325 ALA A CA 1
ATOM 2321 C C . ALA A 1 325 ? -13.739 5.678 14.040 1.00 96.62 325 ALA A C 1
ATOM 2323 O O . ALA A 1 325 ? -14.130 6.688 13.463 1.00 96.62 325 ALA A O 1
ATOM 2324 N N . ALA A 1 326 ? -14.559 4.671 14.347 1.00 95.75 326 ALA A N 1
ATOM 2325 C CA . ALA A 1 326 ? -15.991 4.712 14.060 1.00 95.75 326 ALA A CA 1
ATOM 2326 C C . ALA A 1 326 ? -16.689 5.873 14.790 1.00 95.75 326 ALA A C 1
ATOM 2328 O O . ALA A 1 326 ? -17.471 6.606 14.186 1.00 95.75 326 ALA A O 1
ATOM 2329 N N . ARG A 1 327 ? -16.349 6.098 16.067 1.00 95.69 327 ARG A N 1
ATOM 2330 C CA . ARG A 1 327 ? -16.894 7.213 16.861 1.00 95.69 327 ARG A CA 1
ATOM 2331 C C . ARG A 1 327 ? -16.400 8.575 16.373 1.00 95.69 327 ARG A C 1
ATOM 2333 O O . ARG A 1 327 ? -17.181 9.517 16.309 1.00 95.69 327 ARG A O 1
ATOM 2340 N N . VAL A 1 328 ? -15.125 8.671 15.989 1.00 94.56 328 VAL A N 1
ATOM 2341 C CA . VAL A 1 328 ? -14.544 9.887 15.396 1.00 94.56 328 VAL A CA 1
ATOM 2342 C C . VAL A 1 328 ? -15.176 10.201 14.038 1.00 94.56 328 VAL A C 1
ATOM 2344 O O . VAL A 1 328 ? -15.487 11.357 13.771 1.00 94.56 328 VAL A O 1
ATOM 2347 N N . ALA A 1 329 ? -15.426 9.192 13.200 1.00 95.44 329 ALA A N 1
ATOM 2348 C CA . ALA A 1 329 ? -16.081 9.379 11.906 1.00 95.44 329 ALA A CA 1
ATOM 2349 C C . ALA A 1 329 ? -17.494 9.956 12.064 1.00 95.44 329 ALA A C 1
ATOM 2351 O O . ALA A 1 329 ? -17.856 10.886 11.347 1.00 95.44 329 ALA A O 1
ATOM 2352 N N . ALA A 1 330 ? -18.261 9.456 13.039 1.00 94.38 330 ALA A N 1
ATOM 2353 C CA . ALA A 1 330 ? -19.604 9.951 13.341 1.00 94.38 330 ALA A CA 1
ATOM 2354 C C . ALA A 1 330 ? -19.621 11.419 13.806 1.00 94.38 330 ALA A C 1
ATOM 2356 O O . ALA A 1 330 ? -20.624 12.103 13.628 1.00 94.38 330 ALA A O 1
ATOM 2357 N N . ALA A 1 331 ? -18.513 11.923 14.362 1.00 91.00 331 ALA A N 1
ATOM 2358 C CA . ALA A 1 331 ? -18.376 13.329 14.741 1.00 91.00 331 ALA A CA 1
ATOM 2359 C C . ALA A 1 331 ? -18.140 14.271 13.543 1.00 91.00 331 ALA A C 1
ATOM 2361 O O . ALA A 1 331 ? -18.183 15.485 13.721 1.00 91.00 331 ALA A O 1
ATOM 2362 N N . GLY A 1 332 ? -17.875 13.742 12.340 1.00 88.81 332 GLY A N 1
ATOM 2363 C CA . GLY A 1 332 ? -17.842 14.525 11.099 1.00 88.81 332 GLY A CA 1
ATOM 2364 C C . GLY A 1 332 ? -16.704 15.543 10.983 1.00 88.81 332 GLY A C 1
ATOM 2365 O O . GLY A 1 332 ? -16.785 16.448 10.157 1.00 88.81 332 GLY A O 1
ATOM 2366 N N . LEU A 1 333 ? -15.640 15.405 11.778 1.00 88.38 333 LEU A N 1
ATOM 2367 C CA . LEU A 1 333 ? -14.534 16.365 11.823 1.00 88.38 333 LEU A CA 1
ATOM 2368 C C . LEU A 1 333 ? -13.862 16.565 10.437 1.00 88.38 333 LEU A C 1
ATOM 2370 O O . LEU A 1 333 ? -13.750 15.606 9.652 1.00 88.38 333 LEU A O 1
ATOM 2374 N N . PRO A 1 334 ? -13.427 17.799 10.111 1.00 88.44 334 PRO A N 1
ATOM 2375 C CA . PRO A 1 334 ? -12.732 18.101 8.863 1.00 88.44 334 PRO A CA 1
ATOM 2376 C C . PRO A 1 334 ? -11.247 17.710 8.922 1.00 88.44 334 PRO A C 1
ATOM 2378 O O . PRO A 1 334 ? -10.667 17.551 9.995 1.00 88.44 334 PRO A O 1
ATOM 2381 N N . GLY A 1 335 ? -10.617 17.611 7.748 1.00 88.88 335 GLY A N 1
ATOM 2382 C CA . GLY A 1 335 ? -9.185 17.323 7.620 1.00 88.88 335 GLY A CA 1
ATOM 2383 C C . GLY A 1 335 ? -8.803 15.862 7.883 1.00 88.88 335 GLY A C 1
ATOM 2384 O O . GLY A 1 335 ? -9.626 15.040 8.282 1.00 88.88 335 GLY A O 1
ATOM 2385 N N . LEU A 1 336 ? -7.539 15.528 7.608 1.00 93.31 336 LEU A N 1
ATOM 2386 C CA . LEU A 1 336 ? -6.976 14.204 7.884 1.00 93.31 336 LEU A CA 1
ATOM 2387 C C . LEU A 1 336 ? -6.830 13.998 9.397 1.00 93.31 336 LEU A C 1
ATOM 2389 O O . LEU A 1 336 ? -6.182 14.791 10.080 1.00 93.31 336 LEU A O 1
ATOM 2393 N N . LEU A 1 337 ? -7.361 12.883 9.893 1.00 95.62 337 LEU A N 1
ATOM 2394 C CA . LEU A 1 337 ? -7.239 12.453 11.282 1.00 95.62 337 LEU A CA 1
ATOM 2395 C C . LEU A 1 337 ? -6.416 11.174 11.351 1.00 95.62 337 LEU A C 1
ATOM 2397 O O . LEU A 1 337 ? -6.687 10.204 10.641 1.00 95.62 337 LEU A O 1
ATOM 2401 N N . HIS A 1 338 ? -5.438 11.139 12.246 1.00 96.88 338 HIS A N 1
ATOM 2402 C CA . HIS A 1 338 ? -4.638 9.946 12.486 1.00 96.88 338 HIS A CA 1
ATOM 2403 C C . HIS A 1 338 ? -4.982 9.335 13.844 1.00 96.88 338 HIS A C 1
ATOM 2405 O O . HIS A 1 338 ? -4.800 9.952 14.887 1.00 96.88 338 HIS A O 1
ATOM 2411 N N . LEU A 1 339 ? -5.472 8.098 13.848 1.00 97.19 339 LEU A N 1
ATOM 2412 C CA . LEU A 1 339 ? -5.722 7.327 15.061 1.00 97.19 339 LEU A CA 1
ATOM 2413 C C . LEU A 1 339 ? -4.648 6.252 15.210 1.00 97.19 339 LEU A C 1
ATOM 2415 O O . LEU A 1 339 ? -4.622 5.248 14.489 1.00 97.19 339 LEU A O 1
ATOM 2419 N N . SER A 1 340 ? -3.757 6.458 16.173 1.00 97.69 340 SER A N 1
ATOM 2420 C CA . SER A 1 340 ? -2.628 5.574 16.427 1.00 97.69 340 SER A CA 1
ATOM 2421 C C . SER A 1 340 ? -2.754 4.898 17.783 1.00 97.69 340 SER A C 1
ATOM 2423 O O . SER A 1 340 ? -2.903 5.540 18.814 1.00 97.69 340 SER A O 1
ATOM 2425 N N . GLY A 1 341 ? -2.619 3.574 17.811 1.00 97.44 341 GLY A N 1
ATOM 2426 C CA . GLY A 1 341 ? -2.735 2.803 19.049 1.00 97.44 341 GLY A CA 1
ATOM 2427 C C . GLY A 1 341 ? -1.553 3.008 19.995 1.00 97.44 341 GLY A C 1
ATOM 2428 O O . GLY A 1 341 ? -1.625 2.617 21.152 1.00 97.44 341 GLY A O 1
ATOM 2429 N N . CYS A 1 342 ? -0.451 3.567 19.489 1.00 96.56 342 CYS A N 1
ATOM 2430 C CA . CYS A 1 342 ? 0.776 3.858 20.228 1.00 96.56 342 CYS A CA 1
ATOM 2431 C C . CYS A 1 342 ? 1.610 4.920 19.495 1.00 96.56 342 CYS A C 1
ATOM 2433 O O . CYS A 1 342 ? 1.274 5.331 18.385 1.00 96.56 342 CYS A O 1
ATOM 2435 N N . ALA A 1 343 ? 2.769 5.282 20.041 1.00 95.50 343 ALA A N 1
ATOM 2436 C CA . ALA A 1 343 ? 3.670 6.282 19.458 1.00 95.50 343 ALA A CA 1
ATOM 2437 C C . ALA A 1 343 ? 4.282 5.918 18.081 1.00 95.50 343 ALA A C 1
ATOM 2439 O O . ALA A 1 343 ? 4.935 6.748 17.458 1.00 95.50 343 ALA A O 1
ATOM 2440 N N . LYS A 1 344 ? 4.106 4.682 17.579 1.00 92.25 344 LYS A N 1
ATOM 2441 C CA . LYS A 1 344 ? 4.722 4.232 16.310 1.00 92.25 344 LYS A CA 1
ATOM 2442 C C . LYS A 1 344 ? 4.144 4.903 15.061 1.00 92.25 344 LYS A C 1
ATOM 2444 O O . LYS A 1 344 ? 4.830 4.938 14.045 1.00 92.25 344 LYS A O 1
ATOM 2449 N N . GLY A 1 345 ? 2.885 5.347 15.106 1.00 92.69 345 GLY A N 1
ATOM 2450 C CA . GLY A 1 345 ? 2.227 6.032 13.987 1.00 92.69 345 GLY A CA 1
ATOM 2451 C C . GLY A 1 345 ? 2.133 5.212 12.697 1.00 92.69 345 GLY A C 1
ATOM 2452 O O . GLY A 1 345 ? 2.353 5.739 11.614 1.00 92.69 345 GLY A O 1
ATOM 2453 N N . CYS A 1 346 ? 1.868 3.903 12.794 1.00 91.31 346 CYS A N 1
ATOM 2454 C CA . CYS A 1 346 ? 1.984 2.990 11.649 1.00 91.31 346 CYS A CA 1
ATOM 2455 C C . CYS A 1 346 ? 1.061 3.332 10.467 1.00 91.31 346 CYS A C 1
ATOM 2457 O O . CYS A 1 346 ? 1.436 3.051 9.332 1.00 91.31 346 CYS A O 1
ATOM 2459 N N . ALA A 1 347 ? -0.134 3.871 10.729 1.00 92.31 347 ALA A N 1
ATOM 2460 C CA . ALA A 1 347 ? -1.111 4.177 9.683 1.00 92.31 347 ALA A CA 1
ATOM 2461 C C . ALA A 1 347 ? -0.791 5.473 8.933 1.00 92.31 347 ALA A C 1
ATOM 2463 O O . ALA A 1 347 ? -1.080 5.563 7.745 1.00 92.31 347 ALA A O 1
ATOM 2464 N N . HIS A 1 348 ? -0.167 6.442 9.606 1.00 92.62 348 HIS A N 1
ATOM 2465 C CA . HIS A 1 348 ? 0.284 7.696 9.012 1.00 92.62 348 HIS A CA 1
ATOM 2466 C C . HIS A 1 348 ? 1.605 8.142 9.663 1.00 92.62 348 HIS A C 1
ATOM 2468 O O . HIS A 1 348 ? 1.596 8.782 10.715 1.00 92.62 348 HIS A O 1
ATOM 2474 N N . PRO A 1 349 ? 2.766 7.774 9.086 1.00 89.25 349 PRO A N 1
ATOM 2475 C CA . PRO A 1 349 ? 4.071 8.094 9.676 1.00 89.25 349 PRO A CA 1
ATOM 2476 C C . PRO A 1 349 ? 4.436 9.587 9.640 1.00 89.25 349 PRO A C 1
ATOM 2478 O O . PRO A 1 349 ? 5.359 10.008 10.341 1.00 89.25 349 PRO A O 1
ATOM 2481 N N . GLY A 1 350 ? 3.774 10.357 8.771 1.00 90.62 350 GLY A N 1
ATOM 2482 C CA . GLY A 1 350 ? 3.944 11.802 8.645 1.00 90.62 350 GLY A CA 1
ATOM 2483 C C . GLY A 1 350 ? 3.121 12.591 9.671 1.00 90.62 350 GLY A C 1
ATOM 2484 O O . GLY A 1 350 ? 2.391 11.999 10.469 1.00 90.62 350 GLY A O 1
ATOM 2485 N N . PRO A 1 351 ? 3.254 13.927 9.682 1.00 93.94 351 PRO A N 1
ATOM 2486 C CA . PRO A 1 351 ? 2.396 14.781 10.491 1.00 93.94 351 PRO A CA 1
ATOM 2487 C C . PRO A 1 351 ? 0.955 14.763 9.964 1.00 93.94 351 PRO A C 1
ATOM 2489 O O . PRO A 1 351 ? 0.731 14.635 8.758 1.00 93.94 351 PRO A O 1
ATOM 2492 N N . ALA A 1 352 ? -0.016 14.892 10.865 1.00 95.12 352 ALA A N 1
ATOM 2493 C CA . ALA A 1 352 ? -1.423 15.103 10.532 1.00 95.12 352 ALA A CA 1
ATOM 2494 C C . ALA A 1 352 ? -1.975 16.301 11.324 1.00 95.12 352 ALA A C 1
ATOM 2496 O O . ALA A 1 352 ? -1.518 16.514 12.451 1.00 95.12 352 ALA A O 1
ATOM 2497 N N . PRO A 1 353 ? -2.978 17.028 10.788 1.00 94.81 353 PRO A N 1
ATOM 2498 C CA . PRO A 1 353 ? -3.626 18.139 11.491 1.00 94.81 353 PRO A CA 1
ATOM 2499 C C . PRO A 1 353 ? -4.085 17.770 12.904 1.00 94.81 353 PRO A C 1
ATOM 2501 O O . PRO A 1 353 ? -3.876 18.523 13.854 1.00 94.81 353 PRO A O 1
ATOM 2504 N N . ALA A 1 354 ? -4.638 16.565 13.067 1.00 95.06 354 ALA A N 1
ATOM 2505 C CA . ALA A 1 354 ? -4.913 15.996 14.375 1.00 95.06 354 ALA A CA 1
ATOM 2506 C C . ALA A 1 354 ? -4.574 14.505 14.427 1.00 95.06 354 ALA A C 1
ATOM 2508 O O . ALA A 1 354 ? -5.003 13.706 13.590 1.00 95.06 354 ALA A O 1
ATOM 2509 N N . THR A 1 355 ? -3.837 14.124 15.466 1.00 96.62 355 THR A N 1
ATOM 2510 C CA . THR A 1 355 ? -3.520 12.737 15.787 1.00 96.62 355 THR A CA 1
ATOM 2511 C C . THR A 1 355 ? -4.025 12.403 17.188 1.00 96.62 355 THR A C 1
ATOM 2513 O O . THR A 1 355 ? -3.615 13.043 18.155 1.00 96.62 355 THR A O 1
ATOM 2516 N N . LEU A 1 356 ? -4.867 11.374 17.314 1.00 97.19 356 LEU A N 1
ATOM 2517 C CA . LEU A 1 356 ? -5.172 10.741 18.597 1.00 97.19 356 LEU A CA 1
ATOM 2518 C C . LEU A 1 356 ? -4.243 9.546 18.794 1.00 97.19 356 LEU A C 1
ATOM 2520 O O . LEU A 1 356 ? -4.195 8.639 17.959 1.00 97.19 356 LEU A O 1
ATOM 2524 N N . VAL A 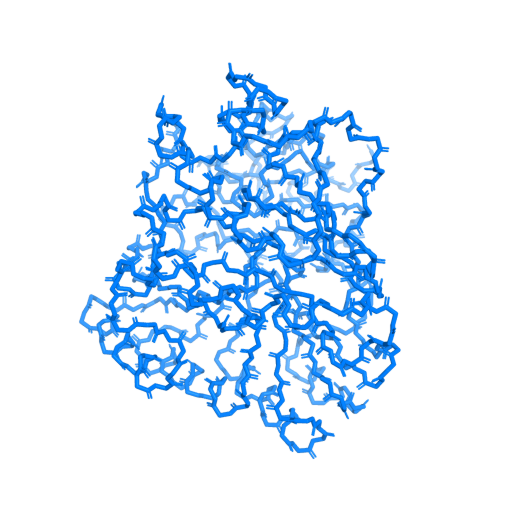1 357 ? -3.532 9.525 19.914 1.00 97.88 357 VAL A N 1
ATOM 2525 C CA . VAL A 1 357 ? -2.562 8.484 20.249 1.00 97.88 357 VAL A CA 1
ATOM 2526 C C . VAL A 1 357 ? -2.973 7.783 21.534 1.00 97.88 357 VAL A C 1
ATOM 2528 O O . VAL A 1 357 ? -3.250 8.436 22.533 1.00 97.88 357 VAL A O 1
ATOM 2531 N N . GLY A 1 358 ? -2.980 6.453 21.524 1.00 97.38 358 GLY A N 1
ATOM 2532 C CA . GLY A 1 358 ? -3.121 5.652 22.736 1.00 97.38 358 GLY A CA 1
ATOM 2533 C C . GLY A 1 358 ? -1.837 5.623 23.563 1.00 97.38 358 GLY A C 1
ATOM 2534 O O . GLY A 1 358 ? -0.747 5.394 23.028 1.00 97.38 358 GLY A O 1
ATOM 2535 N N . GLY A 1 359 ? -1.984 5.795 24.870 1.00 95.12 359 GLY A N 1
ATOM 2536 C CA . GLY A 1 359 ? -0.941 5.654 25.878 1.00 95.12 359 GLY A CA 1
ATOM 2537 C C . GLY A 1 359 ? -1.457 4.934 27.131 1.00 95.12 359 GLY A C 1
ATOM 2538 O O . GLY A 1 359 ? -2.624 4.544 27.177 1.00 95.12 359 GLY A O 1
ATOM 2539 N N . PRO A 1 360 ? -0.598 4.747 28.147 1.00 92.88 360 PRO A N 1
ATOM 2540 C CA . PRO A 1 360 ? -0.965 4.045 29.380 1.00 92.88 360 PRO A CA 1
ATOM 2541 C C . PRO A 1 360 ? -2.136 4.705 30.123 1.00 92.88 360 PRO A C 1
ATOM 2543 O O . PRO A 1 360 ? -2.951 3.998 30.705 1.00 92.88 360 PRO A O 1
ATOM 2546 N N . ASP A 1 361 ? -2.258 6.031 30.032 1.00 93.69 361 ASP A N 1
ATOM 2547 C CA . ASP A 1 361 ? -3.280 6.817 30.735 1.00 93.69 361 ASP A CA 1
ATOM 2548 C C . ASP A 1 361 ? -4.506 7.141 29.856 1.00 93.69 361 ASP A C 1
ATOM 2550 O O . ASP A 1 361 ? -5.300 8.019 30.183 1.00 93.69 361 ASP A O 1
ATOM 2554 N N . GLY A 1 362 ? -4.660 6.472 28.707 1.00 95.69 362 GLY A N 1
ATOM 2555 C CA . GLY A 1 362 ? -5.751 6.715 27.758 1.00 95.69 362 GLY A CA 1
ATOM 2556 C C . GLY A 1 362 ? -5.295 7.433 26.488 1.00 95.69 362 GLY A C 1
ATOM 2557 O O . GLY A 1 362 ? -4.299 7.052 25.872 1.00 95.69 362 GLY A O 1
ATOM 2558 N N . TYR A 1 363 ? -6.053 8.437 26.048 1.00 97.88 363 TYR A N 1
ATOM 2559 C CA . TYR A 1 363 ? -5.814 9.145 24.790 1.00 97.88 363 TYR A CA 1
ATOM 2560 C C . TYR A 1 363 ? -4.956 10.395 24.995 1.00 97.88 363 TYR A C 1
ATOM 2562 O O . TYR A 1 363 ? -5.089 11.125 25.980 1.00 97.88 363 TYR A O 1
ATOM 2570 N N . ALA A 1 364 ? -4.110 10.671 24.010 1.00 97.31 364 ALA A N 1
ATOM 2571 C CA . ALA A 1 364 ? -3.388 11.920 23.855 1.00 97.31 364 ALA A CA 1
ATOM 2572 C C . ALA A 1 364 ? -3.675 12.538 22.483 1.00 97.31 364 ALA A C 1
ATOM 2574 O O . ALA A 1 364 ? -3.908 11.818 21.513 1.00 97.31 364 ALA A O 1
ATOM 2575 N N . ILE A 1 365 ? -3.656 13.867 22.404 1.00 96.69 365 ILE A N 1
ATOM 2576 C CA . ILE A 1 365 ? -3.882 14.630 21.175 1.00 96.69 365 ILE A CA 1
ATOM 2577 C C . ILE A 1 365 ? -2.589 15.329 20.784 1.00 96.69 365 ILE A C 1
ATOM 2579 O O . ILE A 1 365 ? -1.989 16.044 21.586 1.00 96.69 365 ILE A O 1
ATOM 2583 N N . ILE A 1 366 ? -2.198 15.160 19.528 1.00 96.25 366 ILE A N 1
ATOM 2584 C CA . ILE A 1 366 ? -1.100 15.877 18.882 1.00 96.25 366 ILE A CA 1
ATOM 2585 C C . ILE A 1 366 ? -1.703 16.660 17.713 1.00 96.25 366 ILE A C 1
ATOM 2587 O O . ILE A 1 366 ? -2.464 16.092 16.928 1.00 96.25 366 ILE A O 1
ATOM 2591 N N . ARG A 1 367 ? -1.382 17.952 17.608 1.00 94.38 367 ARG A N 1
ATOM 2592 C CA . ARG A 1 367 ? -1.788 18.815 16.489 1.00 94.38 367 ARG A CA 1
ATOM 2593 C C . ARG A 1 367 ? -0.598 19.045 15.568 1.00 94.38 367 ARG A C 1
ATOM 2595 O O . ARG A 1 367 ? 0.517 19.187 16.065 1.00 94.38 367 ARG A O 1
ATOM 2602 N N . ASP A 1 368 ? -0.844 19.017 14.262 1.00 94.56 368 ASP A N 1
ATOM 2603 C CA . ASP A 1 368 ? 0.155 19.256 13.206 1.00 94.56 368 ASP A CA 1
ATOM 2604 C C . ASP A 1 368 ? 1.448 18.437 13.365 1.00 94.56 368 ASP A C 1
ATOM 2606 O O . ASP A 1 368 ? 2.554 18.878 13.052 1.00 94.56 368 ASP A O 1
ATOM 2610 N N . GLY A 1 369 ? 1.309 17.209 13.867 1.00 95.00 369 GLY A N 1
ATOM 2611 C CA . GLY A 1 369 ? 2.432 16.394 14.318 1.00 95.00 369 GLY A CA 1
ATOM 2612 C C . GLY A 1 369 ? 2.224 14.904 14.088 1.00 95.00 369 GLY A C 1
ATOM 2613 O O . GLY A 1 369 ? 1.165 14.445 13.647 1.00 95.00 369 GLY A O 1
ATOM 2614 N N . ARG A 1 370 ? 3.281 14.140 14.347 1.00 96.31 370 ARG A N 1
ATOM 2615 C CA . ARG A 1 370 ? 3.346 12.680 14.225 1.00 96.31 370 ARG A CA 1
ATOM 2616 C C . ARG A 1 370 ? 2.914 12.030 15.532 1.00 96.31 370 ARG A C 1
ATOM 2618 O O . ARG A 1 370 ? 3.045 12.612 16.598 1.00 96.31 370 ARG A O 1
ATOM 2625 N N . ALA A 1 371 ? 2.520 10.759 15.482 1.00 95.88 371 ALA A N 1
ATOM 2626 C CA . ALA A 1 371 ? 2.080 10.020 16.674 1.00 95.88 371 ALA A CA 1
ATOM 2627 C C . ALA A 1 371 ? 3.128 9.904 17.803 1.00 95.88 371 ALA A C 1
ATOM 2629 O O . ALA A 1 371 ? 2.767 9.586 18.932 1.00 95.88 371 ALA A O 1
ATOM 2630 N N . GLY A 1 372 ? 4.415 10.090 17.496 1.00 94.75 372 GLY A N 1
ATOM 2631 C CA . GLY A 1 372 ? 5.502 10.035 18.476 1.00 94.75 372 GLY A CA 1
ATOM 2632 C C . GLY A 1 372 ? 5.892 11.387 19.072 1.00 94.75 372 GLY A C 1
ATOM 2633 O O . GLY A 1 372 ? 6.779 11.415 19.923 1.00 94.75 372 GLY A O 1
ATOM 2634 N N . ASP A 1 373 ? 5.272 12.478 18.622 1.00 96.06 373 ASP A N 1
ATOM 2635 C CA . ASP A 1 373 ? 5.619 13.831 19.052 1.00 96.06 373 ASP A CA 1
ATOM 2636 C C . ASP A 1 373 ? 4.994 14.164 20.416 1.00 96.06 373 ASP A C 1
ATOM 2638 O O . ASP A 1 373 ? 4.191 13.412 20.978 1.00 96.06 373 ASP A O 1
ATOM 2642 N N . ARG A 1 374 ? 5.384 15.309 20.984 1.00 95.00 374 ARG A N 1
ATOM 2643 C CA . ARG A 1 374 ? 4.865 15.764 22.277 1.00 95.00 374 ARG A CA 1
ATOM 2644 C C . ARG A 1 374 ? 3.364 16.087 22.160 1.00 95.00 374 ARG A C 1
ATOM 2646 O O . ARG A 1 374 ? 2.999 16.907 21.319 1.00 95.00 374 ARG A O 1
ATOM 2653 N N . PRO A 1 375 ? 2.499 15.510 23.012 1.00 95.25 375 PRO A N 1
ATOM 2654 C CA . PRO A 1 375 ? 1.071 15.795 22.969 1.00 95.25 375 PRO A CA 1
ATOM 2655 C C . PRO A 1 375 ? 0.737 17.185 23.515 1.00 95.25 375 PRO A C 1
ATOM 2657 O O . PRO A 1 375 ? 1.357 17.658 24.469 1.00 95.25 375 PRO A O 1
ATOM 2660 N N . ALA A 1 376 ? -0.286 17.803 22.927 1.00 93.62 376 ALA A N 1
ATOM 2661 C CA . ALA A 1 376 ? -0.910 19.033 23.409 1.00 93.62 376 ALA A CA 1
ATOM 2662 C C . ALA A 1 376 ? -1.820 18.775 24.624 1.00 93.62 376 ALA A C 1
ATOM 2664 O O . ALA A 1 376 ? -1.949 19.627 25.497 1.00 93.62 376 ALA A O 1
ATOM 2665 N N . ALA A 1 377 ? -2.430 17.589 24.688 1.00 94.25 377 ALA A N 1
ATOM 2666 C CA . ALA A 1 377 ? -3.214 17.105 25.822 1.00 94.25 377 ALA A CA 1
ATOM 2667 C C . ALA A 1 377 ? -3.070 15.581 25.940 1.00 94.25 377 ALA A C 1
ATOM 2669 O O . ALA A 1 377 ? -2.923 14.901 24.925 1.00 94.25 377 ALA A O 1
ATOM 2670 N N . ALA A 1 378 ? -3.110 15.037 27.155 1.00 96.12 378 ALA A N 1
ATOM 2671 C CA . ALA A 1 378 ? -2.958 13.607 27.433 1.00 96.12 378 ALA A CA 1
ATOM 2672 C C . ALA A 1 378 ? -3.804 13.190 28.644 1.00 96.12 378 ALA A C 1
ATOM 2674 O O . ALA A 1 378 ? -4.311 14.051 29.361 1.00 96.12 378 ALA A O 1
ATOM 2675 N N . GLY A 1 379 ? -3.947 11.880 28.865 1.00 96.25 379 GLY A N 1
ATOM 2676 C CA . GLY A 1 379 ? -4.743 11.339 29.972 1.00 96.25 379 GLY A CA 1
ATOM 2677 C C . GLY A 1 379 ? -6.254 11.463 29.755 1.00 96.25 379 GLY A C 1
ATOM 2678 O O . GLY A 1 379 ? -7.006 11.593 30.715 1.00 96.25 379 GLY A O 1
ATOM 2679 N N . LEU A 1 380 ? -6.693 11.513 28.493 1.00 97.44 380 LEU A N 1
ATOM 2680 C CA . LEU A 1 380 ? -8.084 11.772 28.127 1.00 97.44 380 LEU A CA 1
ATOM 2681 C C . LEU A 1 380 ? -8.866 10.469 27.933 1.00 97.44 380 LEU A C 1
ATOM 2683 O O . LEU A 1 380 ? -8.339 9.487 27.399 1.00 97.44 380 LEU A O 1
ATOM 2687 N N . THR A 1 381 ? -10.161 10.489 28.246 1.00 97.31 381 THR A N 1
ATOM 2688 C CA . THR A 1 381 ? -11.105 9.522 27.666 1.00 97.31 381 THR A CA 1
ATOM 2689 C C . THR A 1 381 ? -11.349 9.838 26.188 1.00 97.31 381 THR A C 1
ATOM 2691 O O . THR A 1 381 ? -11.027 10.928 25.704 1.00 97.31 381 THR A O 1
ATOM 2694 N N . LEU A 1 382 ? -11.952 8.905 25.447 1.00 95.44 382 LEU A N 1
ATOM 2695 C CA . LEU A 1 382 ? -12.305 9.156 24.048 1.00 95.44 382 LEU A CA 1
ATOM 2696 C C . LEU A 1 382 ? -13.316 10.308 23.919 1.00 95.44 382 LEU A C 1
ATOM 2698 O O . LEU A 1 382 ? -13.197 11.129 23.017 1.00 95.44 382 LEU A O 1
ATOM 2702 N N . GLU A 1 383 ? -14.281 10.404 24.833 1.00 95.62 383 GLU A N 1
ATOM 2703 C CA . GLU A 1 383 ? -15.276 11.481 24.878 1.00 95.62 383 GLU A CA 1
ATOM 2704 C C . GLU A 1 383 ? -14.611 12.845 25.074 1.00 95.62 383 GLU A C 1
ATOM 2706 O O . GLU A 1 383 ? -14.911 13.793 24.351 1.00 95.62 383 GLU A O 1
ATOM 2711 N N . GLN A 1 384 ? -13.670 12.935 26.017 1.00 96.62 384 GLN A N 1
ATOM 2712 C CA . GLN A 1 384 ? -12.913 14.161 26.256 1.00 96.62 384 GLN A CA 1
ATOM 2713 C C . GLN A 1 384 ? -12.054 14.521 25.043 1.00 96.62 384 GLN A C 1
ATOM 2715 O O . GLN A 1 384 ? -12.024 15.680 24.636 1.00 96.62 384 GLN A O 1
ATOM 2720 N N . ALA A 1 385 ? -11.394 13.535 24.429 1.00 94.94 385 ALA A N 1
ATOM 2721 C CA . ALA A 1 385 ? -10.590 13.768 23.238 1.00 94.94 385 ALA A CA 1
ATOM 2722 C C . ALA A 1 385 ? -11.441 14.286 22.065 1.00 94.94 385 ALA A C 1
ATOM 2724 O O . ALA A 1 385 ? -11.058 15.254 21.411 1.00 94.94 385 ALA A O 1
ATOM 2725 N N . LEU A 1 386 ? -12.623 13.705 21.837 1.00 93.31 386 LEU A N 1
ATOM 2726 C CA . LEU A 1 386 ? -13.577 14.179 20.830 1.00 93.31 386 LEU A CA 1
ATOM 2727 C C . LEU A 1 386 ? -14.025 15.617 21.102 1.00 93.31 386 LEU A C 1
ATOM 2729 O O . LEU A 1 386 ? -13.989 16.444 20.193 1.00 93.31 386 LEU A O 1
ATOM 2733 N N . ALA A 1 387 ? -14.368 15.937 22.351 1.00 93.06 387 ALA A N 1
ATOM 2734 C CA . ALA A 1 387 ? -14.762 17.289 22.736 1.00 93.06 387 ALA A CA 1
ATOM 2735 C C . ALA A 1 387 ? -13.641 18.319 22.502 1.00 93.06 387 ALA A C 1
ATOM 2737 O O . ALA A 1 387 ? -13.920 19.466 22.161 1.00 93.06 387 ALA A O 1
ATOM 2738 N N . VAL A 1 388 ? -12.373 17.926 22.664 1.00 91.62 388 VAL A N 1
ATOM 2739 C CA . VAL A 1 388 ? -11.213 18.785 22.367 1.00 91.62 388 VAL A CA 1
ATOM 2740 C C . VAL A 1 388 ? -11.027 18.977 20.861 1.00 91.62 388 VAL A C 1
ATOM 2742 O O . VAL A 1 388 ? -10.700 20.078 20.430 1.00 91.62 388 VAL A O 1
ATOM 2745 N N . LEU A 1 389 ? -11.233 17.933 20.056 1.00 88.44 389 LEU A N 1
ATOM 2746 C CA . LEU A 1 389 ? -11.070 17.993 18.599 1.00 88.44 389 LEU A CA 1
ATOM 2747 C C . LEU A 1 389 ? -12.185 18.764 17.890 1.00 88.44 389 LEU A C 1
ATOM 2749 O O . LEU A 1 389 ? -11.956 19.302 16.814 1.00 88.44 389 LEU A O 1
ATOM 2753 N N . GLN A 1 390 ? -13.377 18.812 18.483 1.00 87.12 390 GLN A N 1
ATOM 2754 C CA . GLN A 1 390 ? -14.506 19.602 17.986 1.00 87.12 390 GLN A CA 1
ATOM 2755 C C . GLN A 1 390 ? -14.368 21.098 18.279 1.00 87.12 390 GLN A C 1
ATOM 2757 O O . GLN A 1 390 ? -15.109 21.900 17.713 1.00 87.12 390 GLN A O 1
ATOM 2762 N N . ARG A 1 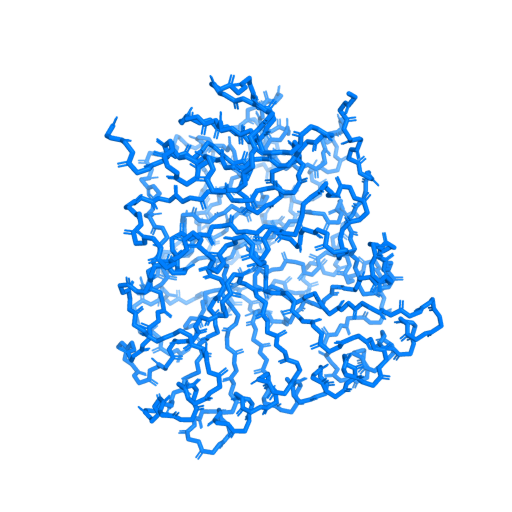391 ? -13.448 21.486 19.170 1.00 81.81 391 ARG A N 1
ATOM 2763 C CA . ARG A 1 391 ? -13.139 22.897 19.401 1.00 81.81 391 ARG A CA 1
ATOM 2764 C C . ARG A 1 391 ? -12.230 23.400 18.274 1.00 81.81 391 ARG A C 1
ATOM 2766 O O . ARG A 1 391 ? -11.284 22.679 17.935 1.00 81.81 391 ARG A O 1
ATOM 2773 N N . PRO A 1 392 ? -12.531 24.586 17.715 1.00 61.75 392 PRO A N 1
ATOM 2774 C CA . PRO A 1 392 ? -11.774 25.168 16.612 1.00 61.75 392 PRO A CA 1
ATOM 2775 C C . PRO A 1 392 ? -10.292 25.354 16.944 1.00 61.75 392 PRO A C 1
ATOM 2777 O O . PRO A 1 392 ? -9.964 25.576 18.136 1.00 61.75 392 PRO A O 1
#

Organism: NCBI:txid2478470

Foldseek 3Di:
DPPDDPQADAELVRWDQFLQETKYKWQAQQLKDFLVLLLLLLVLLVVAAVQKWFAALQSIIIRHNGHPVSSVVSSVSCCVSVRAPPDPQLRLQRSEHADLCVVQFPQFAPLRVVLSVPQSVLSSVFGRAGSQAHEYEARDTPQTCQQGFHQWYWYHPNAWTWIDGGLAQKIFIDGSVCRNVLVRLLRNLVVVQPPDRGNSVSCVVQNPCVSCVVSVTHMDGRPDDRDDGDLQAAQDPRRKHKWADQLRMDGSVLSSQVQVQLVVQHPSMWGGHSQRIIIRHRHDDCVSNVVRVIDRDSLQLSSLEQFDCAPSRGPQFQGRQRVLSVVLSVLSADFREYEERALCSVRHQFFGQWYWYHDPLGTFIDGRGGSNDDGPDDSDHSVRVSVVRPPD

Radius of gyration: 20.55 Å; chains: 1; bounding box: 53×49×55 Å

InterPro domains:
  IPR005117 Nitrite/Sulfite reductase ferredoxin-like domain [PF03460] (15-72)
  IPR005117 Nitrite/Sulfite reductase ferredoxin-like domain [PF03460] (240-286)
  IPR012798 Cobalamin (vitamin B12) biosynthesis CobG-like [TIGR02435] (6-363)
  IPR036136 Nitrite/Sulfite reductase ferredoxin-like domain superfamily [SSF55124] (5-83)
  IPR036136 Nitrite/Sulfite reductase ferredoxin-like domain superfamily [SSF55124] (180-294)
  IPR045854 Nitrite and sulphite reductase 4Fe-4S domain-like superfamily [G3DSA:3.30.413.10] (89-227)
  IPR045854 Nitrite and sulphite reductase 4Fe-4S domain-like superfamily [G3DSA:3.30.413.10] (302-391)
  IPR045854 Nitrite and sulphite reductase 4Fe-4S domain-like superfamily [SSF56014] (93-215)
  IPR045854 Nitrite and sulphite reductase 4Fe-4S domain-like superfamily [SSF56014] (302-388)
  IPR051329 Nitrite and Sulfite Reductase 4Fe-4S Domain-Containing Protein [PTHR32439] (240-359)

Secondary structure (DSSP, 8-state):
------SS---SSS-EE-SSSEE--B--GGGEEEHHHHHHHHHHHHHHS-SEEEE-TTS-EEEEEE-HHHHHHHHHHHHHTTSS-SSHHHHHH--EE--TTTTT-TTBPTTHHHHHHHHHHHHHTS----TT--EEEE-BSSS--TTS--SEEEEE-SS-EEEEETT-SEEEEE-GGGHHHHHHHHHHHHTTSTT-SSHHHHHHHH-HHHHHHHTT--EEE--PPPPPPP---EEETTTEEEEEPGGGEEEHHHHHHHHHHHHHHSSSEEEE-TTSEEEEET----HHHHHTT-B--TT-GGGGEEE---TTT-TT-SS-HHHHHHHHHHTT--S-EEEESSTT--S--S-EEEEEEEETTEEEEEEEE-TTSPPSEEEE-HHHHHHHHT--

Sequence (392 aa):
MTALARGWCPSLHEPMRSGDGWLSRIKPYAACLGAEQARIIAREAARHGNGAIDLTQRGNLQPRGFSGASAVAFANAMVAAGLAHPDPAVERNRNLLAPPLLGHDPDIAPGTAELVEALPAAMAEWPALPGKFGLLVDGGGRLPLAGEGADIMLRHTGAWVELRLGGGDAMAHCAPAEAVAAATALARHFTTLAPARRMRQAVAAQGAQAILAACGLEAAPDLTPRPAPPIAVGLLPGQVLGVAAPFGQLRAEQLAALAGLAEQQGDGTLRLTPWRTLLLPGVEDAAPAAALGLILAPEDPRLRIASCTGAPGCASAFIDTRAAAARVAAAGLPGLLHLSGCAKGCAHPGPAPA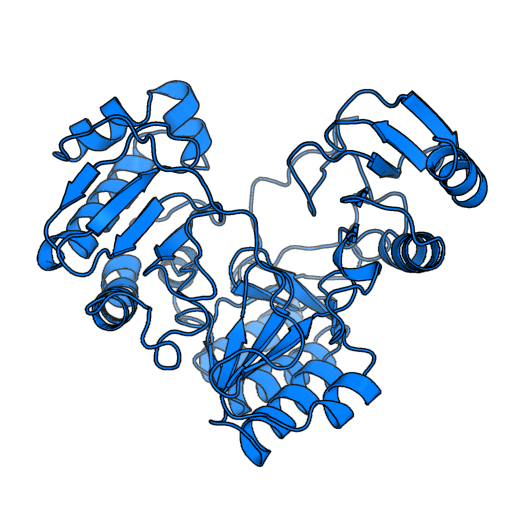TLVGGPDGYAIIRDGRAGDRPAAAGLTLEQALAVLQRP

pLDDT: mean 94.29, std 7.3, range [32.69, 98.69]